Protein 4ZDF (pdb70)

Radius of gyration: 24.79 Å; Cα contacts (8 Å, |Δi|>4): 1017; chains: 2; bounding box: 60×46×78 Å

Sequence (509 aa):
EIRRQNEEKISYRIEGPFFIIHLINPDNNLNALEGEDYIYLGELLELADRNRDVYFTIIQSSGRFFSSGADFKGIAKKYPSETSKWVSNFVARNVYVTDAFIKHSKVLICCLNGPAIGLSAALVALCDIVYSINDKVYLLYPFANLGLITEGGTTVSLPLKFGTTNTTYECLMFNNKPFKYDIMENGFISKNFNMPSSNAEAFNAKVLEELREKVKGLYLPSCLGMKKLLKSNHIDAFNKANSVEVNESLKYWVDGEPLKREIRQNEEKISYRRIEGPFFIIHLINPDNNLNALEGEDYIYLGELLELADRNRDVYFTIIQSSGRFFSSGADFKGKYPSETSKWVSNFVARNVYVTDAFIKHSKVLICCLNGPAIGLSAALVALCDIVYSINDKVYLLYPFANLGLITEGGTTVSLPLKFGTTNTTYECLMFNKPFKYDDIMENGFISKNFNMPSSNAEAFNAKVLEELREKVKGLYLPSCLGMKKLLKSNHIDAFNKKANSVEVNESLKYWVDGEPLKR

Foldseek 3Di:
DDDDDPQKDWDDDFQETEIEGEDVVQLSAAELVRLVVLLVSLVVLQPDPRHAEYEYAYAAQFNYAYHDPVRPPPDAPALLRVLCVRPLVSQLRSLVSLLVRLHQYEYEGLHEDEALRLLSLLSHPAYAYQAQFYWYWYQCCVLQFDDGSLCVPSVCVQQNDVVSCVCHVVRHICGSVSVVRVVHVYHNHHDSNPRVVSVVVVVVVVVVVCPPDDSVVVSVVSVVVSVVCSVVSNVCSNCRSVVRSCSVNVPRSVVD/DDDDDPQWDWDDDFQEIEIEGEDVVQLSAAELVRLVVLLVSLVVLQPDPRHQEYEYAYDAAFSYAYHDPVYPAPALLRVCCVGPLVSQLRSLVSLLVRLHQYEYEGLHEYEALRLLSLLSHPAYAYQAQRYWYWYQCCVLQFDDGSLCVPSCCVQQNDVVVCVCHVVRHICGSVSVVSVVHVYHNHHDSRPSPVSVVVVVVVVVVVCPPPDSVVVSVVSVVVSVVCSVVSNVCSNCRSVVRSCSVNVPRSVVD

CATH classification: 3.90.226.10

Solvent-accessible surface area: 22854 Å² total

GO terms:
  GO:0005777 peroxisome (C, IDA)
  GO:0004165 delta(3)-delta(2)-enoyl-CoA isomerase activity (F, IDA)
  GO:0006635 fatty acid beta-oxidation (P, IDA)
  GO:0004165 delta(3)-delta(2)-enoyl-CoA isomerase activity (F, IMP)

B-factor: mean 36.05, std 16.01, range [18.39, 269.23]

Organism: Saccharomyces cerevisiae (strain ATCC 204508 / S288c) (NCBI:txid559292)

Secondary structure (DSSP, 8-state):
-----TTEEEEEETTEEEEEE--GGGTT-B-HHHHHHHHHHHHHHHH-TT--EEEEE-BTTBSB--B-SGGG----SSHHHHHIIIIIHHHHHHHHHHHH--SEEEEEE-S-EEHHHHHHHHHSSEEEESSTT-EEE--HHHHT----TTHHHHHHHHH-HHHHHHHHHTT--EETTT---S--SEE----TT-HHHHHHHHHHHHHHHTTT--HHHHHHHHHHHHTTTHHHHHHHHHHHHHHHHHHHHH-TTTT-/-----TTEEEEEETTEEEEEE--GGGTT-B-HHHHHHHHHHHHHHHH-TT--EEEEE-BTTBSB--B-S----SSHHHHHIIIIIHHHHHHHHHHHH--SEEEEEE-S-EEHHHHHHHHHSSEEEESSTT-EEE--HHHHT----TTHHHHHHHHH-HHHHHHHHHTT--EETTT---S--SEE----TT-HHHHHHHHHHHHHHHTTT--HHHHHHHHHHHHTTTHHHHHHHHHHHHHHHHHHHHHTTTTT-

InterPro domains:
  IPR001753 Enoyl-CoA hydratase/isomerase-like domain [PF00378] (21-198)
  IPR029045 ClpP/crotonase-like domain superfamily [SSF52096] (9-268)
  IPR051053 Enoyl-CoA hydratase/isomerase and chromodomain-containing protein [PTHR43684] (7-275)

Nearest PDB structures (foldseek):
  1pjh-assembly1_B  TM=9.990E-01  e=7.523E-50  Saccharomyces cerevisiae
  4zdc-assembly1_B  TM=9.991E-01  e=2.775E-49  Saccharomyces cerevisiae
  1pjh-assembly1_C-2  TM=9.961E-01  e=4.203E-49  Saccharomyces cerevisiae
  4zdb-assembly1_C-2  TM=9.990E-01  e=1.152E-48  Saccharomyces cerevisiae S288C
  4zde-assembly1_A  TM=9.990E-01  e=2.213E-48  Saccharomyces cerevisiae

Structure (mmCIF, N/CA/C/O backbone):
data_4ZDF
#
_entry.id   4ZDF
#
_cell.length_a   118.121
_cell.length_b   118.121
_cell.length_c   87.417
_cell.angle_alpha   90.00
_cell.angle_beta   90.00
_cell.angle_gamma   120.00
#
_symmetry.space_group_name_H-M   'P 3 2 1'
#
loop_
_entity.id
_entity.type
_entity.pdbx_description
1 polymer '3,2-trans-enoyl-CoA isomerase'
2 non-polymer GLYCEROL
3 water water
#
loop_
_atom_site.group_PDB
_atom_site.id
_atom_site.type_symbol
_atom_site.label_atom_id
_atom_site.label_alt_id
_atom_site.label_comp_id
_atom_site.label_asym_id
_atom_site.label_entity_id
_atom_site.label_seq_id
_atom_site.pdbx_PDB_ins_code
_atom_site.Cartn_x
_atom_site.Cartn_y
_atom_site.Cartn_z
_atom_site.occupancy
_atom_site.B_iso_or_equiv
_atom_site.auth_seq_id
_atom_site.auth_comp_id
_atom_site.auth_asym_id
_atom_site.auth_atom_id
_atom_site.pdbx_PDB_model_num
ATOM 1 N N . GLU A 1 24 ? -89.100 262.896 283.258 1.00 84.68 4 GLU A N 1
ATOM 2 C CA . GLU A 1 24 ? -88.716 264.219 282.660 1.00 81.29 4 GLU A CA 1
ATOM 3 C C . GLU A 1 24 ? -87.232 264.538 282.930 1.00 75.39 4 GLU A C 1
ATOM 4 O O . GLU A 1 24 ? -86.538 263.936 283.779 1.00 75.02 4 GLU A O 1
ATOM 10 N N . ILE A 1 25 ? -86.764 265.491 282.146 1.00 64.31 5 ILE A N 1
ATOM 11 C CA . ILE A 1 25 ? -85.383 265.920 282.140 1.00 53.99 5 ILE A CA 1
ATOM 12 C C . ILE A 1 25 ? -85.398 267.242 281.380 1.00 48.89 5 ILE A C 1
ATOM 13 O O . ILE A 1 25 ? -86.271 267.472 280.551 1.00 47.40 5 ILE A O 1
ATOM 18 N N A ARG A 1 26 ? -84.433 268.103 281.668 0.50 49.38 6 ARG A N 1
ATOM 19 N N B ARG A 1 26 ? -84.437 268.109 281.657 0.50 47.42 6 ARG A N 1
ATOM 20 C CA A ARG A 1 26 ? -84.257 269.352 280.943 0.50 48.39 6 ARG A CA 1
ATOM 21 C CA B ARG A 1 26 ? -84.304 269.350 280.907 0.50 45.17 6 ARG A CA 1
ATOM 22 C C A ARG A 1 26 ? -84.035 269.077 279.452 0.50 46.28 6 ARG A C 1
ATOM 23 C C B ARG A 1 26 ? -84.066 269.065 279.439 0.50 44.63 6 ARG A C 1
ATOM 24 O O A ARG A 1 26 ? -83.623 267.982 279.073 0.50 41.12 6 ARG A O 1
ATOM 25 O O B ARG A 1 26 ? -83.633 267.978 279.066 0.50 39.77 6 ARG A O 1
ATOM 40 N N . GLN A 1 27 ? -84.337 270.067 278.617 1.00 44.77 7 GLN A N 1
ATOM 41 C CA . GLN A 1 27 ? -84.085 269.999 277.185 1.00 49.16 7 GLN A CA 1
ATOM 42 C C . GLN A 1 27 ? -82.621 270.387 276.961 1.00 43.78 7 GLN A C 1
ATOM 43 O O . GLN A 1 27 ? -82.017 271.100 277.763 1.00 46.29 7 GLN A O 1
ATOM 49 N N . ASN A 1 28 ? -82.034 269.852 275.902 1.00 39.37 8 ASN A N 1
ATOM 50 C CA . ASN A 1 28 ? -80.674 270.182 275.534 1.00 36.01 8 ASN A CA 1
ATOM 51 C C . ASN A 1 28 ? -80.725 270.343 274.063 1.00 33.54 8 ASN A C 1
ATOM 52 O O . ASN A 1 28 ? -81.097 269.411 273.364 1.00 34.71 8 ASN A O 1
ATOM 57 N N A GLU A 1 29 ? -80.338 271.516 273.566 0.50 35.35 9 GLU A N 1
ATOM 58 N N B GLU A 1 29 ? -80.330 271.518 273.570 0.50 35.67 9 GLU A N 1
ATOM 59 C CA A GLU A 1 29 ? -80.436 271.801 272.139 0.50 36.05 9 GLU A CA 1
ATOM 60 C CA B GLU A 1 29 ? -80.418 271.819 272.144 0.50 36.67 9 GLU A CA 1
ATOM 61 C C A GLU A 1 29 ? -79.491 270.956 271.289 0.50 35.48 9 GLU A C 1
ATOM 62 C C B GLU A 1 29 ? -79.485 270.965 271.291 0.50 35.78 9 GLU A C 1
ATOM 63 O O A GLU A 1 29 ? -79.669 270.880 270.082 0.50 33.75 9 GLU A O 1
ATOM 64 O O B GLU A 1 29 ? -79.671 270.882 270.084 0.50 33.97 9 GLU A O 1
ATOM 75 N N . LYS A 1 30 ? -78.465 270.355 271.899 1.00 32.15 10 LYS A N 1
ATOM 76 C CA . LYS A 1 30 ? -77.482 269.565 271.144 1.00 31.26 10 LYS A CA 1
ATOM 77 C C . LYS A 1 30 ? -77.756 268.064 271.131 1.00 27.14 10 LYS A C 1
ATOM 78 O O . LYS A 1 30 ? -77.150 267.336 270.338 1.00 28.87 10 LYS A O 1
ATOM 84 N N . ILE A 1 31 ? -78.624 267.605 272.015 1.00 26.11 11 ILE A N 1
ATOM 85 C CA . ILE A 1 31 ? -78.932 266.175 272.149 1.00 25.60 11 ILE A CA 1
ATOM 86 C C . ILE A 1 31 ? -80.408 265.964 272.416 1.00 25.05 11 ILE A C 1
ATOM 87 O O . ILE A 1 31 ? -80.940 266.460 273.407 1.00 27.46 11 ILE A O 1
ATOM 92 N N . SER A 1 32 ? -81.078 265.207 271.560 1.00 25.63 12 SER A N 1
ATOM 93 C CA . SER A 1 32 ? -82.478 264.893 271.777 1.00 26.59 12 SER A CA 1
ATOM 94 C C . SER A 1 32 ? -82.614 263.415 272.121 1.00 27.56 12 SER A C 1
ATOM 95 O O . SER A 1 32 ? -81.669 262.637 271.944 1.00 27.13 12 SER A O 1
ATOM 98 N N . TYR A 1 33 ? -83.790 263.034 272.588 1.00 24.09 13 TYR A N 1
ATOM 99 C CA . TYR A 1 33 ? -84.127 261.641 272.769 1.00 27.26 13 TYR A CA 1
ATOM 100 C C . TYR A 1 33 ? -85.610 261.394 272.525 1.00 28.26 13 TYR A C 1
ATOM 101 O O . TYR A 1 33 ? -86.430 262.306 272.622 1.00 26.68 13 TYR A O 1
ATOM 110 N N . ARG A 1 34 ? -85.949 260.149 272.298 1.00 26.97 14 ARG A N 1
ATOM 111 C CA . ARG A 1 34 ? -87.334 259.690 272.169 1.00 28.43 14 ARG A CA 1
ATOM 112 C C . ARG A 1 34 ? -87.371 258.198 272.407 1.00 31.60 14 ARG A C 1
ATOM 113 O O . ARG A 1 34 ? -86.336 257.531 272.304 1.00 29.77 14 ARG A O 1
ATOM 121 N N . ILE A 1 35 ? -88.550 257.666 272.661 1.00 27.16 15 ILE A N 1
ATOM 122 C CA . ILE A 1 35 ? -88.766 256.235 272.852 1.00 30.77 15 ILE A CA 1
ATOM 123 C C . ILE A 1 35 ? -89.733 255.713 271.792 1.00 34.37 15 ILE A C 1
ATOM 124 O O . ILE A 1 35 ? -90.774 256.332 271.559 1.00 29.91 15 ILE A O 1
ATOM 129 N N . GLU A 1 36 ? -89.351 254.638 271.114 1.00 32.52 16 GLU A N 1
ATOM 130 C CA . GLU A 1 36 ? -90.191 253.968 270.104 1.00 34.04 16 GLU A CA 1
ATOM 131 C C . GLU A 1 36 ? -90.236 252.507 270.494 1.00 33.13 16 GLU A C 1
ATOM 132 O O . GLU A 1 36 ? -89.283 251.775 270.246 1.00 31.66 16 GLU A O 1
ATOM 138 N N . GLY A 1 37 ? -91.300 252.084 271.153 1.00 31.06 17 GLY A N 1
ATOM 139 C CA . GLY A 1 37 ? -91.456 250.687 271.528 1.00 33.26 17 GLY A CA 1
ATOM 140 C C . GLY A 1 37 ? -90.361 250.305 272.528 1.00 33.48 17 GLY A C 1
ATOM 141 O O . GLY A 1 37 ? -90.190 250.995 273.549 1.00 29.88 17 GLY A O 1
ATOM 142 N N . PRO A 1 38 ? -89.594 249.232 272.231 1.00 30.56 18 PRO A N 1
ATOM 143 C CA . PRO A 1 38 ? -88.487 248.863 273.138 1.00 29.94 18 PRO A CA 1
ATOM 144 C C . PRO A 1 38 ? -87.169 249.639 272.951 1.00 29.02 18 PRO A C 1
ATOM 145 O O . PRO A 1 38 ? -86.160 249.273 273.576 1.00 28.37 18 PRO A O 1
ATOM 149 N N . PHE A 1 39 ? -87.148 250.649 272.098 1.00 25.43 19 PHE A N 1
ATOM 150 C CA . PHE A 1 39 ? -85.952 251.399 271.772 1.00 26.10 19 PHE A CA 1
ATOM 151 C C . PHE A 1 39 ? -85.963 252.785 272.385 1.00 28.74 19 PHE A C 1
ATOM 152 O O . PHE A 1 39 ? -86.894 253.573 272.151 1.00 28.62 19 PHE A O 1
ATOM 160 N N . PHE A 1 40 ? -84.909 253.097 273.150 1.00 23.78 20 PHE A N 1
ATOM 161 C CA . PHE A 1 40 ? -84.664 254.424 273.636 1.00 22.62 20 PHE A CA 1
ATOM 162 C C . PHE A 1 40 ? -83.598 255.012 272.734 1.00 23.64 20 PHE A C 1
ATOM 163 O O . PHE A 1 40 ? -82.430 254.505 272.633 1.00 22.42 20 PHE A O 1
ATOM 171 N N . ILE A 1 41 ? -83.966 256.079 272.024 1.00 21.58 21 ILE A N 1
ATOM 172 C CA . ILE A 1 41 ? -83.108 256.630 270.975 1.00 22.03 21 ILE A CA 1
ATOM 173 C C . ILE A 1 41 ? -82.548 257.985 271.360 1.00 27.00 21 ILE A C 1
ATOM 174 O O . ILE A 1 41 ? -83.305 258.932 271.667 1.00 27.05 21 ILE A O 1
ATOM 179 N N . ILE A 1 42 ? -81.218 258.092 271.369 1.00 24.33 22 ILE A N 1
ATOM 180 C CA . ILE A 1 42 ? -80.503 259.329 271.702 1.00 25.78 22 ILE A CA 1
ATOM 181 C C . ILE A 1 42 ? -79.918 259.854 270.411 1.00 26.78 22 ILE A C 1
ATOM 182 O O . ILE A 1 42 ? -79.322 259.089 269.665 1.00 24.79 22 ILE A O 1
ATOM 187 N N . HIS A 1 43 ? -80.073 261.150 270.151 1.00 23.31 23 HIS A N 1
ATOM 188 C CA . HIS A 1 43 ? -79.645 261.719 268.890 1.00 24.02 23 HIS A CA 1
ATOM 189 C C . HIS A 1 43 ? -78.804 262.976 269.116 1.00 25.43 23 HIS A C 1
ATOM 190 O O . HIS A 1 43 ? -79.281 263.958 269.680 1.00 24.46 23 HIS A O 1
ATOM 197 N N . LEU A 1 44 ? -77.550 262.938 268.654 1.00 24.49 24 LEU A N 1
ATOM 198 C CA . LEU A 1 44 ? -76.652 264.083 268.696 1.00 25.62 24 LEU A CA 1
ATOM 199 C C . LEU A 1 44 ? -77.037 264.935 267.475 1.00 25.74 24 LEU A C 1
ATOM 200 O O . LEU A 1 44 ? -76.940 264.455 266.347 1.00 26.64 24 LEU A O 1
ATOM 205 N N . ILE A 1 45 ? -77.477 266.158 267.730 1.00 26.79 25 ILE A N 1
ATOM 206 C CA . ILE A 1 45 ? -78.131 266.991 266.673 1.00 30.25 25 ILE A CA 1
ATOM 207 C C . ILE A 1 45 ? -77.464 268.363 266.499 1.00 33.50 25 ILE A C 1
ATOM 208 O O . ILE A 1 45 ? -78.152 269.389 266.364 1.00 32.77 25 ILE A O 1
ATOM 213 N N . ASN A 1 46 ? -76.132 268.369 266.427 1.00 29.40 26 ASN A N 1
ATOM 214 C CA . ASN A 1 46 ? -75.349 269.598 266.241 1.00 29.68 26 ASN A CA 1
ATOM 215 C C . ASN A 1 46 ? -74.303 269.397 265.178 1.00 28.69 26 ASN A C 1
ATOM 216 O O . ASN A 1 46 ? -73.096 269.552 265.434 1.00 30.20 26 ASN A O 1
ATOM 221 N N . PRO A 1 47 ? -74.751 269.081 263.953 1.00 30.00 27 PRO A N 1
ATOM 222 C CA . PRO A 1 47 ? -73.801 268.729 262.914 1.00 32.55 27 PRO A CA 1
ATOM 223 C C . PRO A 1 47 ? -72.901 269.865 262.464 1.00 36.19 27 PRO A C 1
ATOM 224 O O . PRO A 1 47 ? -71.829 269.595 261.957 1.00 39.18 27 PRO A O 1
ATOM 228 N N . ASP A 1 48 ? -73.325 271.117 262.652 1.00 36.71 28 ASP A N 1
ATOM 229 C CA . ASP A 1 48 ? -72.525 272.273 262.223 1.00 40.47 28 ASP A CA 1
ATOM 230 C C . ASP A 1 48 ? -71.271 272.415 263.031 1.00 40.03 28 ASP A C 1
ATOM 231 O O . ASP A 1 48 ? -70.294 272.990 262.545 1.00 40.11 28 ASP A O 1
ATOM 236 N N A ASN A 1 49 ? -71.283 271.931 264.285 0.50 36.01 29 ASN A N 1
ATOM 237 N N B ASN A 1 49 ? -71.291 271.903 264.258 0.50 36.27 29 ASN A N 1
ATOM 238 C CA A ASN A 1 49 ? -70.066 271.889 265.105 0.50 33.22 29 ASN A CA 1
ATOM 239 C CA B ASN A 1 49 ? -70.114 271.888 265.077 0.50 33.41 29 ASN A CA 1
ATOM 240 C C A ASN A 1 49 ? -69.509 270.461 265.282 0.50 32.82 29 ASN A C 1
ATOM 241 C C B ASN A 1 49 ? -69.538 270.461 265.295 0.50 32.96 29 ASN A C 1
ATOM 242 O O A ASN A 1 49 ? -68.805 270.191 266.255 0.50 31.84 29 ASN A O 1
ATOM 243 O O B ASN A 1 49 ? -68.820 270.201 266.261 0.50 32.00 29 ASN A O 1
ATOM 252 N N . LEU A 1 50 ? -69.819 269.579 264.333 1.00 32.21 30 LEU A N 1
ATOM 253 C CA . LEU A 1 50 ? -69.334 268.202 264.322 1.00 30.96 30 LEU A CA 1
ATOM 254 C C . LEU A 1 50 ? -69.680 267.464 265.613 1.00 28.88 30 LEU A C 1
ATOM 255 O O . LEU A 1 50 ? -68.989 266.515 265.996 1.00 29.03 30 LEU A O 1
ATOM 260 N N . ASN A 1 51 ? -70.780 267.862 266.235 1.00 26.61 31 ASN A N 1
ATOM 261 C CA . ASN A 1 51 ? -71.264 267.275 267.472 1.00 26.66 31 ASN A CA 1
ATOM 262 C C . ASN A 1 51 ? -70.190 267.202 268.565 1.00 28.20 31 ASN A C 1
ATOM 263 O O . ASN A 1 51 ? -70.148 266.255 269.334 1.00 27.01 31 ASN A O 1
ATOM 268 N N . ALA A 1 52 ? -69.347 268.225 268.627 1.00 28.25 32 ALA A N 1
ATOM 269 C CA . ALA A 1 52 ? -68.435 268.420 269.742 1.00 29.22 32 ALA A CA 1
ATOM 270 C C . ALA A 1 52 ? -69.248 268.644 270.991 1.00 29.62 32 ALA A C 1
ATOM 271 O O . ALA A 1 52 ? -70.271 269.330 270.970 1.00 31.41 32 ALA A O 1
ATOM 273 N N . LEU A 1 53 ? -68.813 268.060 272.095 1.00 26.54 33 LEU A N 1
ATOM 274 C CA . LEU A 1 53 ? -69.608 268.044 273.316 1.00 26.53 33 LEU A CA 1
ATOM 275 C C . LEU A 1 53 ? -68.882 268.736 274.446 1.00 26.81 33 LEU A C 1
ATOM 276 O O . LEU A 1 53 ? -67.692 268.491 274.666 1.00 29.23 33 LEU A O 1
ATOM 281 N N . GLU A 1 54 ? -69.581 269.577 275.183 1.00 28.16 34 GLU A N 1
ATOM 282 C CA . GLU A 1 54 ? -69.002 270.198 276.391 1.00 31.68 34 GLU A CA 1
ATOM 283 C C . GLU A 1 54 ? -69.247 269.293 277.573 1.00 29.61 34 GLU A C 1
ATOM 284 O O . GLU A 1 54 ? -69.995 268.314 277.486 1.00 27.98 34 GLU A O 1
ATOM 290 N N . GLY A 1 55 ? -68.591 269.611 278.682 1.00 29.56 35 GLY A N 1
ATOM 291 C CA . GLY A 1 55 ? -68.696 268.812 279.881 1.00 29.34 35 GLY A CA 1
ATOM 292 C C . GLY A 1 55 ? -70.126 268.548 280.296 1.00 31.60 35 GLY A C 1
ATOM 293 O O . GLY A 1 55 ? -70.502 267.379 280.574 1.00 26.10 35 GLY A O 1
ATOM 294 N N . GLU A 1 56 ? -70.948 269.606 280.335 1.00 28.87 36 GLU A N 1
ATOM 295 C CA . GLU A 1 56 ? -72.362 269.427 280.698 1.00 29.49 36 GLU A CA 1
ATOM 296 C C . GLU A 1 56 ? -73.153 268.555 279.716 1.00 25.30 36 GLU A C 1
ATOM 297 O O . GLU A 1 56 ? -74.138 267.947 280.104 1.00 27.32 36 GLU A O 1
ATOM 303 N N . ASP A 1 57 ? -72.708 268.451 278.482 1.00 25.90 37 ASP A N 1
ATOM 304 C CA . ASP A 1 57 ? -73.358 267.551 277.514 1.00 27.63 37 ASP A CA 1
ATOM 305 C C . ASP A 1 57 ? -73.037 266.073 277.773 1.00 26.46 37 ASP A C 1
ATOM 306 O O . ASP A 1 57 ? -73.900 265.217 277.619 1.00 27.19 37 ASP A O 1
ATOM 311 N N . TYR A 1 58 ? -71.808 265.784 278.177 1.00 24.78 38 TYR A N 1
ATOM 312 C CA . TYR A 1 58 ? -71.462 264.433 278.622 1.00 24.60 38 TYR A CA 1
ATOM 313 C C . TYR A 1 58 ? -72.264 264.029 279.843 1.00 25.51 38 TYR A C 1
ATOM 314 O O . TYR A 1 58 ? -72.769 262.912 279.924 1.00 24.80 38 TYR A O 1
ATOM 323 N N . ILE A 1 59 ? -72.442 264.951 280.787 1.00 25.74 39 ILE A N 1
ATOM 324 C CA . ILE A 1 59 ? -73.281 264.683 281.925 1.00 24.41 39 ILE A CA 1
ATOM 325 C C . ILE A 1 59 ? -74.716 264.413 281.497 1.00 25.01 39 ILE A C 1
ATOM 326 O O . ILE A 1 59 ? -75.383 263.543 282.054 1.00 24.99 39 ILE A O 1
ATOM 331 N N . TYR A 1 60 ? -75.214 265.205 280.557 1.00 24.57 40 TYR A N 1
ATOM 332 C CA . TYR A 1 60 ? -76.568 265.018 280.045 1.00 25.88 40 TYR A CA 1
ATOM 333 C C . TYR A 1 60 ? -76.723 263.642 279.370 1.00 24.84 40 TYR A C 1
ATOM 334 O O . TYR A 1 60 ? -77.727 262.978 279.557 1.00 23.70 40 TYR A O 1
ATOM 343 N N . LEU A 1 61 ? -75.706 263.204 278.635 1.00 23.99 41 LEU A N 1
ATOM 344 C CA . LEU A 1 61 ? -75.733 261.862 278.107 1.00 25.40 41 LEU A CA 1
ATOM 345 C C . LEU A 1 61 ? -75.876 260.799 279.187 1.00 23.43 41 LEU A C 1
ATOM 346 O O . LEU A 1 61 ? -76.628 259.844 279.032 1.00 25.72 41 LEU A O 1
ATOM 351 N N . GLY A 1 62 ? -75.123 260.927 280.269 1.00 23.47 42 GLY A N 1
ATOM 352 C CA . GLY A 1 62 ? -75.274 260.036 281.432 1.00 24.12 42 GLY A CA 1
ATOM 353 C C . GLY A 1 62 ? -76.666 260.051 282.028 1.00 25.26 42 GLY A C 1
ATOM 354 O O . GLY A 1 62 ? -77.202 259.016 282.403 1.00 26.10 42 GLY A O 1
ATOM 355 N N . GLU A 1 63 ? -77.270 261.231 282.084 1.00 23.99 43 GLU A N 1
ATOM 356 C CA . GLU A 1 63 ? -78.620 261.344 282.624 1.00 25.31 43 GLU A CA 1
ATOM 357 C C . GLU A 1 63 ? -79.640 260.671 281.715 1.00 24.14 43 GLU A C 1
ATOM 358 O O . GLU A 1 63 ? -80.602 260.081 282.211 1.00 26.00 43 GLU A O 1
ATOM 364 N N . LEU A 1 64 ? -79.434 260.760 280.397 1.00 25.34 44 LEU A N 1
ATOM 365 C CA . LEU A 1 64 ? -80.324 260.064 279.445 1.00 25.58 44 LEU A CA 1
ATOM 366 C C . LEU A 1 64 ? -80.168 258.552 279.579 1.00 25.93 44 LEU A C 1
ATOM 367 O O . LEU A 1 64 ? -81.163 257.813 279.580 1.00 24.96 44 LEU A O 1
ATOM 372 N N . LEU A 1 65 ? -78.932 258.073 279.710 1.00 24.30 45 LEU A N 1
ATOM 373 C CA . LEU A 1 65 ? -78.734 256.636 279.971 1.00 23.29 45 LEU A CA 1
ATOM 374 C C . LEU A 1 65 ? -79.451 256.200 281.243 1.00 24.93 45 LEU A C 1
ATOM 375 O O . LEU A 1 65 ? -80.002 255.101 281.291 1.00 23.51 45 LEU A O 1
ATOM 380 N N . GLU A 1 66 ? -79.474 257.046 282.269 1.00 26.30 46 GLU A N 1
ATOM 381 C CA . GLU A 1 66 ? -80.162 256.690 283.503 1.00 29.54 46 GLU A CA 1
ATOM 382 C C . GLU A 1 66 ? -81.676 256.540 283.279 1.00 26.59 46 GLU A C 1
ATOM 383 O O . GLU A 1 66 ? -82.298 255.611 283.791 1.00 27.91 46 GLU A O 1
ATOM 389 N N . LEU A 1 67 ? -82.248 257.437 282.488 1.00 28.41 47 LEU A N 1
ATOM 390 C CA . LEU A 1 67 ? -83.677 257.376 282.093 1.00 29.29 47 LEU A CA 1
ATOM 391 C C . LEU A 1 67 ? -83.996 256.068 281.368 1.00 28.01 47 LEU A C 1
ATOM 392 O O . LEU A 1 67 ? -84.933 255.357 281.719 1.00 27.84 47 LEU A O 1
ATOM 397 N N . ALA A 1 68 ? -83.180 255.729 280.389 1.00 24.08 48 ALA A N 1
ATOM 398 C CA . ALA A 1 68 ? -83.348 254.481 279.646 1.00 23.18 48 ALA A CA 1
ATOM 399 C C . ALA A 1 68 ? -83.195 253.274 280.526 1.00 25.13 48 ALA A C 1
ATOM 400 O O . ALA A 1 68 ? -83.926 252.298 280.378 1.00 26.67 48 ALA A O 1
ATOM 402 N N . ASP A 1 69 ? -82.240 253.335 281.458 1.00 23.54 49 ASP A N 1
ATOM 403 C CA . ASP A 1 69 ? -81.925 252.211 282.311 1.00 25.90 49 ASP A CA 1
ATOM 404 C C . ASP A 1 69 ? -83.067 251.892 283.270 1.00 27.15 49 ASP A C 1
ATOM 405 O O . ASP A 1 69 ? -83.300 250.736 283.592 1.00 26.01 49 ASP A O 1
ATOM 410 N N . ARG A 1 70 ? -83.765 252.926 283.730 1.00 26.91 50 ARG A N 1
ATOM 411 C CA . ARG A 1 70 ? -84.888 252.777 284.669 1.00 29.17 50 ARG A CA 1
ATOM 412 C C . ARG A 1 70 ? -86.244 252.497 283.997 1.00 30.16 50 ARG A C 1
ATOM 413 O O . ARG A 1 70 ? -87.212 252.177 284.675 1.00 30.79 50 ARG A O 1
ATOM 421 N N . ASN A 1 71 ? -86.313 252.603 282.684 1.00 27.41 51 ASN A N 1
ATOM 422 C CA . ASN A 1 71 ? -87.569 252.447 281.993 1.00 30.27 51 ASN A CA 1
ATOM 423 C C . ASN A 1 71 ? -87.801 250.990 281.649 1.00 31.47 51 ASN A C 1
ATOM 424 O O . ASN A 1 71 ? -87.119 250.446 280.811 1.00 28.07 51 ASN A O 1
ATOM 429 N N . ARG A 1 72 ? -88.779 250.370 282.307 1.00 31.45 52 ARG A N 1
ATOM 430 C CA . ARG A 1 72 ? -89.033 248.934 282.157 1.00 36.31 52 ARG A CA 1
ATOM 431 C C . ARG A 1 72 ? -89.465 248.488 280.759 1.00 31.96 52 ARG A C 1
ATOM 432 O O . ARG A 1 72 ? -89.308 247.324 280.423 1.00 31.12 52 ARG A O 1
ATOM 440 N N . ASP A 1 73 ? -89.959 249.399 279.938 1.00 30.59 53 ASP A N 1
ATOM 441 C CA . ASP A 1 73 ? -90.329 249.075 278.560 1.00 31.18 53 ASP A CA 1
ATOM 442 C C . ASP A 1 73 ? -89.154 249.147 277.598 1.00 28.82 53 ASP A C 1
ATOM 443 O O . ASP A 1 73 ? -89.270 248.706 276.457 1.00 28.38 53 ASP A O 1
ATOM 448 N N . VAL A 1 74 ? -88.009 249.670 278.046 1.00 26.19 54 VAL A N 1
ATOM 449 C CA . VAL A 1 74 ? -86.829 249.835 277.160 1.00 25.84 54 VAL A CA 1
ATOM 450 C C . VAL A 1 74 ? -85.892 248.644 277.262 1.00 25.50 54 VAL A C 1
ATOM 451 O O . VAL A 1 74 ? -85.519 248.231 278.374 1.00 25.20 54 VAL A O 1
ATOM 455 N N . TYR A 1 75 ? -85.517 248.091 276.113 1.00 24.21 55 TYR A N 1
ATOM 456 C CA . TYR A 1 75 ? -84.572 246.980 276.038 1.00 24.51 55 TYR A CA 1
ATOM 457 C C . TYR A 1 75 ? -83.280 247.358 275.321 1.00 24.28 55 TYR A C 1
ATOM 458 O O . TYR A 1 75 ? -82.233 246.723 275.568 1.00 23.34 55 TYR A O 1
ATOM 467 N N . PHE A 1 76 ? -83.327 248.369 274.459 1.00 22.43 56 PHE A N 1
ATOM 468 C CA . PHE A 1 76 ? -82.172 248.802 273.661 1.00 23.78 56 PHE A CA 1
ATOM 469 C C . PHE A 1 76 ? -82.047 250.295 273.751 1.00 24.72 56 PHE A C 1
ATOM 470 O O . PHE A 1 76 ? -83.060 251.016 273.627 1.00 25.86 56 PHE A O 1
ATOM 478 N N . THR A 1 77 ? -80.828 250.770 273.962 1.00 21.14 57 THR A N 1
ATOM 479 C CA . THR A 1 77 ? -80.503 252.186 273.936 1.00 23.20 57 THR A CA 1
ATOM 480 C C . THR A 1 77 ? -79.639 252.442 272.698 1.00 24.97 57 THR A C 1
ATOM 481 O O . THR A 1 77 ? -78.552 251.866 272.553 1.00 23.76 57 THR A O 1
ATOM 485 N N . ILE A 1 78 ? -80.147 253.269 271.776 1.00 22.59 58 ILE A N 1
ATOM 486 C CA . ILE A 1 78 ? -79.501 253.484 270.480 1.00 23.90 58 ILE A CA 1
ATOM 487 C C . ILE A 1 78 ? -78.965 254.904 270.411 1.00 25.78 58 ILE A C 1
ATOM 488 O O . ILE A 1 78 ? -79.723 255.862 270.635 1.00 27.18 58 ILE A O 1
ATOM 493 N N . ILE A 1 79 ? -77.674 255.051 270.153 1.00 21.32 59 ILE A N 1
ATOM 494 C CA . ILE A 1 79 ? -77.072 256.322 270.063 1.00 23.93 59 ILE A CA 1
ATOM 495 C C . ILE A 1 79 ? -76.799 256.611 268.588 1.00 24.55 59 ILE A C 1
ATOM 496 O O . ILE A 1 79 ? -76.026 255.898 267.939 1.00 24.21 59 ILE A O 1
ATOM 501 N N . GLN A 1 80 ? -77.392 257.710 268.111 1.00 23.55 60 GLN A N 1
ATOM 502 C CA . GLN A 1 80 ? -77.293 258.172 266.722 1.00 23.57 60 GLN A CA 1
ATOM 503 C C . GLN A 1 80 ? -76.783 259.601 266.654 1.00 22.25 60 GLN A C 1
ATOM 504 O O . GLN A 1 80 ? -76.884 260.334 267.621 1.00 24.81 60 GLN A O 1
ATOM 510 N N . SER A 1 81 ? -76.178 259.996 265.548 1.00 21.88 61 SER A N 1
ATOM 511 C CA . SER A 1 81 ? -75.668 261.326 265.446 1.00 24.46 61 SER A CA 1
ATOM 512 C C . SER A 1 81 ? -76.109 261.921 264.075 1.00 25.71 61 SER A C 1
ATOM 513 O O . SER A 1 81 ? -77.100 261.476 263.499 1.00 27.90 61 SER A O 1
ATOM 516 N N . SER A 1 82 ? -75.396 262.919 263.600 1.00 25.56 62 SER A N 1
ATOM 517 C CA . SER A 1 82 ? -75.896 263.761 262.487 1.00 28.66 62 SER A CA 1
ATOM 518 C C . SER A 1 82 ? -74.720 264.328 261.743 1.00 28.01 62 SER A C 1
ATOM 519 O O . SER A 1 82 ? -73.637 264.533 262.315 1.00 27.87 62 SER A O 1
ATOM 522 N N . GLY A 1 83 ? -74.910 264.567 260.444 1.00 29.94 63 GLY A N 1
ATOM 523 C CA . GLY A 1 83 ? -73.875 265.171 259.628 1.00 27.69 63 GLY A CA 1
ATOM 524 C C . GLY A 1 83 ? -72.696 264.223 259.358 1.00 30.39 63 GLY A C 1
ATOM 525 O O . GLY A 1 83 ? -72.870 263.017 259.266 1.00 29.45 63 GLY A O 1
ATOM 526 N N . ARG A 1 84 ? -71.515 264.796 259.190 1.00 30.01 64 ARG A N 1
ATOM 527 C CA . ARG A 1 84 ? -70.343 264.073 258.695 1.00 35.40 64 ARG A CA 1
ATOM 528 C C . ARG A 1 84 ? -69.512 263.386 259.797 1.00 30.45 64 ARG A C 1
ATOM 529 O O . ARG A 1 84 ? -68.765 262.487 259.485 1.00 29.81 64 ARG A O 1
ATOM 537 N N . PHE A 1 85 ? -69.623 263.870 261.031 1.00 27.80 65 PHE A N 1
ATOM 538 C CA . PHE A 1 85 ? -68.944 263.284 262.173 1.00 29.24 65 PHE A CA 1
ATOM 539 C C . PHE A 1 85 ? -69.974 262.666 263.118 1.00 26.86 65 PHE A C 1
ATOM 540 O O . PHE A 1 85 ? -71.066 263.237 263.344 1.00 26.59 65 PHE A O 1
ATOM 548 N N . PHE A 1 86 ? -69.615 261.534 263.731 1.00 22.55 66 PHE A N 1
ATOM 549 C CA . PHE A 1 86 ? -70.338 261.112 264.897 1.00 22.43 66 PHE A CA 1
ATOM 550 C C . PHE A 1 86 ? -70.128 262.125 266.004 1.00 23.64 66 PHE A C 1
ATOM 551 O O . PHE A 1 86 ? -71.084 262.614 266.596 1.00 23.51 66 PHE A O 1
ATOM 559 N N . SER A 1 87 ? -68.875 262.455 266.303 1.00 24.94 67 SER A N 1
ATOM 560 C CA . SER A 1 87 ? -68.565 263.490 267.278 1.00 26.10 67 SER A CA 1
ATOM 561 C C . SER A 1 87 ? -67.080 263.781 267.241 1.00 30.10 67 SER A C 1
ATOM 562 O O . SER A 1 87 ? -66.265 262.854 267.320 1.00 25.88 67 SER A O 1
ATOM 565 N N . SER A 1 88 ? -66.715 265.064 267.157 1.00 27.62 68 SER A N 1
ATOM 566 C CA . SER A 1 88 ? -65.308 265.417 267.147 1.00 28.99 68 SER A CA 1
ATOM 567 C C . SER A 1 88 ? -64.722 265.437 268.567 1.00 30.35 68 SER A C 1
ATOM 568 O O . SER A 1 88 ? -63.591 265.871 268.750 1.00 31.74 68 SER A O 1
ATOM 571 N N . GLY A 1 89 ? -65.472 265.023 269.572 1.00 30.63 69 GLY A N 1
ATOM 572 C CA . GLY A 1 89 ? -64.917 264.870 270.918 1.00 31.80 69 GLY A CA 1
ATOM 573 C C . GLY A 1 89 ? -65.239 266.061 271.798 1.00 33.42 69 GLY A C 1
ATOM 574 O O . GLY A 1 89 ? -66.226 266.753 271.573 1.00 31.92 69 GLY A O 1
ATOM 575 N N . ALA A 1 90 ? -64.443 266.269 272.837 1.00 31.55 70 ALA A N 1
ATOM 576 C CA . ALA A 1 90 ? -64.718 267.312 273.822 1.00 34.95 70 ALA A CA 1
ATOM 577 C C . ALA A 1 90 ? -64.550 268.678 273.171 1.00 38.68 70 ALA A C 1
ATOM 578 O O . ALA A 1 90 ? -63.642 268.883 272.380 1.00 38.70 70 ALA A O 1
ATOM 580 N N . ASP A 1 91 ? -65.454 269.596 273.497 1.00 42.64 71 ASP A N 1
ATOM 581 C CA . ASP A 1 91 ? -65.460 270.930 272.897 1.00 50.29 71 ASP A CA 1
ATOM 582 C C . ASP A 1 91 ? -64.482 271.790 273.691 1.00 55.57 71 ASP A C 1
ATOM 583 O O . ASP A 1 91 ? -64.694 272.036 274.887 1.00 53.90 71 ASP A O 1
ATOM 588 N N . PHE A 1 92 ? -63.422 272.227 273.012 1.00 73.97 72 PHE A N 1
ATOM 589 C CA . PHE A 1 92 ? -62.325 272.969 273.631 1.00 88.35 72 PHE A CA 1
ATOM 590 C C . PHE A 1 92 ? -62.812 274.329 274.131 1.00 91.66 72 PHE A C 1
ATOM 591 O O . PHE A 1 92 ? -62.545 274.711 275.273 1.00 88.85 72 PHE A O 1
ATOM 599 N N . LYS A 1 93 ? -63.557 275.024 273.264 1.00 98.44 73 LYS A N 1
ATOM 600 C CA . LYS A 1 93 ? -64.032 276.404 273.495 1.00 98.37 73 LYS A CA 1
ATOM 601 C C . LYS A 1 93 ? -64.496 276.580 274.941 1.00 99.43 73 LYS A C 1
ATOM 602 O O . LYS A 1 93 ? -64.215 277.608 275.559 1.00 97.15 73 LYS A O 1
ATOM 608 N N . GLY A 1 94 ? -65.196 275.567 275.462 1.00 101.72 74 GLY A N 1
ATOM 609 C CA . GLY A 1 94 ? -65.564 275.482 276.879 1.00 106.14 74 GLY A CA 1
ATOM 610 C C . GLY A 1 94 ? -64.842 276.472 277.803 1.00 113.68 74 GLY A C 1
ATOM 611 O O . GLY A 1 94 ? -65.440 277.451 278.272 1.00 117.76 74 GLY A O 1
ATOM 612 N N . ILE A 1 95 ? -63.553 276.218 278.042 1.00 115.06 75 ILE A N 1
ATOM 613 C CA . ILE A 1 95 ? -62.683 277.004 278.973 1.00 116.92 75 ILE A CA 1
ATOM 614 C C . ILE A 1 95 ? -63.351 278.082 279.874 1.00 120.43 75 ILE A C 1
ATOM 615 O O . ILE A 1 95 ? -63.281 277.962 281.098 1.00 119.79 75 ILE A O 1
ATOM 620 N N . ALA A 1 96 ? -63.973 279.112 279.286 1.00 121.12 76 ALA A N 1
ATOM 621 C CA . ALA A 1 96 ? -64.793 280.124 280.009 1.00 124.58 76 ALA A CA 1
ATOM 622 C C . ALA A 1 96 ? -64.056 281.393 280.505 1.00 127.21 76 ALA A C 1
ATOM 623 O O . ALA A 1 96 ? -64.282 282.474 279.951 1.00 128.40 76 ALA A O 1
ATOM 625 N N . LYS A 1 97 ? -63.209 281.284 281.535 1.00 124.78 77 LYS A N 1
ATOM 626 C CA . LYS A 1 97 ? -62.427 282.450 282.022 1.00 119.70 77 LYS A CA 1
ATOM 627 C C . LYS A 1 97 ? -61.188 282.069 282.836 1.00 113.05 77 LYS A C 1
ATOM 628 O O . LYS A 1 97 ? -61.298 281.643 283.993 1.00 111.21 77 LYS A O 1
ATOM 634 N N . LYS A 1 105 ? -62.753 281.634 291.133 1.00 73.72 85 LYS A N 1
ATOM 635 C CA . LYS A 1 105 ? -63.895 280.719 291.248 1.00 74.88 85 LYS A CA 1
ATOM 636 C C . LYS A 1 105 ? -63.530 279.339 291.838 1.00 71.48 85 LYS A C 1
ATOM 637 O O . LYS A 1 105 ? -64.390 278.638 292.395 1.00 67.08 85 LYS A O 1
ATOM 643 N N . TYR A 1 106 ? -62.272 278.940 291.668 1.00 61.89 86 TYR A N 1
ATOM 644 C CA . TYR A 1 106 ? -61.760 277.705 292.264 1.00 55.77 86 TYR A CA 1
ATOM 645 C C . TYR A 1 106 ? -60.500 278.047 293.032 1.00 51.88 86 TYR A C 1
ATOM 646 O O . TYR A 1 106 ? -59.650 278.772 292.528 1.00 49.99 86 TYR A O 1
ATOM 655 N N . PRO A 1 107 ? -60.358 277.493 294.242 1.00 49.28 87 PRO A N 1
ATOM 656 C CA . PRO A 1 107 ? -59.205 277.862 295.054 1.00 48.14 87 PRO A CA 1
ATOM 657 C C . PRO A 1 107 ? -57.870 277.342 294.545 1.00 47.10 87 PRO A C 1
ATOM 658 O O . PRO A 1 107 ? -56.830 277.827 295.000 1.00 42.56 87 PRO A O 1
ATOM 662 N N . SER A 1 108 ? -57.877 276.366 293.629 1.00 40.82 88 SER A N 1
ATOM 663 C CA . SER A 1 108 ? -56.639 275.889 293.000 1.00 39.72 88 SER A CA 1
ATOM 664 C C . SER A 1 108 ? -56.903 275.279 291.630 1.00 39.37 88 SER A C 1
ATOM 665 O O . SER A 1 108 ? -58.041 274.981 291.295 1.00 38.27 88 SER A O 1
ATOM 668 N N . GLU A 1 109 ? -55.836 275.075 290.862 1.00 39.82 89 GLU A N 1
ATOM 669 C CA . GLU A 1 109 ? -55.926 274.383 289.600 1.00 43.42 89 GLU A CA 1
ATOM 670 C C . GLU A 1 109 ? -56.468 272.951 289.822 1.00 42.00 89 GLU A C 1
ATOM 671 O O . GLU A 1 109 ? -57.250 272.446 289.015 1.00 38.78 89 GLU A O 1
ATOM 677 N N . THR A 1 110 ? -56.047 272.301 290.901 1.00 38.65 90 THR A N 1
ATOM 678 C CA . THR A 1 110 ? -56.536 270.962 291.192 1.00 36.30 90 THR A CA 1
ATOM 679 C C . THR A 1 110 ? -58.042 270.974 291.407 1.00 36.28 90 THR A C 1
ATOM 680 O O . THR A 1 110 ? -58.748 270.161 290.836 1.00 30.50 90 THR A O 1
ATOM 684 N N . SER A 1 111 ? -58.535 271.901 292.215 1.00 32.08 91 SER A N 1
ATOM 685 C CA . SER A 1 111 ? -59.942 271.945 292.498 1.00 34.82 91 SER A CA 1
ATOM 686 C C . SER A 1 111 ? -60.755 272.143 291.222 1.00 35.60 91 SER A C 1
ATOM 687 O O . SER A 1 111 ? -61.803 271.509 291.032 1.00 33.80 91 SER A O 1
ATOM 690 N N . LYS A 1 112 ? -60.241 272.999 290.345 1.00 36.03 92 LYS A N 1
ATOM 691 C CA . LYS A 1 112 ? -60.866 273.290 289.072 1.00 36.14 92 LYS A CA 1
ATOM 692 C C . LYS A 1 112 ? -60.966 272.046 288.189 1.00 31.95 92 LYS A C 1
ATOM 693 O O . LYS A 1 112 ? -62.021 271.773 287.638 1.00 30.60 92 LYS A O 1
ATOM 699 N N . TRP A 1 113 ? -59.861 271.321 288.053 1.00 29.67 93 TRP A N 1
ATOM 700 C CA . TRP A 1 113 ? -59.869 270.132 287.183 1.00 32.66 93 TRP A CA 1
ATOM 701 C C . TRP A 1 113 ? -60.629 268.949 287.793 1.00 29.55 93 TRP A C 1
ATOM 702 O O . TRP A 1 113 ? -61.199 268.129 287.057 1.00 29.34 93 TRP A O 1
ATOM 713 N N . VAL A 1 114 ? -60.661 268.849 289.108 1.00 28.62 94 VAL A N 1
ATOM 714 C CA . VAL A 1 114 ? -61.487 267.823 289.763 1.00 30.70 94 VAL A CA 1
ATOM 715 C C . VAL A 1 114 ? -62.953 268.057 289.403 1.00 35.32 94 VAL A C 1
ATOM 716 O O . VAL A 1 114 ? -63.681 267.124 289.053 1.00 32.70 94 VAL A O 1
ATOM 720 N N . SER A 1 115 ? -63.378 269.310 289.482 1.00 34.88 95 SER A N 1
ATOM 721 C CA . SER A 1 115 ? -64.752 269.654 289.178 1.00 39.71 95 SER A CA 1
ATOM 722 C C . SER A 1 115 ? -65.089 269.606 287.707 1.00 37.01 95 SER A C 1
ATOM 723 O O . SER A 1 115 ? -66.175 269.222 287.367 1.00 43.83 95 SER A O 1
ATOM 726 N N . ASN A 1 116 ? -64.187 270.016 286.840 1.00 35.39 96 ASN A N 1
ATOM 727 C CA . ASN A 1 116 ? -64.523 270.101 285.439 1.00 38.08 96 ASN A CA 1
ATOM 728 C C . ASN A 1 116 ? -64.203 268.847 284.636 1.00 39.12 96 ASN A C 1
ATOM 729 O O . ASN A 1 116 ? -64.896 268.559 283.668 1.00 44.76 96 ASN A O 1
ATOM 734 N N . PHE A 1 117 ? -63.166 268.115 285.011 1.00 29.91 97 PHE A N 1
ATOM 735 C CA . PHE A 1 117 ? -62.731 267.011 284.186 1.00 31.62 97 PHE A CA 1
ATOM 736 C C . PHE A 1 117 ? -62.974 265.703 284.906 1.00 31.22 97 PHE A C 1
ATOM 737 O O . PHE A 1 117 ? -63.576 264.790 284.347 1.00 30.13 97 PHE A O 1
ATOM 745 N N . VAL A 1 118 ? -62.462 265.591 286.118 1.00 27.18 98 VAL A N 1
ATOM 746 C CA . VAL A 1 118 ? -62.512 264.304 286.810 1.00 30.72 98 VAL A CA 1
ATOM 747 C C . VAL A 1 118 ? -63.987 263.890 287.004 1.00 39.23 98 VAL A C 1
ATOM 748 O O . VAL A 1 118 ? -64.403 262.781 286.648 1.00 37.76 98 VAL A O 1
ATOM 752 N N . ALA A 1 119 ? -64.788 264.816 287.512 1.00 40.88 99 ALA A N 1
ATOM 753 C CA . ALA A 1 119 ? -66.166 264.541 287.913 1.00 48.26 99 ALA A CA 1
ATOM 754 C C . ALA A 1 119 ? -66.994 264.054 286.741 1.00 42.54 99 ALA A C 1
ATOM 755 O O . ALA A 1 119 ? -67.685 263.035 286.806 1.00 39.06 99 ALA A O 1
ATOM 757 N N . ARG A 1 120 ? -66.930 264.827 285.674 1.00 35.07 100 ARG A N 1
ATOM 758 C CA . ARG A 1 120 ? -67.663 264.541 284.519 1.00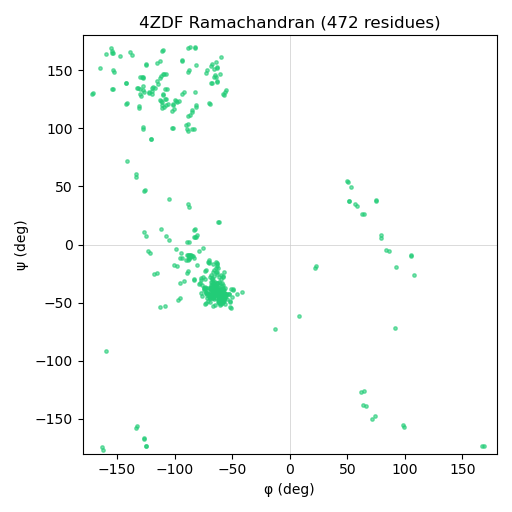 34.24 100 ARG A CA 1
ATOM 759 C C . ARG A 1 120 ? -67.233 263.207 283.846 1.00 31.78 100 ARG A C 1
ATOM 760 O O . ARG A 1 120 ? -68.077 262.442 283.398 1.00 28.75 100 ARG A O 1
ATOM 768 N N . ASN A 1 121 ? -65.937 262.991 283.708 1.00 28.41 101 ASN A N 1
ATOM 769 C CA . ASN A 1 121 ? -65.463 261.765 283.057 1.00 26.97 101 ASN A CA 1
ATOM 770 C C . ASN A 1 121 ? -65.852 260.542 283.866 1.00 25.71 101 ASN A C 1
ATOM 771 O O . ASN A 1 121 ? -66.282 259.532 283.278 1.00 24.56 101 ASN A O 1
ATOM 776 N N . VAL A 1 122 ? -65.709 260.604 285.184 1.00 22.75 102 VAL A N 1
ATOM 777 C CA . VAL A 1 122 ? -65.956 259.415 285.993 1.00 25.67 102 VAL A CA 1
ATOM 778 C C . VAL A 1 122 ? -67.445 259.027 285.949 1.00 24.60 102 VAL A C 1
ATOM 779 O O . VAL A 1 122 ? -67.780 257.850 285.949 1.00 24.07 102 VAL A O 1
ATOM 783 N N . TYR A 1 123 ? -68.298 260.040 285.855 1.00 24.80 103 TYR A N 1
ATOM 784 C CA . TYR A 1 123 ? -69.750 259.865 285.821 1.00 23.74 103 TYR A CA 1
ATOM 785 C C . TYR A 1 123 ? -70.236 259.312 284.493 1.00 24.28 103 TYR A C 1
ATOM 786 O O . TYR A 1 123 ? -70.977 258.328 284.484 1.00 22.80 103 TYR A O 1
ATOM 795 N N . VAL A 1 124 ? -69.852 259.916 283.383 1.00 23.02 104 VAL A N 1
ATOM 796 C CA . VAL A 1 124 ? -70.384 259.481 282.083 1.00 25.33 104 VAL A CA 1
ATOM 797 C C . VAL A 1 124 ? -69.794 258.117 281.730 1.00 22.15 104 VAL A C 1
ATOM 798 O O . VAL A 1 124 ? -70.498 257.260 281.193 1.00 20.72 104 VAL A O 1
ATOM 802 N N . THR A 1 125 ? -68.525 257.898 282.061 1.00 21.82 105 THR A N 1
ATOM 803 C CA . THR A 1 125 ? -67.910 256.580 281.817 1.00 20.96 105 THR A CA 1
ATOM 804 C C . THR A 1 125 ? -68.627 255.502 282.616 1.00 20.24 105 THR A C 1
ATOM 805 O O . THR A 1 125 ? -68.985 254.443 282.073 1.00 20.35 105 THR A O 1
ATOM 809 N N . ASP A 1 126 ? -68.936 255.776 283.877 1.00 20.73 106 ASP A N 1
ATOM 810 C CA . ASP A 1 126 ? -69.666 254.810 284.701 1.00 21.64 106 ASP A CA 1
ATOM 811 C C . ASP A 1 126 ? -71.078 254.539 284.136 1.00 21.33 106 ASP A C 1
ATOM 812 O O . ASP A 1 126 ? -71.554 253.407 284.190 1.00 18.95 106 ASP A O 1
ATOM 817 N N . ALA A 1 127 ? -71.746 255.589 283.636 1.00 20.53 107 ALA A N 1
ATOM 818 C CA . ALA A 1 127 ? -73.095 255.449 283.054 1.00 20.18 107 ALA A CA 1
ATOM 819 C C . ALA A 1 127 ? -73.094 254.450 281.892 1.00 20.21 107 ALA A C 1
ATOM 820 O O . ALA A 1 127 ? -73.979 253.584 281.823 1.00 22.13 107 ALA A O 1
ATOM 822 N N . PHE A 1 128 ? -72.077 254.507 281.054 1.00 19.81 108 PHE A N 1
ATOM 823 C CA . PHE A 1 128 ? -71.890 253.501 279.991 1.00 21.28 108 PHE A CA 1
ATOM 824 C C . PHE A 1 128 ? -71.515 252.125 280.486 1.00 22.42 108 PHE A C 1
ATOM 825 O O . PHE A 1 128 ? -72.133 251.107 280.086 1.00 23.90 108 PHE A O 1
ATOM 833 N N . ILE A 1 129 ? -70.559 252.063 281.403 1.00 20.69 109 ILE A N 1
ATOM 834 C CA . ILE A 1 129 ? -70.118 250.771 281.927 1.00 21.50 109 ILE A CA 1
ATOM 835 C C . ILE A 1 129 ? -71.259 249.994 282.570 1.00 22.40 109 ILE A C 1
ATOM 836 O O . ILE A 1 129 ? -71.357 248.780 282.357 1.00 23.65 109 ILE A O 1
ATOM 841 N N . LYS A 1 130 ? -72.092 250.646 283.388 1.00 19.94 110 LYS A N 1
ATOM 842 C CA . LYS A 1 130 ? -73.103 249.932 284.156 1.00 22.34 110 LYS A CA 1
ATOM 843 C C . LYS A 1 130 ? -74.447 249.711 283.425 1.00 21.22 110 LYS A C 1
ATOM 844 O O . LYS A 1 130 ? -75.298 249.012 283.945 1.00 22.34 110 LYS A O 1
ATOM 850 N N . HIS A 1 131 ? -74.621 250.335 282.264 1.00 20.40 111 HIS A N 1
ATOM 851 C CA . HIS A 1 131 ? -75.937 250.378 281.593 1.00 20.46 111 HIS A CA 1
ATOM 852 C C . HIS A 1 131 ? -76.452 248.979 281.386 1.00 21.22 111 HIS A C 1
ATOM 853 O O . HIS A 1 131 ? -75.737 248.138 280.841 1.00 22.66 111 HIS A O 1
ATOM 860 N N . SER A 1 132 ? -77.714 248.730 281.719 1.00 20.84 112 SER A N 1
ATOM 861 C CA . SER A 1 132 ? -78.238 247.356 281.676 1.00 21.73 112 SER A CA 1
ATOM 862 C C . SER A 1 132 ? -78.962 247.037 280.361 1.00 21.70 112 SER A C 1
ATOM 863 O O . SER A 1 132 ? -79.265 245.860 280.109 1.00 23.84 112 SER A O 1
ATOM 866 N N . LYS A 1 133 ? -79.239 248.055 279.538 1.00 21.17 113 LYS A N 1
ATOM 867 C CA . LYS A 1 133 ? -79.938 247.814 278.294 1.00 22.65 113 LYS A CA 1
ATOM 868 C C . LYS A 1 133 ? -78.888 247.620 277.183 1.00 22.93 113 LYS A C 1
ATOM 869 O O . LYS A 1 133 ? -77.745 248.057 277.320 1.00 21.45 113 LYS A O 1
ATOM 875 N N . VAL A 1 134 ? -79.278 246.983 276.088 1.00 21.92 114 VAL A N 1
ATOM 876 C CA . VAL A 1 134 ? -78.347 246.727 274.996 1.00 22.13 114 VAL A CA 1
ATOM 877 C C . VAL A 1 134 ? -78.000 248.049 274.310 1.00 24.19 114 VAL A C 1
ATOM 878 O O . VAL A 1 134 ? -78.886 248.733 273.844 1.00 23.77 114 VAL A O 1
ATOM 882 N N . LEU A 1 135 ? -76.734 248.414 274.278 1.00 21.66 115 LEU A N 1
ATOM 883 C CA . LEU A 1 135 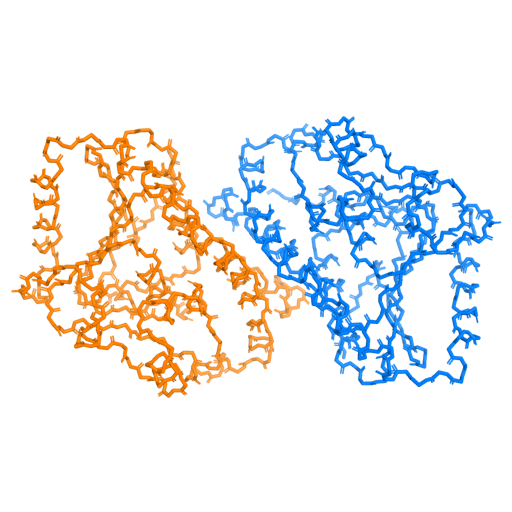? -76.299 249.728 273.810 1.00 23.94 115 LEU A CA 1
ATOM 884 C C . LEU A 1 135 ? -75.781 249.602 272.412 1.00 23.85 115 LEU A C 1
ATOM 885 O O . LEU A 1 135 ? -74.781 248.867 272.176 1.00 22.35 115 LEU A O 1
ATOM 890 N N . ILE A 1 136 ? -76.401 250.331 271.483 1.00 22.16 116 ILE A N 1
ATOM 891 C CA . ILE A 1 136 ? -76.072 250.226 270.080 1.00 22.29 116 ILE A CA 1
ATOM 892 C C . ILE A 1 136 ? -75.652 251.578 269.568 1.00 24.06 116 ILE A C 1
ATOM 893 O O . ILE A 1 136 ? -76.355 252.561 269.783 1.00 24.81 116 ILE A O 1
ATOM 898 N N . CYS A 1 137 ? -74.521 251.641 268.882 1.00 22.82 117 CYS A N 1
ATOM 899 C CA . CYS A 1 137 ? -74.025 252.873 268.319 1.00 24.26 117 CYS A CA 1
ATOM 900 C C . CYS A 1 137 ? -74.133 252.845 266.813 1.00 26.03 117 CYS A C 1
ATOM 901 O O . CYS A 1 137 ? -73.677 251.903 266.137 1.00 24.08 117 CYS A O 1
ATOM 904 N N . CYS A 1 138 ? -74.720 253.917 266.275 1.00 24.28 118 CYS A N 1
ATOM 905 C CA . CYS A 1 138 ? -74.828 254.133 264.838 1.00 25.50 118 CYS A CA 1
ATOM 906 C C . CYS A 1 138 ? -73.785 255.142 264.413 1.00 24.72 118 CYS A C 1
ATOM 907 O O . CYS A 1 138 ? -73.931 256.337 264.631 1.00 24.30 118 CYS A O 1
ATOM 910 N N . LEU A 1 139 ? -72.691 254.618 263.854 1.00 23.52 119 LEU A N 1
ATOM 911 C CA . LEU A 1 139 ? -71.516 255.392 263.572 1.00 25.22 119 LEU A CA 1
ATOM 912 C C . LEU A 1 139 ? -71.640 255.987 262.157 1.00 23.93 119 LEU A C 1
ATOM 913 O O . LEU A 1 139 ? -71.411 255.309 261.132 1.00 23.92 119 LEU A O 1
ATOM 918 N N . ASN A 1 140 ? -72.042 257.246 262.125 1.00 24.39 120 ASN A N 1
ATOM 919 C CA . ASN A 1 140 ? -72.307 257.991 260.869 1.00 26.11 120 ASN A CA 1
ATOM 920 C C . ASN A 1 140 ? -71.107 258.705 260.295 1.00 27.25 120 ASN A C 1
ATOM 921 O O . ASN A 1 140 ? -71.217 259.414 259.303 1.00 26.35 120 ASN A O 1
ATOM 926 N N . GLY A 1 141 ? -69.956 258.556 260.932 1.00 24.96 121 GLY A N 1
ATOM 927 C CA . GLY A 1 141 ? -68.754 259.282 260.582 1.00 26.24 121 GLY A CA 1
ATOM 928 C C . GLY A 1 141 ? -67.739 259.067 261.701 1.00 26.04 121 GLY A C 1
ATOM 929 O O . GLY A 1 141 ? -68.015 258.309 262.638 1.00 25.46 121 GLY A O 1
ATOM 930 N N . PRO A 1 142 ? -66.618 259.765 261.639 1.00 26.12 122 PRO A N 1
ATOM 931 C CA . PRO A 1 142 ? -65.592 259.616 262.650 1.00 26.76 122 PRO A CA 1
ATOM 932 C C . PRO A 1 142 ? -65.997 260.017 264.061 1.00 26.58 122 PRO A C 1
ATOM 933 O O . PRO A 1 142 ? -66.870 260.865 264.263 1.00 26.04 122 PRO A O 1
ATOM 937 N N . ALA A 1 143 ? -65.350 259.388 265.039 1.00 23.30 123 ALA A N 1
ATOM 938 C CA . ALA A 1 143 ? -65.471 259.802 266.423 1.00 23.25 123 ALA A CA 1
ATOM 939 C C . ALA A 1 143 ? -64.081 259.998 266.979 1.00 22.73 123 ALA A C 1
ATOM 940 O O . ALA A 1 143 ? -63.169 259.255 266.651 1.00 24.48 123 ALA A O 1
ATOM 942 N N . ILE A 1 144 ? -63.932 260.991 267.832 1.00 24.20 124 ILE A N 1
ATOM 943 C CA . ILE A 1 144 ? -62.656 261.395 268.380 1.00 25.38 124 ILE A CA 1
ATOM 944 C C . ILE A 1 144 ? -62.716 261.458 269.882 1.00 24.61 124 ILE A C 1
ATOM 945 O O . ILE A 1 144 ? -63.724 261.877 270.468 1.00 26.19 124 ILE A O 1
ATOM 950 N N . GLY A 1 145 ? -61.622 261.080 270.538 1.00 23.33 125 GLY A N 1
ATOM 951 C CA . GLY A 1 145 ? -61.462 261.419 271.967 1.00 23.77 125 GLY A CA 1
ATOM 952 C C . GLY A 1 145 ? -62.446 260.732 272.897 1.00 23.56 125 GLY A C 1
ATOM 953 O O . GLY A 1 145 ? -62.775 259.593 272.690 1.00 23.07 125 GLY A O 1
ATOM 954 N N . LEU A 1 146 ? -62.971 261.445 273.891 1.00 24.35 126 LEU A N 1
ATOM 955 C CA . LEU A 1 146 ? -63.951 260.876 274.831 1.00 24.12 126 LEU A CA 1
ATOM 956 C C . LEU A 1 146 ? -65.171 260.300 274.092 1.00 24.99 126 LEU A C 1
ATOM 957 O O . LEU A 1 146 ? -65.705 259.283 274.513 1.00 21.96 126 LEU A O 1
ATOM 962 N N . SER A 1 147 ? -65.608 260.956 273.014 1.00 22.41 127 SER A N 1
ATOM 963 C CA . SER A 1 147 ? -66.737 260.429 272.237 1.00 23.34 127 SER A CA 1
ATOM 964 C C . SER A 1 147 ? -66.424 259.076 271.627 1.00 21.28 127 SER A C 1
ATOM 965 O O . SER A 1 147 ? -67.280 258.205 271.622 1.00 22.34 127 SER A O 1
ATOM 968 N N . ALA A 1 148 ? -65.207 258.922 271.087 1.00 20.74 128 ALA A N 1
ATOM 969 C CA . ALA A 1 148 ? -64.774 257.667 270.547 1.00 22.20 128 ALA A CA 1
ATOM 970 C C . ALA A 1 148 ? -64.614 256.617 271.662 1.00 20.80 128 ALA A C 1
ATOM 971 O O . ALA A 1 148 ? -64.783 255.449 271.402 1.00 20.30 128 ALA A O 1
ATOM 973 N N . ALA A 1 149 ? -64.284 257.039 272.873 1.00 20.20 129 ALA A N 1
ATOM 974 C CA . ALA A 1 149 ? -64.251 256.080 274.001 1.00 21.08 129 ALA A CA 1
ATOM 975 C C . ALA A 1 149 ? -65.635 255.508 274.245 1.00 21.75 129 ALA A C 1
ATOM 976 O O . ALA A 1 149 ? -65.802 254.299 274.482 1.00 20.66 129 ALA A O 1
ATOM 978 N N . LEU A 1 150 ? -66.655 256.373 274.200 1.00 22.22 130 LEU A N 1
ATOM 979 C CA . LEU A 1 150 ? -67.998 255.938 274.449 1.00 21.85 130 LEU A CA 1
ATOM 980 C C . LEU A 1 150 ? -68.457 254.977 273.378 1.00 21.38 130 LEU A C 1
ATOM 981 O O . LEU A 1 150 ? -69.171 254.022 273.680 1.00 20.65 130 LEU A O 1
ATOM 986 N N . VAL A 1 151 ? -68.066 255.214 272.141 1.00 20.85 131 VAL A N 1
ATOM 987 C CA . VAL A 1 151 ? -68.367 254.272 271.065 1.00 20.43 131 VAL A CA 1
ATOM 988 C C . VAL A 1 151 ? -67.798 252.860 271.397 1.00 20.07 131 VAL A C 1
ATOM 989 O O . VAL A 1 151 ? -68.446 251.829 271.157 1.00 20.40 131 VAL A O 1
ATOM 993 N N . ALA A 1 152 ? -66.579 252.825 271.914 1.00 19.72 132 ALA A N 1
ATOM 994 C CA . ALA A 1 152 ? -65.923 251.548 272.256 1.00 20.12 132 ALA A CA 1
ATOM 995 C C . ALA A 1 152 ? -66.558 250.855 273.462 1.00 19.80 132 ALA A C 1
ATOM 996 O O . ALA A 1 152 ? -66.292 249.668 273.686 1.00 20.69 132 ALA A O 1
ATOM 998 N N . LEU A 1 153 ? -67.377 251.565 274.235 1.00 19.57 133 LEU A N 1
ATOM 999 C CA . LEU A 1 153 ? -68.121 250.986 275.348 1.00 20.62 133 LEU A CA 1
ATOM 1000 C C . LEU A 1 153 ? -69.487 250.425 274.926 1.00 22.29 133 LEU A C 1
ATOM 1001 O O . LEU A 1 153 ? -70.111 249.689 275.696 1.00 21.76 133 LEU A O 1
ATOM 1006 N N . CYS A 1 154 ? -69.943 250.748 273.724 1.00 20.89 134 CYS A N 1
ATOM 1007 C CA . CYS A 1 154 ? -71.201 250.193 273.241 1.00 21.77 134 CYS A CA 1
ATOM 1008 C C . CYS A 1 154 ? -71.109 248.660 272.990 1.00 22.84 134 CYS A C 1
ATOM 1009 O O . CYS A 1 154 ? -70.021 248.097 272.781 1.00 22.10 134 CYS A O 1
ATOM 1012 N N . ASP A 1 155 ? -72.252 247.994 273.042 1.00 21.06 135 ASP A N 1
ATOM 1013 C CA . ASP A 1 155 ? -72.293 246.540 272.828 1.00 21.70 135 ASP A CA 1
ATOM 1014 C C . ASP A 1 155 ? -72.215 246.156 271.354 1.00 23.24 135 ASP A C 1
ATOM 1015 O O . ASP A 1 155 ? -71.648 245.099 270.993 1.00 21.95 135 ASP A O 1
ATOM 1020 N N . ILE A 1 156 ? -72.811 247.000 270.494 1.00 20.05 136 ILE A N 1
ATOM 1021 C CA . ILE A 1 156 ? -72.905 246.730 269.061 1.00 21.50 136 ILE A CA 1
ATOM 1022 C C . ILE A 1 156 ? -72.725 248.038 268.331 1.00 21.25 136 ILE A C 1
ATOM 1023 O O . ILE A 1 156 ? -73.221 249.077 268.809 1.00 20.97 136 ILE A O 1
ATOM 1028 N N . VAL A 1 157 ? -71.990 247.998 267.235 1.00 20.54 137 VAL A N 1
ATOM 1029 C CA . VAL A 1 157 ? -71.700 249.183 266.427 1.00 21.77 137 VAL A CA 1
ATOM 1030 C C . VAL A 1 157 ? -72.015 248.890 264.971 1.00 22.87 137 VAL A C 1
ATOM 1031 O O . VAL A 1 157 ? -71.555 247.877 264.408 1.00 23.10 137 VAL A O 1
ATOM 1035 N N . TYR A 1 158 ? -72.785 249.794 264.360 1.00 22.13 138 TYR A N 1
ATOM 1036 C CA . TYR A 1 158 ? -73.085 249.742 262.911 1.00 23.80 138 TYR A CA 1
ATOM 1037 C C . TYR A 1 158 ? -72.473 250.953 262.232 1.00 23.42 138 TYR A C 1
ATOM 1038 O O . TYR A 1 158 ? -72.467 252.050 262.818 1.00 24.88 138 TYR A O 1
ATOM 1047 N N . SER A 1 159 ? -71.913 250.775 261.032 1.00 23.26 139 SER A N 1
ATOM 1048 C CA . SER A 1 159 ? -71.289 251.869 260.314 1.00 23.72 139 SER A CA 1
ATOM 1049 C C . SER A 1 159 ? -72.055 252.310 259.066 1.00 24.13 139 SER A C 1
ATOM 1050 O O . SER A 1 159 ? -72.641 251.497 258.382 1.00 25.16 139 SER A O 1
ATOM 1053 N N . ILE A 1 160 ? -71.989 253.600 258.777 1.00 25.22 140 ILE A N 1
ATOM 1054 C CA . ILE A 1 160 ? -72.644 254.156 257.577 1.00 25.81 140 ILE A CA 1
ATOM 1055 C C . ILE A 1 160 ? -71.928 253.679 256.306 1.00 28.61 140 ILE A C 1
ATOM 1056 O O . ILE A 1 160 ? -72.566 253.220 255.354 1.00 27.94 140 ILE A O 1
ATOM 1061 N N . ASN A 1 161 ? -70.606 253.709 256.344 1.00 27.97 141 ASN A N 1
ATOM 1062 C CA . ASN A 1 161 ? -69.788 253.251 255.218 1.00 30.43 141 ASN A CA 1
ATOM 1063 C C . ASN A 1 161 ? -68.374 253.005 255.702 1.00 33.76 141 ASN A C 1
ATOM 1064 O O . ASN A 1 161 ? -68.083 253.150 256.929 1.00 31.23 141 ASN A O 1
ATOM 1069 N N . ASP A 1 162 ? -67.476 252.702 254.761 1.00 29.46 142 ASP A N 1
ATOM 1070 C CA . ASP A 1 162 ? -66.104 252.347 255.119 1.00 31.83 142 ASP A CA 1
ATOM 1071 C C . ASP A 1 162 ? -65.156 253.490 255.358 1.00 31.75 142 ASP A C 1
ATOM 1072 O O . ASP A 1 162 ? -63.975 253.264 255.464 1.00 34.14 142 ASP A O 1
ATOM 1077 N N . LYS A 1 163 ? -65.644 254.714 255.486 1.00 30.87 143 LYS A N 1
ATOM 1078 C CA . LYS A 1 163 ? -64.792 255.855 255.750 1.00 32.89 143 LYS A CA 1
ATOM 1079 C C . LYS A 1 163 ? -64.760 256.256 257.200 1.00 31.15 143 LYS A C 1
ATOM 1080 O O . LYS A 1 163 ? -64.030 257.155 257.578 1.00 32.93 143 LYS A O 1
ATOM 1086 N N . VAL A 1 164 ? -65.553 255.592 258.025 1.00 29.47 144 VAL A N 1
ATOM 1087 C CA . VAL A 1 164 ? -65.503 255.847 259.453 1.00 26.78 144 VAL A CA 1
ATOM 1088 C C . VAL A 1 164 ? -64.145 255.491 260.063 1.00 24.93 144 VAL A C 1
ATOM 1089 O O . VAL A 1 164 ? -63.432 254.624 259.565 1.00 26.95 144 VAL A O 1
ATOM 1093 N N . TYR A 1 165 ? -63.804 256.175 261.147 1.00 26.09 145 TYR A N 1
ATOM 1094 C CA . TYR A 1 165 ? -62.659 255.820 261.964 1.00 25.73 145 TYR A CA 1
ATOM 1095 C C . TYR A 1 165 ? -62.846 256.306 263.386 1.00 25.58 145 TYR A C 1
ATOM 1096 O O . TYR A 1 165 ? -63.701 257.128 263.660 1.00 25.10 145 TYR A O 1
ATOM 1105 N N . LEU A 1 166 ? -62.020 255.783 264.299 1.00 23.11 146 LEU A N 1
ATOM 1106 C CA . LEU A 1 166 ? -61.960 256.275 265.660 1.00 23.44 146 LEU A CA 1
ATOM 1107 C C . LEU A 1 166 ? -60.562 256.832 265.911 1.00 23.57 146 LEU A C 1
ATOM 1108 O O . LEU A 1 166 ? -59.574 256.186 265.576 1.00 26.36 146 LEU A O 1
ATOM 1113 N N . LEU A 1 167 ? -60.453 258.000 266.517 1.00 22.11 147 LEU A N 1
ATOM 1114 C CA . LEU A 1 167 ? -59.151 258.550 266.834 1.00 24.00 147 LEU A CA 1
ATOM 1115 C C . LEU A 1 167 ? -59.101 258.926 268.305 1.00 23.37 147 LEU A C 1
ATOM 1116 O O . LEU A 1 167 ? -59.992 259.572 268.829 1.00 23.74 147 LEU A O 1
ATOM 1121 N N . TYR A 1 168 ? -58.016 258.523 268.943 1.00 23.06 148 TYR A N 1
ATOM 1122 C CA . TYR A 1 168 ? -57.760 258.798 270.324 1.00 22.93 148 TYR A CA 1
ATOM 1123 C C . TYR A 1 168 ? -56.456 259.568 270.369 1.00 24.71 148 TYR A C 1
ATOM 1124 O O . TYR A 1 168 ? -55.393 258.965 270.479 1.00 26.77 148 TYR A O 1
ATOM 1133 N N . PRO A 1 169 ? -56.535 260.920 270.303 1.00 26.24 149 PRO A N 1
ATOM 1134 C CA . PRO A 1 169 ? -55.356 261.759 270.102 1.00 26.36 149 PRO A CA 1
ATOM 1135 C C . PRO A 1 169 ? -54.626 262.149 271.413 1.00 26.95 149 PRO A C 1
ATOM 1136 O O . PRO A 1 169 ? -54.039 263.218 271.504 1.00 26.94 149 PRO A O 1
ATOM 1140 N N . PHE A 1 170 ? -54.655 261.267 272.416 1.00 24.44 150 PHE A N 1
ATOM 1141 C CA . PHE A 1 170 ? -54.107 261.576 273.728 1.00 22.96 150 PHE A CA 1
ATOM 1142 C C . PHE A 1 170 ? -52.626 261.971 273.696 1.00 23.65 150 PHE A C 1
ATOM 1143 O O . PHE A 1 170 ? -52.222 262.903 274.394 1.00 25.82 150 PHE A O 1
ATOM 1151 N N . ALA A 1 171 ? -51.812 261.281 272.911 1.00 23.42 151 ALA A N 1
ATOM 1152 C CA . ALA A 1 171 ? -50.385 261.566 272.907 1.00 24.33 151 ALA A CA 1
ATOM 1153 C C . ALA A 1 171 ? -50.077 262.954 272.291 1.00 27.35 151 ALA A C 1
ATOM 1154 O O . ALA A 1 171 ? -49.122 263.580 272.667 1.00 30.06 151 ALA A O 1
ATOM 1156 N N . ASN A 1 172 ? -50.884 263.373 271.335 1.00 26.22 152 ASN A N 1
ATOM 1157 C CA . ASN A 1 172 ? -50.738 264.713 270.716 1.00 30.23 152 ASN A CA 1
ATOM 1158 C C . ASN A 1 172 ? -51.275 265.821 271.615 1.00 31.25 152 ASN A C 1
ATOM 1159 O O . ASN A 1 172 ? -50.777 266.954 271.582 1.00 32.16 152 ASN A O 1
ATOM 1164 N N . LEU A 1 173 ? -52.263 265.497 272.440 1.00 28.36 153 LEU A N 1
ATOM 1165 C CA . LEU A 1 173 ? -52.851 266.462 273.382 1.00 29.26 153 LEU A CA 1
ATOM 1166 C C . LEU A 1 173 ? -52.182 266.525 274.726 1.00 27.74 153 LEU A C 1
ATOM 1167 O O . LEU A 1 173 ? -52.495 267.391 275.527 1.00 30.63 153 LEU A O 1
ATOM 1172 N N . GLY A 1 174 ? -51.274 265.608 275.013 1.00 26.18 154 GLY A N 1
ATOM 1173 C CA . GLY A 1 174 ? -50.592 265.596 276.310 1.00 26.80 154 GLY A CA 1
ATOM 1174 C C . GLY A 1 174 ? -51.485 265.077 277.421 1.00 28.23 154 GLY A C 1
ATOM 1175 O O . GLY A 1 174 ? -51.452 265.558 278.569 1.00 26.73 154 GLY A O 1
ATOM 1176 N N . LEU A 1 175 ? -52.295 264.079 277.077 1.00 26.26 155 LEU A N 1
ATOM 1177 C CA . LEU A 1 175 ? -53.209 263.448 278.023 1.00 26.77 155 LEU A CA 1
ATOM 1178 C C . LEU A 1 175 ? -52.951 261.931 278.041 1.00 25.56 155 LEU A C 1
ATOM 1179 O O . LEU A 1 175 ? -52.031 261.443 277.401 1.00 26.96 155 LEU A O 1
ATOM 1184 N N . ILE A 1 176 ? -53.794 261.194 278.750 1.00 24.43 156 ILE A N 1
ATOM 1185 C CA . ILE A 1 176 ? -53.706 259.741 278.747 1.00 23.28 156 ILE A CA 1
ATOM 1186 C C . ILE A 1 176 ? -55.067 259.104 278.383 1.00 23.38 156 ILE A C 1
ATOM 1187 O O . ILE A 1 176 ? -55.972 259.768 277.929 1.00 25.24 156 ILE A O 1
ATOM 1192 N N . THR A 1 177 ? -55.218 257.806 278.588 1.00 24.05 157 THR A N 1
ATOM 1193 C CA . THR A 1 177 ? -56.440 257.120 278.211 1.00 23.82 157 THR A CA 1
ATOM 1194 C C . THR A 1 177 ? -57.626 257.649 279.035 1.00 23.84 157 THR A C 1
ATOM 1195 O O . THR A 1 177 ? -57.463 258.012 280.203 1.00 26.07 157 THR A O 1
ATOM 1199 N N . GLU A 1 178 ? -58.789 257.725 278.397 1.00 23.01 158 GLU A N 1
ATOM 1200 C CA . GLU A 1 178 ? -60.021 258.186 279.024 1.00 24.62 158 GLU A CA 1
ATOM 1201 C C . GLU A 1 178 ? -61.175 257.305 278.629 1.00 22.40 158 GLU A C 1
ATOM 1202 O O . GLU A 1 178 ? -61.125 256.568 277.651 1.00 23.17 158 GLU A O 1
ATOM 1208 N N . GLY A 1 179 ? -62.238 257.413 279.403 1.00 22.25 159 GLY A N 1
ATOM 1209 C CA . GLY A 1 179 ? -63.476 256.701 279.119 1.00 21.47 159 GLY A CA 1
ATOM 1210 C C . GLY A 1 179 ? -63.385 255.205 278.999 1.00 20.98 159 GLY A C 1
ATOM 1211 O O . GLY A 1 179 ? -64.138 254.582 278.235 1.00 20.88 159 GLY A O 1
ATOM 1212 N N . GLY A 1 180 ? -62.499 254.598 279.794 1.00 19.72 160 GLY A N 1
ATOM 1213 C CA . GLY A 1 180 ? -62.363 253.169 279.829 1.00 19.64 160 GLY A CA 1
ATOM 1214 C C . GLY A 1 180 ? -61.560 252.546 278.703 1.00 20.34 160 GLY A C 1
ATOM 1215 O O . GLY A 1 180 ? -61.525 251.323 278.581 1.00 19.49 160 GLY A O 1
ATOM 1216 N N . THR A 1 181 ? -60.961 253.390 277.863 1.00 19.24 161 THR A N 1
ATOM 1217 C CA . THR A 1 181 ? -60.142 252.933 276.748 1.00 19.85 161 THR A CA 1
ATOM 1218 C C . THR A 1 181 ? -58.957 252.086 277.150 1.00 19.85 161 THR A C 1
ATOM 1219 O O . THR A 1 181 ? -58.496 251.242 276.366 1.00 20.88 161 THR A O 1
ATOM 1223 N N . THR A 1 182 ? -58.478 252.283 278.372 1.00 19.40 162 THR A N 1
ATOM 1224 C CA . THR A 1 182 ? -57.436 251.422 278.901 1.00 21.51 162 THR A CA 1
ATOM 1225 C C . THR A 1 182 ? -57.791 249.943 278.766 1.00 21.86 162 THR A C 1
ATOM 1226 O O . THR A 1 182 ? -56.937 249.117 278.483 1.00 21.51 162 THR A O 1
ATOM 1230 N N . VAL A 1 183 ? -59.070 249.619 278.983 1.00 19.58 163 VAL A N 1
ATOM 1231 C CA . VAL A 1 183 ? -59.585 248.255 278.894 1.00 19.32 163 VAL A CA 1
ATOM 1232 C C . VAL A 1 183 ? -60.199 247.958 277.528 1.00 18.75 163 VAL A C 1
ATOM 1233 O O . VAL A 1 183 ? -59.931 246.909 276.943 1.00 18.39 163 VAL A O 1
ATOM 1237 N N . SER A 1 184 ? -61.027 248.879 277.009 1.00 19.59 164 SER A N 1
ATOM 1238 C CA . SER A 1 184 ? -61.842 248.585 275.831 1.00 19.13 164 SER A CA 1
ATOM 1239 C C . SER A 1 184 ? -60.993 248.425 274.579 1.00 19.90 164 SER A C 1
ATOM 1240 O O . SER A 1 184 ? -61.312 247.597 273.729 1.00 20.10 164 SER A O 1
ATOM 1243 N N . LEU A 1 185 ? -59.936 249.216 274.427 1.00 18.53 165 LEU A N 1
ATOM 1244 C CA . LEU A 1 185 ? -59.186 249.168 273.187 1.00 18.67 165 LEU A CA 1
ATOM 1245 C C . LEU A 1 185 ? -58.381 247.844 273.046 1.00 19.09 165 LEU A C 1
ATOM 1246 O O . LEU A 1 185 ? -58.494 247.152 272.035 1.00 20.06 165 LEU A O 1
ATOM 1251 N N . PRO A 1 186 ? -57.648 247.450 274.078 1.00 20.90 166 PRO A N 1
ATOM 1252 C CA . PRO A 1 186 ? -57.021 246.138 273.942 1.00 21.73 166 PRO A CA 1
ATOM 1253 C C . PRO A 1 186 ? -58.023 245.003 273.817 1.00 22.23 166 PRO A C 1
ATOM 1254 O O . PRO A 1 186 ? -57.779 244.048 273.068 1.00 22.48 166 PRO A O 1
ATOM 1258 N N . LEU A 1 187 ? -59.145 245.115 274.518 1.00 19.86 167 LEU A N 1
ATOM 1259 C CA . LEU A 1 187 ? -60.193 244.071 274.469 1.00 20.63 167 LEU A CA 1
ATOM 1260 C C . LEU A 1 187 ? -60.761 243.931 273.062 1.00 21.23 167 LEU A C 1
ATOM 1261 O O . LEU A 1 187 ? -60.965 242.828 272.581 1.00 22.61 167 LEU A O 1
ATOM 1266 N N . LYS A 1 188 ? -61.044 245.055 272.401 1.00 19.55 168 LYS A N 1
ATOM 1267 C CA . LYS A 1 188 ? -61.760 245.012 271.130 1.00 21.36 168 LYS A CA 1
ATOM 1268 C C . LYS A 1 188 ? -60.865 245.097 269.885 1.00 23.07 168 LYS A C 1
ATOM 1269 O O . LYS A 1 188 ? -61.299 244.710 268.819 1.00 22.02 168 LYS A O 1
ATOM 1275 N N . PHE A 1 189 ? -59.631 245.571 270.036 1.00 20.94 169 PHE A N 1
ATOM 1276 C CA . PHE A 1 189 ? -58.717 245.708 268.895 1.00 22.90 169 PHE A CA 1
ATOM 1277 C C . PHE A 1 189 ? -57.416 244.923 269.021 1.00 23.18 169 PHE A C 1
ATOM 1278 O O . PHE A 1 189 ? -56.635 244.877 268.074 1.00 26.53 169 PHE A O 1
ATOM 1286 N N . GLY A 1 190 ? -57.166 244.333 270.181 1.00 22.63 170 GLY A N 1
ATOM 1287 C CA . GLY A 1 190 ? -55.910 243.675 270.437 1.00 24.85 170 GLY A CA 1
ATOM 1288 C C . GLY A 1 190 ? -54.860 244.617 271.046 1.00 22.59 170 GLY A C 1
ATOM 1289 O O . GLY A 1 190 ? -54.860 245.850 270.799 1.00 20.26 170 GLY A O 1
ATOM 1290 N N A THR A 1 191 ? -53.958 244.047 271.830 0.50 21.79 171 THR A N 1
ATOM 1291 N N B THR A 1 191 ? -53.958 244.045 271.824 0.50 21.15 171 THR A N 1
ATOM 1292 C CA A THR A 1 191 ? -52.968 244.852 272.546 0.50 23.20 171 THR A CA 1
ATOM 1293 C CA B THR A 1 191 ? -52.967 244.846 272.527 0.50 22.36 171 THR A CA 1
ATOM 1294 C C A THR A 1 191 ? -51.945 245.536 271.621 0.50 20.33 171 THR A C 1
ATOM 1295 C C B THR A 1 191 ? -51.956 245.541 271.607 0.50 19.87 171 THR A C 1
ATOM 1296 O O A THR A 1 191 ? -51.690 246.732 271.764 0.50 20.71 171 THR A O 1
ATOM 1297 O O B THR A 1 191 ? -51.694 246.734 271.760 0.50 20.40 171 THR A O 1
ATOM 1304 N N . ASN A 1 192 ? -51.366 244.788 270.690 1.00 18.93 172 ASN A N 1
ATOM 1305 C CA . ASN A 1 192 ? -50.321 245.342 269.826 1.00 20.33 172 ASN A CA 1
ATOM 1306 C C . ASN A 1 192 ? -50.855 246.465 268.933 1.00 20.02 172 ASN A C 1
ATOM 1307 O O . ASN A 1 192 ? -50.257 247.561 268.870 1.00 21.83 172 ASN A O 1
ATOM 1312 N N . THR A 1 193 ? -52.025 246.256 268.340 1.00 19.74 173 THR A N 1
ATOM 1313 C CA . THR A 1 193 ? -52.678 247.309 267.577 1.00 21.54 173 THR A CA 1
ATOM 1314 C C . THR A 1 193 ? -52.952 248.564 268.399 1.00 20.87 173 THR A C 1
ATOM 1315 O O . THR A 1 193 ? -52.734 249.708 267.932 1.00 21.46 173 THR A O 1
ATOM 1319 N N . THR A 1 194 ? -53.437 248.364 269.629 1.00 20.58 174 THR A N 1
ATOM 1320 C CA . THR A 1 194 ? -53.720 249.466 270.531 1.00 20.57 174 THR A CA 1
ATOM 1321 C C . THR A 1 194 ? -52.470 250.314 270.812 1.00 21.23 174 THR A C 1
ATOM 1322 O O . THR A 1 194 ? -52.540 251.547 270.810 1.00 20.54 174 THR A O 1
ATOM 1326 N N . TYR A 1 195 ? -51.337 249.667 271.071 1.00 20.72 175 TYR A N 1
ATOM 1327 C CA . TYR A 1 195 ? -50.121 250.396 271.284 1.00 20.94 175 TYR A CA 1
ATOM 1328 C C . TYR A 1 195 ? -49.714 251.220 270.050 1.00 21.78 175 TYR A C 1
ATOM 1329 O O . TYR A 1 195 ? -49.333 252.386 270.184 1.00 22.23 175 TYR A O 1
ATOM 1338 N N . GLU A 1 196 ? -49.761 250.631 268.872 1.00 22.94 176 GLU A N 1
ATOM 1339 C CA . GLU A 1 196 ? -49.351 251.362 267.673 1.00 25.25 176 GLU A CA 1
ATOM 1340 C C . GLU A 1 196 ? -50.236 252.590 267.514 1.00 26.40 176 GLU A C 1
ATOM 1341 O O . GLU A 1 196 ? -49.724 253.709 267.277 1.00 25.93 176 GLU A O 1
ATOM 1347 N N . CYS A 1 197 ? -51.549 252.425 267.679 1.00 23.52 177 CYS A N 1
ATOM 1348 C CA . CYS A 1 197 ? -52.480 253.561 267.524 1.00 23.94 177 CYS A CA 1
ATOM 1349 C C . CYS A 1 197 ? -52.341 254.621 268.596 1.00 25.08 177 CYS A C 1
ATOM 1350 O O . CYS A 1 197 ? -52.332 255.823 268.290 1.00 24.52 177 CYS A O 1
ATOM 1353 N N . LEU A 1 198 ? -52.261 254.215 269.865 1.00 24.26 178 LEU A N 1
ATOM 1354 C CA . LEU A 1 198 ? -52.246 255.176 270.932 1.00 23.54 178 LEU A CA 1
ATOM 1355 C C . LEU A 1 198 ? -50.907 255.845 271.056 1.00 24.06 178 LEU A C 1
ATOM 1356 O O . LEU A 1 198 ? -50.843 257.052 271.311 1.00 24.58 178 LEU A O 1
ATOM 1361 N N . MET A 1 199 ? -49.831 255.067 270.981 1.00 23.69 179 MET A N 1
ATOM 1362 C CA . MET A 1 199 ? -48.503 255.656 271.240 1.00 24.07 179 MET A CA 1
ATOM 1363 C C . MET A 1 199 ? -48.192 256.708 270.172 1.00 25.86 179 MET A C 1
ATOM 1364 O O . MET A 1 199 ? -47.502 257.690 270.461 1.00 27.55 179 MET A O 1
ATOM 1369 N N . PHE A 1 200 ? -48.650 256.471 268.946 1.00 24.43 180 PHE A N 1
ATOM 1370 C CA . PHE A 1 200 ? -48.292 257.339 267.794 1.00 26.66 180 PHE A CA 1
ATOM 1371 C C . PHE A 1 200 ? -49.424 258.205 267.249 1.00 27.61 180 PHE A C 1
ATOM 1372 O O . PHE A 1 200 ? -49.288 258.781 266.165 1.00 26.83 180 PHE A O 1
ATOM 1380 N N A ASN A 1 201 ? -50.534 258.293 267.987 0.50 25.72 181 ASN A N 1
ATOM 1381 N N B ASN A 1 201 ? -50.536 258.290 267.986 0.50 25.11 181 ASN A N 1
ATOM 1382 C CA A ASN A 1 201 ? -51.683 259.099 267.561 0.50 26.89 181 ASN A CA 1
ATOM 1383 C CA B ASN A 1 201 ? -51.669 259.118 267.571 0.50 25.79 181 ASN A CA 1
ATOM 1384 C C A ASN A 1 201 ? -52.174 258.756 266.167 0.50 27.77 181 ASN A C 1
ATOM 1385 C C B ASN A 1 201 ? -52.171 258.762 266.172 0.50 27.16 181 ASN A C 1
ATOM 1386 O O A ASN A 1 201 ? -52.353 259.638 265.333 0.50 26.63 181 ASN A O 1
ATOM 1387 O O B ASN A 1 201 ? -52.352 259.640 265.335 0.50 26.19 181 ASN A O 1
ATOM 1396 N N . LYS A 1 202 ? -52.394 257.472 265.922 1.00 25.76 182 LYS A N 1
ATOM 1397 C CA . LYS A 1 202 ? -52.929 256.997 264.669 1.00 25.81 182 LYS A CA 1
ATOM 1398 C C . LYS A 1 202 ? -54.378 256.487 264.838 1.00 26.30 182 LYS A C 1
ATOM 1399 O O . LYS A 1 202 ? -54.738 255.942 265.911 1.00 24.20 182 LYS A O 1
ATOM 1405 N N . PRO A 1 203 ? -55.189 256.657 263.793 1.00 26.49 183 PRO A N 1
ATOM 1406 C CA . PRO A 1 203 ? -56.580 256.226 263.862 1.00 28.26 183 PRO A CA 1
ATOM 1407 C C . PRO A 1 203 ? -56.772 254.719 263.831 1.00 25.42 183 PRO A C 1
ATOM 1408 O O . PRO A 1 203 ? -56.041 254.014 263.156 1.00 27.39 183 PRO A O 1
ATOM 1412 N N . PHE A 1 204 ? -57.836 254.260 264.484 1.00 24.97 184 PHE A N 1
ATOM 1413 C CA . PHE A 1 204 ? -58.369 252.943 264.254 1.00 25.34 184 PHE A CA 1
ATOM 1414 C C . PHE A 1 204 ? -59.304 253.075 263.070 1.00 26.50 184 PHE A C 1
ATOM 1415 O O . PHE A 1 204 ? -60.461 253.503 263.214 1.00 26.13 184 PHE A O 1
ATOM 1423 N N . LYS A 1 205 ? -58.800 252.701 261.910 1.00 27.85 185 LYS A N 1
ATOM 1424 C CA . LYS A 1 205 ? -59.536 252.848 260.670 1.00 31.86 185 LYS A CA 1
ATOM 1425 C C . LYS A 1 205 ? -60.503 251.716 260.456 1.00 31.03 185 LYS A C 1
ATOM 1426 O O . LYS A 1 205 ? -60.475 250.682 261.141 1.00 27.57 185 LYS A O 1
ATOM 1432 N N . TYR A 1 206 ? -61.348 251.906 259.455 1.00 28.38 186 TYR A N 1
ATOM 1433 C CA . TYR A 1 206 ? -62.347 250.899 259.108 1.00 28.10 186 TYR A CA 1
ATOM 1434 C C . TYR A 1 206 ? -61.802 249.486 258.950 1.00 27.18 186 TYR A C 1
ATOM 1435 O O . TYR A 1 206 ? -62.401 248.539 259.458 1.00 26.53 186 TYR A O 1
ATOM 1444 N N . ASP A 1 207 ? -60.685 249.318 258.251 1.00 28.71 187 ASP A N 1
ATOM 1445 C CA . ASP A 1 207 ? -60.148 247.967 258.033 1.00 33.41 187 ASP A CA 1
ATOM 1446 C C . ASP A 1 207 ? -59.776 247.253 259.362 1.00 30.40 187 ASP A C 1
ATOM 1447 O O . ASP A 1 207 ? -60.049 246.065 259.526 1.00 31.33 187 ASP A O 1
ATOM 1452 N N . ILE A 1 208 ? -59.183 247.998 260.285 1.00 27.81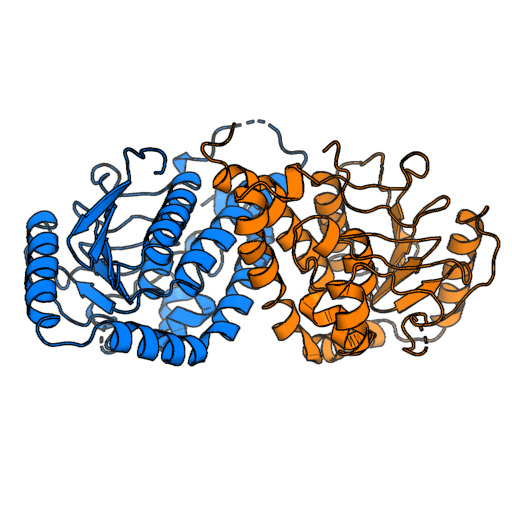 188 ILE A N 1
ATOM 1453 C CA . ILE A 1 208 ? -58.881 247.497 261.647 1.00 32.96 188 ILE A CA 1
ATOM 1454 C C . ILE A 1 208 ? -60.172 247.151 262.411 1.00 29.42 188 ILE A C 1
ATOM 1455 O O . ILE A 1 208 ? -60.247 246.125 263.095 1.00 27.98 188 ILE A O 1
ATOM 1460 N N . MET A 1 209 ? -61.185 247.998 262.290 1.00 25.26 189 MET A N 1
ATOM 1461 C CA . MET A 1 209 ? -62.479 247.720 262.917 1.00 27.83 189 MET A CA 1
ATOM 1462 C C . MET A 1 209 ? -63.079 246.454 262.362 1.00 30.60 189 MET A C 1
ATOM 1463 O O . MET A 1 209 ? -63.513 245.573 263.118 1.00 32.30 189 MET A O 1
ATOM 1478 N N . GLU A 1 211 ? -61.533 243.885 260.679 1.00 34.37 191 GLU A N 1
ATOM 1479 C CA . GLU A 1 211 ? -60.695 242.728 261.019 1.00 37.94 191 GLU A CA 1
ATOM 1480 C C . GLU A 1 211 ? -60.839 242.249 262.478 1.00 37.46 191 GLU A C 1
ATOM 1481 O O . GLU A 1 211 ? -60.470 241.149 262.797 1.00 37.20 191 GLU A O 1
ATOM 1487 N N . ASN A 1 212 ? -61.359 243.088 263.362 1.00 27.92 192 ASN A N 1
ATOM 1488 C CA . ASN A 1 212 ? -61.558 242.707 264.744 1.00 26.75 192 ASN A CA 1
ATOM 1489 C C . ASN A 1 212 ? -63.012 242.498 265.096 1.00 27.40 192 ASN A C 1
ATOM 1490 O O . ASN A 1 212 ? -63.360 242.334 266.274 1.00 25.63 192 ASN A O 1
ATOM 1495 N N . GLY A 1 213 ? -63.879 242.542 264.085 1.00 25.99 193 GLY A N 1
ATOM 1496 C CA . GLY A 1 213 ? -65.311 242.399 264.293 1.00 27.00 193 GLY A CA 1
ATOM 1497 C C . GLY A 1 213 ? -65.940 243.492 265.146 1.00 23.92 193 GLY A C 1
ATOM 1498 O O . GLY A 1 213 ? -66.965 243.265 265.796 1.00 27.13 193 GLY A O 1
ATOM 1499 N N . PHE A 1 214 ? -65.338 244.674 265.160 1.00 21.85 194 PHE A N 1
ATOM 1500 C CA . PHE A 1 214 ? -65.856 245.798 265.945 1.00 21.36 194 PHE A CA 1
ATOM 1501 C C . PHE A 1 214 ? -67.201 246.310 265.388 1.00 24.82 194 PHE A C 1
ATOM 1502 O O . PHE A 1 214 ? -68.100 246.668 266.152 1.00 22.37 194 PHE A O 1
ATOM 1510 N N . ILE A 1 215 ? -67.303 246.322 264.055 1.00 25.87 195 ILE A N 1
ATOM 1511 C CA . ILE A 1 215 ? -68.513 246.730 263.318 1.00 25.72 195 ILE A CA 1
ATOM 1512 C C . ILE A 1 215 ? -69.293 245.495 262.933 1.00 26.28 195 ILE A C 1
ATOM 1513 O O . ILE A 1 215 ? -68.766 244.607 262.285 1.00 26.92 195 ILE A O 1
ATOM 1518 N N . SER A 1 216 ? -70.544 245.431 263.351 1.00 24.29 196 SER A N 1
ATOM 1519 C CA . SER A 1 216 ? -71.412 244.297 263.076 1.00 27.67 196 SER A CA 1
ATOM 1520 C C . SER A 1 216 ? -72.074 244.384 261.698 1.00 28.77 196 SER A C 1
ATOM 1521 O O . SER A 1 216 ? -72.284 243.364 261.047 1.00 31.49 196 SER A O 1
ATOM 1524 N N . LYS A 1 217 ? -72.310 245.573 261.216 1.00 26.31 197 LYS A N 1
ATOM 1525 C CA . LYS A 1 217 ? -72.779 245.741 259.832 1.00 27.25 197 LYS A CA 1
ATOM 1526 C C . LYS A 1 217 ? -72.398 247.088 259.292 1.00 26.38 197 LYS A C 1
ATOM 1527 O O . LYS A 1 217 ? -72.540 248.093 259.968 1.00 26.67 197 LYS A O 1
ATOM 1533 N N . ASN A 1 218 ? -71.880 247.083 258.071 1.00 26.28 198 ASN A N 1
ATOM 1534 C CA . ASN A 1 218 ? -71.612 248.284 257.298 1.00 27.43 198 ASN A CA 1
ATOM 1535 C C . ASN A 1 218 ? -72.748 248.495 256.301 1.00 29.91 198 ASN A C 1
ATOM 1536 O O . ASN A 1 218 ? -73.045 247.606 255.515 1.00 27.37 198 ASN A O 1
ATOM 1541 N N . PHE A 1 219 ? -73.380 249.656 256.344 1.00 30.52 199 PHE A N 1
ATOM 1542 C CA . PHE A 1 219 ? -74.590 249.891 255.556 1.00 31.51 199 PHE A CA 1
ATOM 1543 C C . PHE A 1 219 ? -74.292 250.383 254.155 1.00 32.41 199 PHE A C 1
ATOM 1544 O O . PHE A 1 219 ? -75.183 250.403 253.307 1.00 34.76 199 PHE A O 1
ATOM 1552 N N . ASN A 1 220 ? -73.047 250.776 253.919 1.00 32.63 200 ASN A N 1
ATOM 1553 C CA . ASN A 1 220 ? -72.535 251.235 252.630 1.00 34.66 200 ASN A CA 1
ATOM 1554 C C . ASN A 1 220 ? -73.391 252.321 251.963 1.00 37.33 200 ASN A C 1
ATOM 1555 O O . ASN A 1 220 ? -73.805 252.186 250.805 1.00 35.71 200 ASN A O 1
ATOM 1560 N N . MET A 1 221 ? -73.636 253.389 252.708 1.00 33.98 201 MET A N 1
ATOM 1561 C CA . MET A 1 221 ? -74.448 254.502 252.252 1.00 34.39 201 MET A CA 1
ATOM 1562 C C . MET A 1 221 ? -73.569 255.727 252.093 1.00 35.16 201 MET A C 1
ATOM 1563 O O . MET A 1 221 ? -72.536 255.837 252.728 1.00 35.50 201 MET A O 1
ATOM 1568 N N . PRO A 1 222 ? -73.989 256.706 251.270 1.00 35.21 202 PRO A N 1
ATOM 1569 C CA . PRO A 1 222 ? -73.173 257.905 251.114 1.00 37.47 202 PRO A CA 1
ATOM 1570 C C . PRO A 1 222 ? -72.977 258.674 252.424 1.00 34.54 202 PRO A C 1
ATOM 1571 O O . PRO A 1 222 ? -73.887 258.716 253.247 1.00 34.53 202 PRO A O 1
ATOM 1575 N N . SER A 1 223 ? -71.812 259.297 252.581 1.00 38.06 203 SER A N 1
ATOM 1576 C CA . SER A 1 223 ? -71.461 259.982 253.816 1.00 39.17 203 SER A CA 1
ATOM 1577 C C . SER A 1 223 ? -72.365 261.153 254.177 1.00 43.18 203 SER A C 1
ATOM 1578 O O . SER A 1 223 ? -72.376 261.550 255.345 1.00 43.22 203 SER A O 1
ATOM 1581 N N . SER A 1 224 ? -73.103 261.714 253.200 1.00 39.35 204 SER A N 1
ATOM 1582 C CA . SER A 1 224 ? -74.052 262.796 253.468 1.00 43.14 204 SER A CA 1
ATOM 1583 C C . SER A 1 224 ? -75.385 262.314 254.060 1.00 41.87 204 SER A C 1
ATOM 1584 O O . SER A 1 224 ? -76.214 263.128 254.459 1.00 43.57 204 SER A O 1
ATOM 1587 N N . ASN A 1 225 ? -75.572 260.997 254.152 1.00 41.63 205 ASN A N 1
ATOM 1588 C CA . ASN A 1 225 ? -76.868 260.422 254.353 1.00 39.20 205 ASN A CA 1
ATOM 1589 C C . ASN A 1 225 ? -77.095 259.904 255.792 1.00 35.00 205 ASN A C 1
ATOM 1590 O O . ASN A 1 225 ? -77.735 258.873 255.972 1.00 34.94 205 ASN A O 1
ATOM 1595 N N . ALA A 1 226 ? -76.616 260.629 256.807 1.00 33.09 206 ALA A N 1
ATOM 1596 C CA . ALA A 1 226 ? -76.766 260.130 258.185 1.00 31.88 206 ALA A CA 1
ATOM 1597 C C . ALA A 1 226 ? -78.206 259.884 258.554 1.00 29.37 206 ALA A C 1
ATOM 1598 O O . ALA A 1 226 ? -78.544 258.921 259.212 1.00 28.57 206 ALA A O 1
ATOM 1600 N N . GLU A 1 227 ? -79.102 260.772 258.117 1.00 31.60 207 GLU A N 1
ATOM 1601 C CA . GLU A 1 227 ? -80.498 260.625 258.428 1.00 30.00 207 GLU A CA 1
ATOM 1602 C C . GLU A 1 227 ? -81.128 259.339 257.897 1.00 28.56 207 GLU A C 1
ATOM 1603 O O . GLU A 1 227 ? -81.857 258.613 258.620 1.00 28.69 207 GLU A O 1
ATOM 1609 N N . ALA A 1 228 ? -80.841 259.034 256.645 1.00 28.79 208 ALA A N 1
ATOM 1610 C CA . ALA A 1 228 ? -81.331 257.788 256.049 1.00 29.52 208 ALA A CA 1
ATOM 1611 C C . ALA A 1 228 ? -80.694 256.547 256.682 1.00 26.72 208 ALA A C 1
ATOM 1612 O O . ALA A 1 228 ? -81.363 255.536 256.891 1.00 27.16 208 ALA A O 1
ATOM 1614 N N . PHE A 1 229 ? -79.396 256.639 256.918 1.00 26.69 209 PHE A N 1
ATOM 1615 C CA . PHE A 1 229 ? -78.659 255.603 257.681 1.00 24.58 209 PHE A CA 1
ATOM 1616 C C . PHE A 1 229 ? -79.334 255.286 259.016 1.00 22.82 209 PHE A C 1
ATOM 1617 O O . PHE A 1 229 ? -79.670 254.132 259.296 1.00 23.48 209 PHE A O 1
ATOM 1625 N N . ASN A 1 230 ? -79.570 256.319 259.826 1.00 26.51 210 ASN A N 1
ATOM 1626 C CA . ASN A 1 230 ? -80.224 256.170 261.119 1.00 25.91 210 ASN A CA 1
ATOM 1627 C C . ASN A 1 230 ? -81.583 255.513 261.056 1.00 27.60 210 ASN A C 1
ATOM 1628 O O . ASN A 1 230 ? -81.942 254.665 261.899 1.00 25.51 210 ASN A O 1
ATOM 1633 N N . ALA A 1 231 ? -82.386 255.906 260.061 1.00 28.61 211 ALA A N 1
ATOM 1634 C CA . ALA A 1 231 ? -83.692 255.299 259.878 1.00 26.13 211 ALA A CA 1
ATOM 1635 C C . ALA A 1 231 ? -83.572 253.851 259.462 1.00 23.80 211 ALA A C 1
ATOM 1636 O O . ALA A 1 231 ? -84.376 253.023 259.870 1.00 25.11 211 ALA A O 1
ATOM 1638 N N . LYS A 1 232 ? -82.597 253.542 258.621 1.00 25.56 212 LYS A N 1
ATOM 1639 C CA . LYS A 1 232 ? -82.441 252.182 258.115 1.00 25.88 212 LYS A CA 1
ATOM 1640 C C . LYS A 1 232 ? -82.017 251.234 259.242 1.00 25.75 212 LYS A C 1
ATOM 1641 O O . LYS A 1 232 ? -82.512 250.113 259.352 1.00 24.78 212 LYS A O 1
ATOM 1647 N N . VAL A 1 233 ? -81.137 251.708 260.121 1.00 24.92 213 VAL A N 1
ATOM 1648 C CA . VAL A 1 233 ? -80.757 250.889 261.261 1.00 23.65 213 VAL A CA 1
ATOM 1649 C C . VAL A 1 233 ? -81.958 250.570 262.107 1.00 23.14 213 VAL A C 1
ATOM 1650 O O . VAL A 1 233 ? -82.170 249.431 262.480 1.00 23.39 213 VAL A O 1
ATOM 1654 N N . LEU A 1 234 ? -82.780 251.563 262.426 1.00 23.49 214 LEU A N 1
ATOM 1655 C CA . LEU A 1 234 ? -83.965 251.321 263.249 1.00 25.68 214 LEU A CA 1
ATOM 1656 C C . LEU A 1 234 ? -84.987 250.391 262.568 1.00 27.53 214 LEU A C 1
ATOM 1657 O O . LEU A 1 234 ? -85.607 249.559 263.226 1.00 27.17 214 LEU A O 1
ATOM 1662 N N . GLU A 1 235 ? -85.152 250.536 261.253 1.00 29.70 215 GLU A N 1
ATOM 1663 C CA . GLU A 1 235 ? -85.997 249.606 260.475 1.00 31.41 215 GLU A CA 1
ATOM 1664 C C . GLU A 1 235 ? -85.529 248.155 260.592 1.00 29.75 215 GLU A C 1
ATOM 1665 O O . GLU A 1 235 ? -86.336 247.258 260.874 1.00 30.41 215 GLU A O 1
ATOM 1671 N N . GLU A 1 236 ? -84.237 247.915 260.388 1.00 27.94 216 GLU A N 1
ATOM 1672 C CA . GLU A 1 236 ? -83.689 246.575 260.543 1.00 30.81 216 GLU A CA 1
ATOM 1673 C C . GLU A 1 236 ? -83.786 246.054 261.956 1.00 27.38 216 GLU A C 1
ATOM 1674 O O . GLU A 1 236 ? -84.051 244.880 262.144 1.00 29.94 216 GLU A O 1
ATOM 1680 N N . LEU A 1 237 ? -83.600 246.918 262.954 1.00 28.02 217 LEU A N 1
ATOM 1681 C CA . LEU A 1 237 ? -83.743 246.505 264.343 1.00 27.34 217 LEU A CA 1
ATOM 1682 C C . LEU A 1 237 ? -85.187 246.059 264.652 1.00 27.42 217 LEU A C 1
ATOM 1683 O O . LEU A 1 237 ? -85.407 245.091 265.364 1.00 26.77 217 LEU A O 1
ATOM 1688 N N . ARG A 1 238 ? -86.164 246.771 264.116 1.00 28.70 218 ARG A N 1
ATOM 1689 C CA . ARG A 1 238 ? -87.568 246.395 264.303 1.00 30.45 218 ARG A CA 1
ATOM 1690 C C . ARG A 1 238 ? -87.852 245.004 263.783 1.00 29.83 218 ARG A C 1
ATOM 1691 O O . ARG A 1 238 ? -88.552 244.224 264.422 1.00 32.80 218 ARG A O 1
ATOM 1699 N N . GLU A 1 239 ? -87.237 244.670 262.666 1.00 29.27 219 GLU A N 1
ATOM 1700 C CA . GLU A 1 239 ? -87.365 243.345 262.083 1.00 33.47 219 GLU A CA 1
ATOM 1701 C C . GLU A 1 239 ? -86.646 242.295 262.924 1.00 31.96 219 GLU A C 1
ATOM 1702 O O . GLU A 1 239 ? -87.180 241.213 263.172 1.00 30.77 219 GLU A O 1
ATOM 1708 N N . LYS A 1 240 ? -85.442 242.627 263.392 1.00 31.38 220 LYS A N 1
ATOM 1709 C CA . LYS A 1 240 ? -84.597 241.645 264.072 1.00 29.75 220 LYS A CA 1
ATOM 1710 C C . LYS A 1 240 ? -85.133 241.236 265.423 1.00 28.58 220 LYS A C 1
ATOM 1711 O O . LYS A 1 240 ? -84.918 240.105 265.847 1.00 31.72 220 LYS A O 1
ATOM 1717 N N . VAL A 1 241 ? -85.875 242.102 266.085 1.00 27.58 221 VAL A N 1
ATOM 1718 C CA . VAL A 1 241 ? -86.398 241.749 267.388 1.00 27.74 221 VAL A CA 1
ATOM 1719 C C . VAL A 1 241 ? -87.691 240.955 267.353 1.00 30.71 221 VAL A C 1
ATOM 1720 O O . VAL A 1 241 ? -88.119 240.451 268.386 1.00 27.91 221 VAL A O 1
ATOM 1724 N N . LYS A 1 242 ? -88.317 240.828 266.183 1.00 31.32 222 LYS A N 1
ATOM 1725 C CA . LYS A 1 242 ? -89.543 240.030 266.100 1.00 33.64 222 LYS A CA 1
ATOM 1726 C C . LYS A 1 242 ? -89.359 238.605 266.551 1.00 31.26 222 LYS A C 1
ATOM 1727 O O . LYS A 1 242 ? -88.448 237.895 266.107 1.00 34.03 222 LYS A O 1
ATOM 1733 N N . GLY A 1 243 ? -90.231 238.171 267.437 1.00 33.75 223 GLY A N 1
ATOM 1734 C CA . GLY A 1 243 ? -90.211 236.788 267.892 1.00 34.60 223 GLY A CA 1
ATOM 1735 C C . GLY A 1 243 ? -89.215 236.511 269.032 1.00 36.78 223 GLY A C 1
ATOM 1736 O O . GLY A 1 243 ? -89.178 235.398 269.526 1.00 39.29 223 GLY A O 1
ATOM 1737 N N . LEU A 1 244 ? -88.401 237.495 269.442 1.00 33.55 224 LEU A N 1
ATOM 1738 C CA . LEU A 1 244 ? -87.433 237.273 270.527 1.00 31.19 224 LEU A CA 1
ATOM 1739 C C . LEU A 1 244 ? -88.086 237.539 271.843 1.00 28.87 224 LEU A C 1
ATOM 1740 O O . LEU A 1 244 ? -88.974 238.368 271.933 1.00 30.85 224 LEU A O 1
ATOM 1745 N N . TYR A 1 245 ? -87.634 236.854 272.885 1.00 25.50 225 TYR A N 1
ATOM 1746 C CA . TYR A 1 245 ? -88.039 237.163 274.234 1.00 25.86 225 TYR A CA 1
ATOM 1747 C C . TYR A 1 245 ? -87.064 238.187 274.788 1.00 27.57 225 TYR A C 1
ATOM 1748 O O . TYR A 1 245 ? -85.924 237.850 275.163 1.00 26.33 225 TYR A O 1
ATOM 1757 N N . LEU A 1 246 ? -87.484 239.429 274.828 1.00 26.26 226 LEU A N 1
ATOM 1758 C CA . LEU A 1 246 ? -86.539 240.523 275.117 1.00 26.51 226 LEU A CA 1
ATOM 1759 C C . LEU A 1 246 ? -85.920 240.487 276.515 1.00 25.50 226 LEU A C 1
ATOM 1760 O O . LEU A 1 246 ? -84.773 240.897 276.661 1.00 26.51 226 LEU A O 1
ATOM 1765 N N . PRO A 1 247 ? -86.633 239.994 277.536 1.00 24.40 227 PRO A N 1
ATOM 1766 C CA . PRO A 1 247 ? -85.945 239.797 278.797 1.00 27.23 227 PRO A CA 1
ATOM 1767 C C . PRO A 1 247 ? -84.712 238.863 278.751 1.00 26.15 227 PRO A C 1
ATOM 1768 O O . PRO A 1 247 ? -83.794 239.064 279.540 1.00 26.09 227 PRO A O 1
ATOM 1772 N N . SER A 1 248 ? -84.680 237.915 277.824 1.00 24.62 228 SER A N 1
ATOM 1773 C CA . SER A 1 248 ? -83.480 237.085 277.586 1.00 25.75 228 SER A CA 1
ATOM 1774 C C . SER A 1 248 ? -82.294 237.927 277.164 1.00 25.64 228 SER A C 1
ATOM 1775 O O . SER A 1 248 ? -81.149 237.666 277.593 1.00 24.43 228 SER A O 1
ATOM 1778 N N . CYS A 1 249 ? -82.535 238.915 276.308 1.00 21.86 229 CYS A N 1
ATOM 1779 C CA . CYS A 1 249 ? -81.473 239.826 275.873 1.00 23.83 229 CYS A CA 1
ATOM 1780 C C . CYS A 1 249 ? -80.837 240.498 277.079 1.00 24.90 229 CYS A C 1
ATOM 1781 O O . CYS A 1 249 ? -79.600 240.547 277.198 1.00 23.16 229 CYS A O 1
ATOM 1784 N N . LEU A 1 250 ? -81.676 241.003 277.985 1.00 24.59 230 LEU A N 1
ATOM 1785 C CA . LEU A 1 250 ? -81.155 241.660 279.174 1.00 24.57 230 LEU A CA 1
ATOM 1786 C C . LEU A 1 250 ? -80.478 240.702 280.157 1.00 24.88 230 LEU A C 1
ATOM 1787 O O . LEU A 1 250 ? -79.449 241.078 280.781 1.00 22.86 230 LEU A O 1
ATOM 1792 N N . GLY A 1 251 ? -81.028 239.496 280.307 1.00 22.90 231 GLY A N 1
ATOM 1793 C CA . GLY A 1 251 ? -80.453 238.500 281.199 1.00 22.95 231 GLY A CA 1
ATOM 1794 C C . GLY A 1 251 ? -79.091 238.081 280.676 1.00 22.90 231 GLY A C 1
ATOM 1795 O O . GLY A 1 251 ? -78.145 237.951 281.458 1.00 23.13 231 GLY A O 1
ATOM 1796 N N . MET A 1 252 ? -78.971 237.896 279.361 1.00 21.63 232 MET A N 1
ATOM 1797 C CA . MET A 1 252 ? -77.656 237.540 278.780 1.00 22.40 232 MET A CA 1
ATOM 1798 C C . MET A 1 252 ? -76.654 238.700 278.933 1.00 22.50 232 MET A C 1
ATOM 1799 O O . MET A 1 252 ? -75.483 238.472 279.294 1.00 21.75 232 MET A O 1
ATOM 1804 N N . LYS A 1 253 ? -77.094 239.942 278.708 1.00 21.16 233 LYS A N 1
ATOM 1805 C CA . LYS A 1 253 ? -76.191 241.073 278.878 1.00 22.30 233 LYS A CA 1
ATOM 1806 C C . LYS A 1 253 ? -75.676 241.149 280.314 1.00 22.42 233 LYS A C 1
ATOM 1807 O O . LYS A 1 253 ? -74.494 241.399 280.546 1.00 22.42 233 LYS A O 1
ATOM 1813 N N . LYS A 1 254 ? -76.562 240.941 281.276 1.00 21.83 234 LYS A N 1
ATOM 1814 C CA . LYS A 1 254 ? -76.179 240.972 282.675 1.00 24.39 234 LYS A CA 1
ATOM 1815 C C . LYS A 1 254 ? -75.023 239.992 282.976 1.00 23.91 234 LYS A C 1
ATOM 1816 O O . LYS A 1 254 ? -74.031 240.347 283.641 1.00 22.58 234 LYS A O 1
ATOM 1822 N N . LEU A 1 255 ? -75.097 238.801 282.407 1.00 22.96 235 LEU A N 1
ATOM 1823 C CA . LEU A 1 255 ? -73.995 237.829 282.554 1.00 22.78 235 LEU A CA 1
ATOM 1824 C C . LEU A 1 255 ? -72.755 238.211 281.768 1.00 21.37 235 LEU A C 1
ATOM 1825 O O . LEU A 1 255 ? -71.652 238.161 282.292 1.00 21.30 235 LEU A O 1
ATOM 1830 N N . LEU A 1 256 ? -72.920 238.598 280.516 1.00 19.94 236 LEU A N 1
ATOM 1831 C CA . LEU A 1 256 ? -71.764 238.987 279.699 1.00 21.32 236 LEU A CA 1
ATOM 1832 C C . LEU A 1 256 ? -70.983 240.160 280.304 1.00 22.60 236 LEU A C 1
ATOM 1833 O O . LEU A 1 256 ? -69.756 240.190 280.223 1.00 23.22 236 LEU A O 1
ATOM 1838 N N . LYS A 1 257 ? -71.699 241.128 280.868 1.00 22.86 237 LYS A N 1
ATOM 1839 C CA . LYS A 1 257 ? -71.079 242.335 281.457 1.00 22.87 237 LYS A CA 1
ATOM 1840 C C . LYS A 1 257 ? -70.166 241.914 282.608 1.00 22.64 237 LYS A C 1
ATOM 1841 O O . LYS A 1 257 ? -69.148 242.565 282.858 1.00 21.83 237 LYS A O 1
ATOM 1847 N N . SER A 1 258 ? -70.513 240.842 283.305 1.00 22.79 238 SER A N 1
ATOM 1848 C CA . SER A 1 258 ? -69.689 240.402 284.437 1.00 25.66 238 SER A CA 1
ATOM 1849 C C . SER A 1 258 ? -68.277 239.953 284.051 1.00 26.78 238 SER A C 1
ATOM 1850 O O . SER A 1 258 ? -67.425 239.894 284.912 1.00 29.10 238 SER A O 1
ATOM 1853 N N . ASN A 1 259 ? -67.983 239.693 282.774 1.00 24.12 239 ASN A N 1
ATOM 1854 C CA . ASN A 1 259 ? -66.651 239.312 282.378 1.00 26.01 239 ASN A CA 1
ATOM 1855 C C . ASN A 1 259 ? -65.614 240.430 282.667 1.00 25.82 239 ASN A C 1
ATOM 1856 O O . ASN A 1 259 ? -64.530 240.132 283.081 1.00 26.30 239 ASN A O 1
ATOM 1861 N N . HIS A 1 260 ? -65.949 241.684 282.382 1.00 21.98 240 HIS A N 1
ATOM 1862 C CA . HIS A 1 260 ? -64.989 242.757 282.469 1.00 24.63 240 HIS A CA 1
ATOM 1863 C C . HIS A 1 260 ? -65.406 243.927 283.362 1.00 23.98 240 HIS A C 1
ATOM 1864 O O . HIS A 1 260 ? -64.718 244.941 283.384 1.00 22.18 240 HIS A O 1
ATOM 1871 N N . ILE A 1 261 ? -66.513 243.791 284.085 1.00 22.70 241 ILE A N 1
ATOM 1872 C CA . ILE A 1 261 ? -67.047 244.922 284.813 1.00 23.71 241 ILE A CA 1
ATOM 1873 C C . ILE A 1 261 ? -66.028 245.416 285.863 1.00 23.69 241 ILE A C 1
ATOM 1874 O O . ILE A 1 261 ? -65.862 246.633 286.030 1.00 23.44 241 ILE A O 1
ATOM 1879 N N . ASP A 1 262 ? -65.367 244.490 286.570 1.00 22.46 242 ASP A N 1
ATOM 1880 C CA . ASP A 1 262 ? -64.398 244.896 287.578 1.00 24.52 242 ASP A CA 1
ATOM 1881 C C . ASP A 1 262 ? -63.233 245.700 286.944 1.00 22.93 242 ASP A C 1
ATOM 1882 O O . ASP A 1 262 ? -62.788 246.727 287.496 1.00 24.15 242 ASP A O 1
ATOM 1887 N N . ALA A 1 263 ? -62.731 245.214 285.816 1.00 21.12 243 ALA A N 1
ATOM 1888 C CA . ALA A 1 263 ? -61.629 245.852 285.116 1.00 21.03 243 ALA A CA 1
ATOM 1889 C C . ALA A 1 263 ? -62.025 247.264 284.666 1.00 20.38 243 ALA A C 1
ATOM 1890 O O . ALA A 1 263 ? -61.258 248.216 284.803 1.00 19.94 243 ALA A O 1
ATOM 1892 N N . PHE A 1 264 ? -63.253 247.417 284.181 1.00 19.69 244 PHE A N 1
ATOM 1893 C CA . PHE A 1 264 ? -63.726 248.732 283.736 1.00 20.03 244 PHE A CA 1
ATOM 1894 C C . PHE A 1 264 ? -63.878 249.678 284.926 1.00 20.12 244 PHE A C 1
ATOM 1895 O O . PHE A 1 264 ? -63.467 250.846 284.832 1.00 19.26 244 PHE A O 1
ATOM 1903 N N . ASN A 1 265 ? -64.446 249.203 286.037 1.00 19.90 245 ASN A N 1
ATOM 1904 C CA . ASN A 1 265 ? -64.641 250.088 287.170 1.00 21.56 245 ASN A CA 1
ATOM 1905 C C . ASN A 1 265 ? -63.267 250.555 287.773 1.00 21.00 245 ASN A C 1
ATOM 1906 O O . ASN A 1 265 ? -63.080 251.746 288.079 1.00 21.68 245 ASN A O 1
ATOM 1911 N N . LYS A 1 266 ? -62.318 249.637 287.863 1.00 21.13 246 LYS A N 1
ATOM 1912 C CA . LYS A 1 266 ? -60.947 249.972 288.313 1.00 25.44 246 LYS A CA 1
ATOM 1913 C C . LYS A 1 266 ? -60.292 250.979 287.375 1.00 25.06 246 LYS A C 1
ATOM 1914 O O . LYS A 1 266 ? -59.760 252.015 287.806 1.00 26.10 246 LYS A O 1
ATOM 1920 N N . ALA A 1 267 ? -60.370 250.726 286.078 1.00 22.61 247 ALA A N 1
ATOM 1921 C CA . ALA A 1 267 ? -59.766 251.637 285.087 1.00 22.85 247 ALA A CA 1
ATOM 1922 C C . ALA A 1 267 ? -60.354 253.049 285.138 1.00 24.86 247 ALA A C 1
ATOM 1923 O O . ALA A 1 267 ? -59.624 254.013 284.964 1.00 24.66 247 ALA A O 1
ATOM 1925 N N . ASN A 1 268 ? -61.668 253.146 285.353 1.00 23.45 248 ASN A N 1
ATOM 1926 C CA . ASN A 1 268 ? -62.344 254.435 285.342 1.00 23.49 248 ASN A CA 1
ATOM 1927 C C . ASN A 1 268 ? -61.763 255.342 286.437 1.00 22.77 248 ASN A C 1
ATOM 1928 O O . ASN A 1 268 ? -61.321 256.441 286.178 1.00 23.09 248 ASN A O 1
ATOM 1933 N N . SER A 1 269 ? -61.686 254.829 287.635 1.00 22.60 249 SER A N 1
ATOM 1934 C CA . SER A 1 269 ? -61.148 255.567 288.784 1.00 26.31 249 SER A CA 1
ATOM 1935 C C . SER A 1 269 ? -59.709 255.977 288.563 1.00 24.41 249 SER A C 1
ATOM 1936 O O . SER A 1 269 ? -59.289 257.115 288.878 1.00 25.65 249 SER A O 1
ATOM 1939 N N . VAL A 1 270 ? -58.924 255.052 288.075 1.00 22.54 250 VAL A N 1
ATOM 1940 C CA . VAL A 1 270 ? -57.493 255.323 287.885 1.00 24.75 250 VAL A CA 1
ATOM 1941 C C . VAL A 1 270 ? -57.263 256.322 286.748 1.00 24.69 250 VAL A C 1
ATOM 1942 O O . VAL A 1 270 ? -56.452 257.256 286.867 1.00 25.44 250 VAL A O 1
ATOM 1946 N N . GLU A 1 271 ? -57.979 256.148 285.653 1.00 21.69 251 GLU A N 1
ATOM 1947 C CA . GLU A 1 271 ? -57.844 257.036 284.490 1.00 22.43 251 GLU A CA 1
ATOM 1948 C C . GLU A 1 271 ? -58.126 258.515 284.867 1.00 22.86 251 GLU A C 1
ATOM 1949 O O . GLU A 1 271 ? -57.357 259.422 284.503 1.00 22.57 251 GLU A O 1
ATOM 1955 N N . VAL A 1 272 ? -59.226 258.756 285.555 1.00 22.12 252 VAL A N 1
ATOM 1956 C CA . VAL A 1 272 ? -59.624 260.123 285.828 1.00 23.27 252 VAL A CA 1
ATOM 1957 C C . VAL A 1 272 ? -58.638 260.773 286.800 1.00 23.26 252 VAL A C 1
ATOM 1958 O O . VAL A 1 272 ? -58.251 261.905 286.566 1.00 25.49 252 VAL A O 1
ATOM 1962 N N . ASN A 1 273 ? -58.162 260.015 287.792 1.00 21.70 253 ASN A N 1
ATOM 1963 C CA . ASN A 1 273 ? -57.241 260.552 288.792 1.00 23.29 253 ASN A CA 1
ATOM 1964 C C . ASN A 1 273 ? -55.834 260.716 288.262 1.00 24.87 253 ASN A C 1
ATOM 1965 O O . ASN A 1 273 ? -55.172 261.714 288.569 1.00 26.01 253 ASN A O 1
ATOM 1970 N N . GLU A 1 274 ? -55.392 259.817 287.391 1.00 24.84 254 GLU A N 1
ATOM 1971 C CA . GLU A 1 274 ? -54.066 259.966 286.784 1.00 27.06 254 GLU A CA 1
ATOM 1972 C C . GLU A 1 274 ? -53.996 261.078 285.709 1.00 28.25 254 GLU A C 1
ATOM 1973 O O . GLU A 1 274 ? -52.932 261.595 285.465 1.00 29.37 254 GLU A O 1
ATOM 1979 N N . SER A 1 275 ? -55.109 261.467 285.105 1.00 27.55 255 SER A N 1
ATOM 1980 C CA . SER A 1 275 ? -55.118 262.557 284.132 1.00 31.40 255 SER A CA 1
ATOM 1981 C C . SER A 1 275 ? -54.838 263.924 284.776 1.00 32.19 255 SER A C 1
ATOM 1982 O O . SER A 1 275 ? -54.304 264.824 284.148 1.00 28.87 255 SER A O 1
ATOM 1985 N N . LEU A 1 276 ? -55.154 264.053 286.051 1.00 34.69 256 LEU A N 1
ATOM 1986 C CA . LEU A 1 276 ? -55.067 265.342 286.741 1.00 36.63 256 LEU A CA 1
ATOM 1987 C C . LEU A 1 276 ? -53.685 265.936 286.637 1.00 38.60 256 LEU A C 1
ATOM 1988 O O . LEU A 1 276 ? -53.549 267.103 286.307 1.00 44.85 256 LEU A O 1
ATOM 1993 N N . LYS A 1 277 ? -52.637 265.154 286.844 1.00 37.26 257 LYS A N 1
ATOM 1994 C CA . LYS A 1 277 ? -51.286 265.719 286.710 1.00 40.06 257 LYS A CA 1
ATOM 1995 C C . LYS A 1 277 ? -51.004 266.288 285.320 1.00 41.36 257 LYS A C 1
ATOM 1996 O O . LYS A 1 277 ? -50.194 267.206 285.190 1.00 40.97 257 LYS A O 1
ATOM 2002 N N . TYR A 1 278 ? -51.636 265.737 284.277 1.00 32.84 258 TYR A N 1
ATOM 2003 C CA . TYR A 1 278 ? -51.442 266.227 282.925 1.00 35.63 258 TYR A CA 1
ATOM 2004 C C . TYR A 1 278 ? -52.154 267.579 282.781 1.00 38.91 258 TYR A C 1
ATOM 2005 O O . TYR A 1 278 ? -51.596 268.497 282.193 1.00 44.40 258 TYR A O 1
ATOM 2014 N N . TRP A 1 279 ? -53.359 267.716 283.336 1.00 34.76 259 TRP A N 1
ATOM 2015 C CA . TRP A 1 279 ? -54.073 269.015 283.299 1.00 39.83 259 TRP A CA 1
ATOM 2016 C C . TRP A 1 279 ? -53.425 270.089 284.173 1.00 43.87 259 TRP A C 1
ATOM 2017 O O . TRP A 1 279 ? -53.341 271.241 283.784 1.00 44.93 259 TRP A O 1
ATOM 2028 N N . VAL A 1 280 ? -53.000 269.696 285.359 1.00 43.41 260 VAL A N 1
ATOM 2029 C CA . VAL A 1 280 ? -52.454 270.627 286.340 1.00 48.22 260 VAL A CA 1
ATOM 2030 C C . VAL A 1 280 ? -51.058 271.087 285.916 1.00 54.59 260 VAL A C 1
ATOM 2031 O O . VAL A 1 280 ? -50.733 272.262 286.053 1.00 50.60 260 VAL A O 1
ATOM 2035 N N . ASP A 1 281 ? -50.240 270.166 285.406 1.00 55.62 261 ASP A N 1
ATOM 2036 C CA . ASP A 1 281 ? -48.998 270.534 284.707 1.00 61.94 261 ASP A CA 1
ATOM 2037 C C . ASP A 1 281 ? -49.212 271.621 283.638 1.00 64.30 261 ASP A C 1
ATOM 2038 O O . ASP A 1 281 ? -48.366 272.505 283.497 1.00 72.42 261 ASP A O 1
ATOM 2043 N N . GLY A 1 282 ? -50.328 271.562 282.907 1.00 61.13 262 GLY A N 1
ATOM 2044 C CA . GLY A 1 282 ? -50.719 272.607 281.937 1.00 60.94 262 GLY A CA 1
ATOM 2045 C C . GLY A 1 282 ? -50.516 272.223 280.479 1.00 55.52 262 GLY A C 1
ATOM 2046 O O . GLY A 1 282 ? -51.004 272.900 279.561 1.00 46.82 262 GLY A O 1
ATOM 2047 N N . GLU A 1 283 ? -49.837 271.101 280.256 1.00 54.66 263 GLU A N 1
ATOM 2048 C CA . GLU A 1 283 ? -49.471 270.696 278.887 1.00 57.00 263 GLU A CA 1
ATOM 2049 C C . GLU A 1 283 ? -50.650 270.639 277.854 1.00 54.35 263 GLU A C 1
ATOM 2050 O O . GLU A 1 283 ? -50.480 271.078 276.715 1.00 57.12 263 GLU A O 1
ATOM 2056 N N . PRO A 1 284 ? -51.833 270.091 278.240 1.00 54.54 264 PRO A N 1
ATOM 2057 C CA . PRO A 1 284 ? -53.010 270.021 277.332 1.00 48.74 264 PRO A CA 1
ATOM 2058 C C . PRO A 1 284 ? -53.557 271.382 276.906 1.00 51.86 264 PRO A C 1
ATOM 2059 O O . PRO A 1 284 ? -54.066 271.530 275.785 1.00 45.42 264 PRO A O 1
ATOM 2063 N N . LEU A 1 285 ? -53.463 272.361 277.810 1.00 65.38 265 LEU A N 1
ATOM 2064 C CA . LEU A 1 285 ? -53.901 273.742 277.531 1.00 69.72 265 LEU A CA 1
ATOM 2065 C C . LEU A 1 285 ? -53.062 274.326 276.379 1.00 67.97 265 LEU A C 1
ATOM 2066 O O . LEU A 1 285 ? -53.598 274.946 275.462 1.00 67.14 265 LEU A O 1
ATOM 2071 N N . LYS A 1 286 ? -51.751 274.077 276.424 1.00 71.83 266 LYS A N 1
ATOM 2072 C CA . LYS A 1 286 ? -50.833 274.381 275.296 1.00 71.42 266 LYS A CA 1
ATOM 2073 C C . LYS A 1 286 ? -51.174 273.718 273.941 1.00 67.86 266 LYS A C 1
ATOM 2074 O O . LYS A 1 286 ? -50.712 274.174 272.900 1.00 65.04 266 LYS A O 1
ATOM 2080 N N . ARG A 1 287 ? -51.908 272.609 273.950 1.00 63.40 267 ARG A N 1
ATOM 2081 C CA . ARG A 1 287 ? -52.082 271.806 272.741 1.00 61.91 267 ARG A CA 1
ATOM 2082 C C . ARG A 1 287 ? -53.561 271.866 272.343 1.00 61.58 267 ARG A C 1
ATOM 2083 O O . ARG A 1 287 ? -53.993 271.177 271.426 1.00 60.03 267 ARG A O 1
ATOM 2091 N N . GLU B 1 24 ? -45.741 276.655 297.023 1.00 86.11 4 GLU B N 1
ATOM 2092 C CA . GLU B 1 24 ? -46.027 275.196 296.897 1.00 86.96 4 GLU B CA 1
ATOM 2093 C C . GLU B 1 24 ? -47.516 274.886 296.850 1.00 79.93 4 GLU B C 1
ATOM 2094 O O . GLU B 1 24 ? -47.923 274.035 296.073 1.00 76.79 4 GLU B O 1
ATOM 2100 N N . ILE B 1 25 ? -48.304 275.549 297.700 1.00 66.49 5 ILE B N 1
ATOM 2101 C CA . ILE B 1 25 ? -49.737 275.303 297.809 1.00 59.59 5 ILE B CA 1
ATOM 2102 C C . ILE B 1 25 ? -50.369 276.476 298.572 1.00 57.84 5 ILE B C 1
ATOM 2103 O O . ILE B 1 25 ? -49.705 277.116 299.387 1.00 53.05 5 ILE B O 1
ATOM 2108 N N . ARG B 1 26 ? -51.636 276.769 298.315 1.00 53.37 6 ARG B N 1
ATOM 2109 C CA . ARG B 1 26 ? -52.337 277.788 299.094 1.00 52.63 6 ARG B CA 1
ATOM 2110 C C . ARG B 1 26 ? -52.386 277.442 300.585 1.00 52.25 6 ARG B C 1
ATOM 2111 O O . ARG B 1 26 ? -52.222 276.284 300.974 1.00 46.53 6 ARG B O 1
ATOM 2119 N N . GLN B 1 27 ? -52.648 278.454 301.408 1.00 50.73 7 GLN B N 1
ATOM 2120 C CA . GLN B 1 27 ? -52.898 278.271 302.831 1.00 52.39 7 GLN B CA 1
ATOM 2121 C C . GLN B 1 27 ? -54.328 277.856 303.036 1.00 49.06 7 GLN B C 1
ATOM 2122 O O . GLN B 1 27 ? -55.194 278.198 302.242 1.00 48.89 7 GLN B O 1
ATOM 2128 N N . ASN B 1 28 ? -54.563 277.161 304.141 1.00 44.32 8 ASN B N 1
ATOM 2129 C CA . ASN B 1 28 ? -55.898 276.771 304.556 1.00 43.02 8 ASN B CA 1
ATOM 2130 C C . ASN B 1 28 ? -55.923 276.943 306.045 1.00 42.71 8 ASN B C 1
ATOM 2131 O O . ASN B 1 28 ? -55.127 276.320 306.743 1.00 40.78 8 ASN B O 1
ATOM 2136 N N A GLU B 1 29 ? -56.850 277.764 306.538 0.50 40.81 9 GLU B N 1
ATOM 2137 N N B GLU B 1 29 ? -56.838 277.762 306.547 0.50 40.80 9 GLU B N 1
ATOM 2138 C CA A GLU B 1 29 ? -56.929 278.080 307.971 0.50 42.94 9 GLU B CA 1
ATOM 2139 C CA B GLU B 1 29 ? -56.867 278.070 307.972 0.50 42.74 9 GLU B CA 1
ATOM 2140 C C A GLU B 1 29 ? -57.287 276.877 308.828 0.50 40.38 9 GLU B C 1
ATOM 2141 C C B GLU B 1 29 ? -57.290 276.882 308.833 0.50 40.30 9 GLU B C 1
ATOM 2142 O O A GLU B 1 29 ? -57.053 276.889 310.034 0.50 38.68 9 GLU B O 1
ATOM 2143 O O B GLU B 1 29 ? -57.074 276.899 310.045 0.50 38.58 9 GLU B O 1
ATOM 2154 N N . LYS B 1 30 ? -57.878 275.846 308.224 1.00 37.78 10 LYS B N 1
ATOM 2155 C CA . LYS B 1 30 ? -58.328 274.656 308.981 1.00 36.60 10 LYS B CA 1
ATOM 2156 C C . LYS B 1 30 ? -57.322 273.479 308.986 1.00 32.33 10 LYS B C 1
ATOM 2157 O O . LYS B 1 30 ? -57.465 272.566 309.779 1.00 32.05 10 LYS B O 1
ATOM 2163 N N . ILE B 1 31 ? -56.345 273.525 308.092 1.00 30.55 11 ILE B N 1
ATOM 2164 C CA . ILE B 1 31 ? -55.380 272.450 307.918 1.00 30.09 11 ILE B CA 1
ATOM 2165 C C . ILE B 1 31 ? -54.018 273.001 307.639 1.00 28.85 11 ILE B C 1
ATOM 2166 O O . ILE B 1 31 ? -53.811 273.690 306.637 1.00 33.48 11 ILE B O 1
ATOM 2171 N N . SER B 1 32 ? -53.056 272.665 308.493 1.00 30.62 12 SER B N 1
ATOM 2172 C CA . SER B 1 32 ? -51.665 273.096 308.258 1.00 32.85 12 SER B CA 1
ATOM 2173 C C . SER B 1 32 ? -50.826 271.882 307.912 1.00 31.36 12 SER B C 1
ATOM 2174 O O . SER B 1 32 ? -51.262 270.742 308.089 1.00 30.15 12 SER B O 1
ATOM 2177 N N . TYR B 1 33 ? -49.633 272.135 307.414 1.00 29.05 13 TYR B N 1
ATOM 2178 C CA . TYR B 1 33 ? -48.673 271.062 307.218 1.00 30.21 13 TYR B CA 1
ATOM 2179 C C . TYR B 1 33 ? -47.263 271.552 307.452 1.00 31.81 13 TYR B C 1
ATOM 2180 O O . TYR B 1 33 ? -46.982 272.746 307.333 1.00 31.16 13 TYR B O 1
ATOM 2189 N N A ARG B 1 34 ? -46.365 270.619 307.741 0.50 30.61 14 ARG B N 1
ATOM 2190 N N B ARG B 1 34 ? -46.375 270.616 307.776 0.50 31.57 14 ARG B N 1
ATOM 2191 C CA A ARG B 1 34 ? -44.943 270.918 307.858 0.50 31.14 14 ARG B CA 1
ATOM 2192 C CA B ARG B 1 34 ? -44.948 270.908 307.840 0.50 32.84 14 ARG B CA 1
ATOM 2193 C C A ARG B 1 34 ? -44.178 269.641 307.633 0.50 30.86 14 ARG B C 1
ATOM 2194 C C B ARG B 1 34 ? -44.155 269.633 307.713 0.50 31.70 14 ARG B C 1
ATOM 2195 O O A ARG B 1 34 ? -44.741 268.569 307.727 0.50 30.57 14 ARG B O 1
ATOM 2196 O O B ARG B 1 34 ? -44.657 268.559 307.999 0.50 30.96 14 ARG B O 1
ATOM 2211 N N . ILE B 1 35 ? -42.900 269.772 307.322 1.00 30.11 15 ILE B N 1
ATOM 2212 C CA . ILE B 1 35 ? -42.008 268.645 307.140 1.00 30.08 15 ILE B CA 1
ATOM 2213 C C . ILE B 1 35 ? -40.951 268.693 308.224 1.00 34.04 15 ILE B C 1
ATOM 2214 O O . ILE B 1 35 ? -40.345 269.749 308.422 1.00 32.62 15 ILE B O 1
ATOM 2219 N N . GLU B 1 36 ? -40.748 267.576 308.920 1.00 31.11 16 GLU B N 1
ATOM 2220 C CA . GLU B 1 36 ? -39.637 267.408 309.889 1.00 35.53 16 GLU B CA 1
ATOM 2221 C C . GLU B 1 36 ? -38.898 266.151 309.523 1.00 31.89 16 GLU B C 1
ATOM 2222 O O . GLU B 1 36 ? -39.366 265.039 309.803 1.00 31.16 16 GLU B O 1
ATOM 2228 N N . GLY B 1 37 ? -37.772 266.308 308.862 1.00 29.68 17 GLY B N 1
ATOM 2229 C CA . GLY B 1 37 ? -36.977 265.183 308.481 1.00 31.94 17 GLY B CA 1
ATOM 2230 C C . GLY B 1 37 ? -37.803 264.300 307.545 1.00 31.59 17 GLY B C 1
ATOM 2231 O O . GLY B 1 37 ? -38.251 264.775 306.497 1.00 31.08 17 GLY B O 1
ATOM 2232 N N . PRO B 1 38 ? -37.920 262.999 307.871 1.00 30.44 18 PRO B N 1
ATOM 2233 C CA . PRO B 1 38 ? -38.662 262.092 306.954 1.00 28.75 18 PRO B CA 1
ATOM 2234 C C . PRO B 1 38 ? -40.168 262.121 307.145 1.00 28.84 18 PRO B C 1
ATOM 2235 O O . PRO B 1 38 ? -40.868 261.306 306.513 1.00 28.11 18 PRO B O 1
ATOM 2239 N N . PHE B 1 39 ? -40.677 263.016 307.986 1.00 24.82 19 PHE B N 1
ATOM 2240 C CA . PHE B 1 39 ? -42.083 263.078 308.323 1.00 27.72 19 PHE B CA 1
ATOM 2241 C C . PHE B 1 39 ? -42.759 264.284 307.696 1.00 29.18 19 PHE B C 1
ATOM 2242 O O . PHE B 1 39 ? -42.311 265.422 307.879 1.00 28.64 19 PHE B O 1
ATOM 2250 N N . PHE B 1 40 ? -43.833 264.037 306.948 1.00 25.44 20 PHE B N 1
ATOM 2251 C CA . PHE B 1 40 ? -44.707 265.072 306.421 1.00 24.95 20 PHE B CA 1
ATOM 2252 C C . PHE B 1 40 ? -45.929 265.062 307.325 1.00 27.19 20 PHE B C 1
ATOM 2253 O O . PHE B 1 40 ? -46.682 264.062 307.411 1.00 25.79 20 PHE B O 1
ATOM 2261 N N . ILE B 1 41 ? -46.123 266.160 308.046 1.00 24.63 21 ILE B N 1
ATOM 2262 C CA . ILE B 1 41 ? -47.103 266.201 309.112 1.00 28.65 21 ILE B CA 1
ATOM 2263 C C . ILE B 1 41 ? -48.257 267.117 308.730 1.00 28.68 21 ILE B C 1
ATOM 2264 O O . ILE B 1 41 ? -48.072 268.323 308.462 1.00 31.87 21 ILE B O 1
ATOM 2269 N N . ILE B 1 42 ? -49.457 266.545 308.683 1.00 26.06 22 ILE B N 1
ATOM 2270 C CA . ILE B 1 42 ? -50.656 267.269 308.328 1.00 25.45 22 ILE B CA 1
ATOM 2271 C C . ILE B 1 42 ? -51.406 267.444 309.634 1.00 27.06 22 ILE B C 1
ATOM 2272 O O . ILE B 1 42 ? -51.533 266.486 310.382 1.00 29.17 22 ILE B O 1
ATOM 2277 N N . HIS B 1 43 ? -51.898 268.658 309.903 1.00 28.91 23 HIS B N 1
ATOM 2278 C CA . HIS B 1 43 ? -52.530 268.946 311.202 1.00 31.37 23 HIS B CA 1
ATOM 2279 C C . HIS B 1 43 ? -53.872 269.640 310.998 1.00 29.10 23 HIS B C 1
ATOM 2280 O O . HIS B 1 43 ? -53.951 270.713 310.406 1.00 30.65 23 HIS B O 1
ATOM 2287 N N . LEU B 1 44 ? -54.929 268.974 311.443 1.00 29.50 24 LEU B N 1
ATOM 2288 C CA . LEU B 1 44 ? -56.269 269.531 311.414 1.00 30.22 24 LEU B CA 1
ATOM 2289 C C . LEU B 1 44 ? -56.364 270.450 312.653 1.00 28.71 24 LEU B C 1
ATOM 2290 O O . LEU B 1 44 ? -56.193 269.985 313.774 1.00 29.56 24 LEU B O 1
ATOM 2295 N N . ILE B 1 45 ? -56.617 271.723 312.404 1.00 32.62 25 ILE B N 1
ATOM 2296 C CA . ILE B 1 45 ? -56.453 272.772 313.456 1.00 36.48 25 ILE B CA 1
ATOM 2297 C C . ILE B 1 45 ? -57.708 273.628 313.645 1.00 38.07 25 ILE B C 1
ATOM 2298 O O . ILE B 1 45 ? -57.613 274.851 313.738 1.00 41.16 25 ILE B O 1
ATOM 2303 N N . ASN B 1 46 ? -58.873 272.981 313.717 1.00 36.40 26 ASN B N 1
ATOM 2304 C CA . ASN B 1 46 ? -60.153 273.669 313.890 1.00 36.74 26 ASN B CA 1
ATOM 2305 C C . ASN B 1 46 ? -60.972 272.982 314.972 1.00 33.83 26 ASN B C 1
ATOM 2306 O O . ASN B 1 46 ? -62.084 272.496 314.722 1.00 36.53 26 ASN B O 1
ATOM 2311 N N . PRO B 1 47 ? -60.412 272.894 316.182 1.00 34.84 27 PRO B N 1
ATOM 2312 C CA . PRO B 1 47 ? -61.050 272.118 317.241 1.00 37.43 27 PRO B CA 1
ATOM 2313 C C . PRO B 1 47 ? -62.383 272.673 317.723 1.00 42.88 27 PRO B C 1
ATOM 2314 O O . PRO B 1 47 ? -63.194 271.908 318.214 1.00 42.47 27 PRO B O 1
ATOM 2318 N N . ASP B 1 48 ? -62.627 273.972 317.512 1.00 47.66 28 ASP B N 1
ATOM 2319 C CA . ASP B 1 48 ? -63.901 274.607 317.915 1.00 49.10 28 ASP B CA 1
ATOM 2320 C C . ASP B 1 48 ? -65.082 274.085 317.112 1.00 48.78 28 ASP B C 1
ATOM 2321 O O . ASP B 1 48 ? -66.205 274.106 317.603 1.00 46.48 28 ASP B O 1
ATOM 2326 N N A ASN B 1 49 ? -64.842 273.654 315.864 0.50 46.62 29 ASN B N 1
ATOM 2327 N N B ASN B 1 49 ? -64.816 273.624 315.891 0.50 46.39 29 ASN B N 1
ATOM 2328 C CA A ASN B 1 49 ? -65.890 273.022 315.041 0.50 42.70 29 ASN B CA 1
ATOM 2329 C CA B ASN B 1 49 ? -65.843 273.055 315.048 0.50 42.38 29 ASN B CA 1
ATOM 2330 C C A ASN B 1 49 ? -65.669 271.512 314.869 0.50 42.79 29 ASN B C 1
ATOM 2331 C C B ASN B 1 49 ? -65.655 271.541 314.859 0.50 42.50 29 ASN B C 1
ATOM 2332 O O A ASN B 1 49 ? -66.122 270.921 313.887 0.50 40.62 29 ASN B O 1
ATOM 2333 O O B ASN B 1 49 ? -66.137 270.983 313.867 0.50 39.80 29 ASN B O 1
ATOM 2342 N N . LEU B 1 50 ? -64.970 270.905 315.825 1.00 40.07 30 LEU B N 1
ATOM 2343 C CA . LEU B 1 50 ? -64.677 269.453 315.843 1.00 39.37 30 LEU B CA 1
ATOM 2344 C C . LEU B 1 50 ? -63.960 268.972 314.579 1.00 38.98 30 LEU B C 1
ATOM 2345 O O . LEU B 1 50 ? -64.113 267.812 314.174 1.00 36.05 30 LEU B O 1
ATOM 2350 N N . ASN B 1 51 ? -63.219 269.886 313.945 1.00 34.23 31 ASN B N 1
ATOM 2351 C CA . ASN B 1 51 ? -62.538 269.616 312.699 1.00 35.08 31 ASN B CA 1
ATOM 2352 C C . ASN B 1 51 ? -63.426 269.012 311.587 1.00 36.72 31 ASN B C 1
ATOM 2353 O O . ASN B 1 51 ? -62.983 268.170 310.803 1.00 33.52 31 ASN B O 1
ATOM 2358 N N . ALA B 1 52 ? -64.673 269.477 311.515 1.00 37.21 32 ALA B N 1
ATOM 2359 C CA . ALA B 1 52 ? -65.564 269.189 310.404 1.00 37.02 32 ALA B CA 1
ATOM 2360 C C . ALA B 1 52 ? -64.966 269.781 309.162 1.00 35.98 32 ALA B C 1
ATOM 2361 O O . ALA B 1 52 ? -64.405 270.875 309.196 1.00 32.47 32 ALA B O 1
ATOM 2363 N N . LEU B 1 53 ? -65.065 269.058 308.048 1.00 32.25 33 LEU B N 1
ATOM 2364 C CA . LEU B 1 53 ? -64.395 269.448 306.829 1.00 30.45 33 LEU B CA 1
ATOM 2365 C C . LEU B 1 53 ? -65.397 269.695 305.721 1.00 33.53 33 LEU B C 1
ATOM 2366 O O . LEU B 1 53 ? -66.299 268.897 305.506 1.00 34.25 33 LEU B O 1
ATOM 2371 N N . GLU B 1 54 ? -65.225 270.771 304.975 1.00 33.41 34 GLU B N 1
ATOM 2372 C CA . GLU B 1 54 ? -66.028 270.998 303.775 1.00 36.87 34 GLU B CA 1
ATOM 2373 C C . GLU B 1 54 ? -65.389 270.310 302.579 1.00 36.59 34 GLU B C 1
ATOM 2374 O O . GLU B 1 54 ? -64.239 269.873 302.638 1.00 33.49 34 GLU B O 1
ATOM 2380 N N . GLY B 1 55 ? -66.128 270.268 301.485 1.00 33.23 35 GLY B N 1
ATOM 2381 C CA . GLY B 1 55 ? -65.664 269.639 300.266 1.00 34.86 35 GLY B CA 1
ATOM 2382 C C . GLY B 1 55 ? -64.304 270.127 299.821 1.00 35.74 35 GLY B C 1
ATOM 2383 O O . GLY B 1 55 ? -63.403 269.312 299.536 1.00 33.22 35 GLY B O 1
ATOM 2384 N N . GLU B 1 56 ? -64.117 271.449 299.770 1.00 32.20 36 GLU B N 1
ATOM 2385 C CA . GLU B 1 56 ? -62.801 272.001 299.396 1.00 33.79 36 GLU B CA 1
ATOM 2386 C C . GLU B 1 56 ? -61.662 271.659 300.382 1.00 29.50 36 GLU B C 1
ATOM 2387 O O . GLU B 1 56 ? -60.503 271.621 299.976 1.00 30.77 36 GLU B O 1
ATOM 2393 N N . ASP B 1 57 ? -61.978 271.354 301.630 1.00 27.67 37 ASP B N 1
ATOM 2394 C CA . ASP B 1 57 ? -60.962 270.895 302.578 1.00 30.14 37 ASP B CA 1
ATOM 2395 C C . ASP B 1 57 ? -60.500 269.442 302.299 1.00 30.38 37 ASP B C 1
ATOM 2396 O O . ASP B 1 57 ? -59.338 269.113 302.465 1.00 29.49 37 ASP B O 1
ATOM 2401 N N . TYR B 1 58 ? -61.436 268.574 301.910 1.00 30.95 38 TYR B N 1
ATOM 2402 C CA . TYR B 1 58 ? -61.064 267.202 301.496 1.00 29.88 38 TYR B CA 1
ATOM 2403 C C . TYR B 1 58 ? -60.194 267.259 300.253 1.00 28.02 38 TYR B C 1
ATOM 2404 O O . TYR B 1 58 ? -59.192 266.526 300.157 1.00 28.12 38 TYR B O 1
ATOM 2413 N N . ILE B 1 59 ? -60.513 268.156 299.324 1.00 26.24 39 ILE B N 1
ATOM 2414 C CA . ILE B 1 59 ? -59.659 268.365 298.156 1.00 25.29 39 ILE B CA 1
ATOM 2415 C C . ILE B 1 59 ? -58.264 268.848 298.522 1.00 28.22 39 ILE B C 1
ATOM 2416 O O . ILE B 1 59 ? -57.247 268.370 297.982 1.00 26.76 39 ILE B O 1
ATOM 2421 N N . TYR B 1 60 ? -58.220 269.771 299.477 1.00 27.00 40 TYR B N 1
ATOM 2422 C CA . TYR B 1 60 ? -56.956 270.251 300.020 1.00 29.16 40 TYR B CA 1
ATOM 2423 C C . TYR B 1 60 ? -56.153 269.126 300.673 1.00 27.69 40 TYR B C 1
ATOM 2424 O O . TYR B 1 60 ? -54.940 269.030 300.482 1.00 28.14 40 TYR B O 1
ATOM 2433 N N . LEU B 1 61 ? -56.808 268.259 301.422 1.00 28.99 41 LEU B N 1
ATOM 2434 C CA . LEU B 1 61 ? -56.110 267.084 301.951 1.00 30.20 41 LEU B CA 1
ATOM 2435 C C . LEU B 1 61 ? -55.470 266.205 300.849 1.00 28.52 41 LEU B C 1
ATOM 2436 O O . LEU B 1 61 ? -54.349 265.765 300.983 1.00 26.44 41 LEU B O 1
ATOM 2441 N N . GLY B 1 62 ? -56.202 265.937 299.776 1.00 26.99 42 GLY B N 1
ATOM 2442 C CA . GLY B 1 62 ? -55.633 265.249 298.625 1.00 27.42 42 GLY B CA 1
ATOM 2443 C C . GLY B 1 62 ? -54.438 265.955 298.022 1.00 27.81 42 GLY B C 1
ATOM 2444 O O . GLY B 1 62 ? -53.461 265.303 297.609 1.00 26.57 42 GLY B O 1
ATOM 2445 N N . GLU B 1 63 ? -54.487 267.278 297.958 1.00 25.13 43 GLU B N 1
ATOM 2446 C CA . GLU B 1 63 ? -53.379 268.039 297.416 1.00 26.36 43 GLU B CA 1
ATOM 2447 C C . GLU B 1 63 ? -52.156 267.936 298.306 1.00 27.39 43 GLU B C 1
ATOM 2448 O O . GLU B 1 63 ? -51.029 267.893 297.782 1.00 26.14 43 GLU B O 1
ATOM 2454 N N . LEU B 1 64 ? -52.370 267.925 299.62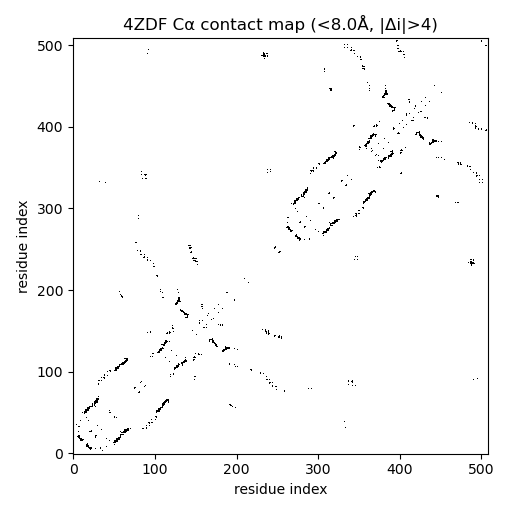6 1.00 26.10 44 LEU B N 1
ATOM 2455 C CA . LEU B 1 64 ? -51.256 267.752 300.560 1.00 27.66 44 LEU B CA 1
ATOM 2456 C C . LEU B 1 64 ? -50.652 266.357 300.431 1.00 27.61 44 LEU B C 1
ATOM 2457 O O . LEU B 1 64 ? -49.443 266.204 300.430 1.00 27.26 44 LEU B O 1
ATOM 2462 N N . LEU B 1 65 ? -51.494 265.333 300.313 1.00 26.37 45 LEU B N 1
ATOM 2463 C CA . LEU B 1 65 ? -50.957 263.991 300.078 1.00 26.79 45 LEU B CA 1
ATOM 2464 C C . LEU B 1 65 ? -50.137 263.942 298.796 1.00 26.50 45 LEU B C 1
ATOM 2465 O O . LEU B 1 65 ? -49.110 263.266 298.747 1.00 26.84 45 LEU B O 1
ATOM 2470 N N . GLU B 1 66 ? -50.536 264.682 297.766 1.00 26.80 46 GLU B N 1
ATOM 2471 C CA . GLU B 1 66 ? -49.758 264.687 296.528 1.00 30.52 46 GLU B CA 1
ATOM 2472 C C . GLU B 1 66 ? -48.376 265.311 296.731 1.00 28.92 46 GLU B C 1
ATOM 2473 O O . GLU B 1 66 ? -47.377 264.808 296.227 1.00 28.30 46 GLU B O 1
ATOM 2479 N N . LEU B 1 67 ? -48.328 266.379 297.514 1.00 30.41 47 LEU B N 1
ATOM 2480 C CA . LEU B 1 67 ? -47.065 267.031 297.904 1.00 32.10 47 LEU B CA 1
ATOM 2481 C C . LEU B 1 67 ? -46.136 266.065 298.630 1.00 27.45 47 LEU B C 1
ATOM 2482 O O . LEU B 1 67 ? -44.974 265.926 298.277 1.00 25.36 47 LEU B O 1
ATOM 2487 N N . ALA B 1 68 ? -46.674 265.385 299.627 1.00 25.29 48 ALA B N 1
ATOM 2488 C CA . ALA B 1 68 ? -45.903 264.403 300.393 1.00 25.55 48 ALA B CA 1
ATOM 2489 C C . ALA B 1 68 ? -45.425 263.267 299.509 1.00 27.04 48 ALA B C 1
ATOM 2490 O O . ALA B 1 68 ? -44.303 262.794 299.645 1.00 25.60 48 ALA B O 1
ATOM 2492 N N . ASP B 1 69 ? -46.300 262.831 298.584 1.00 26.50 49 ASP B N 1
ATOM 2493 C CA . ASP B 1 69 ? -46.016 261.688 297.740 1.00 25.62 49 ASP B CA 1
ATOM 2494 C C . ASP B 1 69 ? -44.864 261.969 296.788 1.00 25.09 49 ASP B C 1
ATOM 2495 O O . ASP B 1 69 ? -44.076 261.069 296.475 1.00 27.10 49 ASP B O 1
ATOM 2500 N N . ARG B 1 70 ? -44.779 263.194 296.316 1.00 24.13 50 ARG B N 1
ATOM 2501 C CA . ARG B 1 70 ? -43.757 263.600 295.365 1.00 27.97 50 ARG B CA 1
ATOM 2502 C C . ARG B 1 70 ? -42.453 264.052 296.046 1.00 27.48 50 ARG B C 1
ATOM 2503 O O . ARG B 1 70 ? -41.467 264.290 295.381 1.00 25.92 50 ARG B O 1
ATOM 2511 N N . ASN B 1 71 ? -42.465 264.203 297.347 1.00 26.34 51 ASN B N 1
ATOM 2512 C CA . ASN B 1 71 ? -41.271 264.758 298.041 1.00 28.48 51 ASN B CA 1
ATOM 2513 C C . ASN B 1 71 ? -40.321 263.649 298.364 1.00 26.93 51 ASN B C 1
ATOM 2514 O O . ASN B 1 71 ? -40.617 262.792 299.200 1.00 26.78 51 ASN B O 1
ATOM 2519 N N . ARG B 1 72 ? -39.171 263.647 297.702 1.00 27.00 52 ARG B N 1
ATOM 2520 C CA . ARG B 1 72 ? -38.209 262.537 297.849 1.00 32.59 52 ARG B CA 1
ATOM 2521 C C . ARG B 1 72 ? -37.607 262.354 299.273 1.00 28.28 52 ARG B C 1
ATOM 2522 O O . ARG B 1 72 ? -37.104 261.297 299.620 1.00 27.90 52 ARG B O 1
ATOM 2530 N N . ASP B 1 73 ? -37.690 263.375 300.101 1.00 28.94 53 ASP B N 1
ATOM 2531 C CA . ASP B 1 73 ? -37.202 263.278 301.501 1.00 27.84 53 ASP B CA 1
ATOM 2532 C C . ASP B 1 73 ? -38.222 262.736 302.472 1.00 28.65 53 ASP B C 1
ATOM 2533 O O . ASP B 1 73 ? -37.886 262.411 303.617 1.00 27.92 53 ASP B O 1
ATOM 2538 N N . VAL B 1 74 ? -39.477 262.624 302.035 1.00 26.23 54 VAL B N 1
ATOM 2539 C CA . VAL B 1 74 ? -40.554 262.163 302.900 1.00 26.09 54 VAL B CA 1
ATOM 2540 C C . VAL B 1 74 ? -40.751 260.644 302.799 1.00 25.75 54 VAL B C 1
ATOM 2541 O O . VAL B 1 74 ? -40.889 260.092 301.700 1.00 27.05 54 VAL B O 1
ATOM 2545 N N . TYR B 1 75 ? -40.823 259.982 303.944 1.00 24.77 55 TYR B N 1
ATOM 2546 C CA . TYR B 1 75 ? -41.086 258.554 304.018 1.00 25.62 55 TYR B CA 1
ATOM 2547 C C . TYR B 1 75 ? -42.377 258.225 304.748 1.00 26.74 55 TYR B C 1
ATOM 2548 O O . TYR B 1 75 ? -42.959 257.161 304.521 1.00 27.13 55 TYR B O 1
ATOM 2557 N N . PHE B 1 76 ? -42.817 259.117 305.630 1.00 24.60 56 PHE B N 1
ATOM 2558 C CA . PHE B 1 76 ? -44.025 258.948 306.423 1.00 25.50 56 PHE B CA 1
ATOM 2559 C C . PHE B 1 76 ? -44.884 260.197 306.312 1.00 26.60 56 PHE B C 1
ATOM 2560 O O . PHE B 1 76 ? -44.396 261.332 306.460 1.00 26.24 56 PHE B O 1
ATOM 2568 N N . THR B 1 77 ? -46.180 259.991 306.092 1.00 23.19 57 THR B N 1
ATOM 2569 C CA . THR B 1 77 ? -47.171 261.047 306.132 1.00 24.08 57 THR B CA 1
ATOM 2570 C C . THR B 1 77 ? -48.010 260.823 307.387 1.00 27.20 57 THR B C 1
ATOM 2571 O O . THR B 1 77 ? -48.695 259.797 307.527 1.00 26.24 57 THR B O 1
ATOM 2575 N N . ILE B 1 78 ? -47.986 261.805 308.302 1.00 25.75 58 ILE B N 1
ATOM 2576 C CA . ILE B 1 78 ? -48.633 261.681 309.577 1.00 27.27 58 ILE B CA 1
ATOM 2577 C C . ILE B 1 78 ? -49.791 262.652 309.640 1.00 28.60 58 ILE B C 1
ATOM 2578 O O . ILE B 1 78 ? -49.619 263.871 309.435 1.00 30.63 58 ILE B O 1
ATOM 2583 N N . ILE B 1 79 ? -50.970 262.137 309.920 1.00 26.62 59 ILE B N 1
ATOM 2584 C CA . ILE B 1 79 ? -52.141 262.961 310.026 1.00 26.37 59 ILE B CA 1
ATOM 2585 C C . ILE B 1 79 ? -52.547 263.076 311.499 1.00 27.91 59 ILE B C 1
ATOM 2586 O O . ILE B 1 79 ? -52.878 262.085 312.149 1.00 28.54 59 ILE B O 1
ATOM 2591 N N . GLN B 1 80 ? -52.560 264.321 311.972 1.00 27.13 60 GLN B N 1
ATOM 2592 C CA . GLN B 1 80 ? -52.814 264.667 313.377 1.00 30.28 60 GLN B CA 1
ATOM 2593 C C . GLN B 1 80 ? -53.979 265.668 313.441 1.00 30.27 60 GLN B C 1
ATOM 2594 O O . GLN B 1 80 ? -54.234 266.373 312.476 1.00 31.35 60 GLN B O 1
ATOM 2600 N N . SER B 1 81 ? -54.684 265.710 314.569 1.00 28.66 61 SER B N 1
ATOM 2601 C CA . SER B 1 81 ? -55.769 266.645 314.699 1.00 29.83 61 SER B CA 1
ATOM 2602 C C . SER B 1 81 ? -55.649 267.391 316.075 1.00 32.63 61 SER B C 1
ATOM 2603 O O . SER B 1 81 ? -54.570 267.485 316.646 1.00 31.21 61 SER B O 1
ATOM 2606 N N . SER B 1 82 ? -56.761 267.900 316.567 1.00 32.04 62 SER B N 1
ATOM 2607 C CA . SER B 1 82 ? -56.760 268.866 317.667 1.00 35.00 62 SER B CA 1
ATOM 2608 C C . SER B 1 82 ? -58.070 268.746 318.428 1.00 35.94 62 SER B C 1
ATOM 2609 O O . SER B 1 82 ? -59.115 268.411 317.847 1.00 37.64 62 SER B O 1
ATOM 2612 N N . GLY B 1 83 ? -58.011 269.017 319.732 1.00 36.85 63 GLY B N 1
ATOM 2613 C CA . GLY B 1 83 ? -59.201 269.039 320.560 1.00 36.32 63 GLY B CA 1
ATOM 2614 C C . GLY B 1 83 ? -59.739 267.652 320.847 1.00 36.75 63 GLY B C 1
ATOM 2615 O O . GLY B 1 83 ? -58.977 266.689 320.912 1.00 37.12 63 GLY B O 1
ATOM 2616 N N . ARG B 1 84 ? -61.056 267.554 320.980 1.00 37.23 64 ARG B N 1
ATOM 2617 C CA . ARG B 1 84 ? -61.721 266.354 321.458 1.00 41.30 64 ARG B CA 1
ATOM 2618 C C . ARG B 1 84 ? -62.098 265.352 320.347 1.00 34.77 64 ARG B C 1
ATOM 2619 O O . ARG B 1 84 ? -62.324 264.203 320.648 1.00 35.09 64 ARG B O 1
ATOM 2627 N N . PHE B 1 85 ? -62.263 265.831 319.130 1.00 37.07 65 PHE B N 1
ATOM 2628 C CA . PHE B 1 85 ? -62.561 264.980 317.971 1.00 35.88 65 PHE B CA 1
ATOM 2629 C C . PHE B 1 85 ? -61.371 264.967 317.021 1.00 32.99 65 PHE B C 1
ATOM 2630 O O . PHE B 1 85 ? -60.709 265.985 316.799 1.00 30.36 65 PHE B O 1
ATOM 2638 N N . PHE B 1 86 ? -61.147 263.809 316.379 1.00 30.48 66 PHE B N 1
ATOM 2639 C CA . PHE B 1 86 ? -60.297 263.800 315.215 1.00 28.85 66 PHE B CA 1
ATOM 2640 C C . PHE B 1 86 ? -60.978 264.581 314.113 1.00 26.88 66 PHE B C 1
ATOM 2641 O O . PHE B 1 86 ? -60.393 265.485 313.529 1.00 29.31 66 PHE B O 1
ATOM 2649 N N . SER B 1 87 ? -62.225 264.234 313.808 1.00 28.30 67 SER B N 1
ATOM 2650 C CA . SER B 1 87 ? -63.004 264.977 312.836 1.00 29.91 67 SER B CA 1
ATOM 2651 C C . SER B 1 87 ? -64.437 264.487 312.852 1.00 33.63 67 SER B C 1
ATOM 2652 O O . SER B 1 87 ? -64.683 263.287 312.762 1.00 29.89 67 SER B O 1
ATOM 2655 N N . SER B 1 88 ? -65.392 265.415 312.965 1.00 34.22 68 SER B N 1
ATOM 2656 C CA . SER B 1 88 ? -66.810 265.044 312.959 1.00 39.09 68 SER B CA 1
ATOM 2657 C C . SER B 1 88 ? -67.335 264.808 311.531 1.00 40.38 68 SER B C 1
ATOM 2658 O O . SER B 1 88 ? -68.524 264.615 311.353 1.00 43.98 68 SER B O 1
ATOM 2661 N N . GLY B 1 89 ? -66.460 264.796 310.517 1.00 41.74 69 GLY B N 1
ATOM 2662 C CA . GLY B 1 89 ? -66.857 264.371 309.164 1.00 40.54 69 GLY B CA 1
ATOM 2663 C C . GLY B 1 89 ? -67.159 265.559 308.272 1.00 42.10 69 GLY B C 1
ATOM 2664 O O . GLY B 1 89 ? -66.667 266.653 308.517 1.00 42.93 69 GLY B O 1
ATOM 2665 N N . ALA B 1 90 ? -67.975 265.352 307.248 1.00 41.56 70 ALA B N 1
ATOM 2666 C CA . ALA B 1 90 ? -68.269 266.405 306.287 1.00 45.19 70 ALA B CA 1
ATOM 2667 C C . ALA B 1 90 ? -69.093 267.500 306.965 1.00 51.99 70 ALA B C 1
ATOM 2668 O O . ALA B 1 90 ? -69.992 267.208 307.757 1.00 47.83 70 ALA B O 1
ATOM 2670 N N . ASP B 1 91 ? -68.772 268.750 306.657 1.00 53.83 71 ASP B N 1
ATOM 2671 C CA . ASP B 1 91 ? -69.426 269.905 307.269 1.00 62.83 71 ASP B CA 1
ATOM 2672 C C . ASP B 1 91 ? -70.704 270.180 306.473 1.00 68.55 71 ASP B C 1
ATOM 2673 O O . ASP B 1 91 ? -70.646 270.527 305.293 1.00 60.13 71 ASP B O 1
ATOM 2678 N N . PHE B 1 92 ? -71.849 270.002 307.131 1.00 83.13 72 PHE B N 1
ATOM 2679 C CA . PHE B 1 92 ? -73.145 270.035 306.455 1.00 93.19 72 PHE B CA 1
ATOM 2680 C C . PHE B 1 92 ? -73.665 271.438 306.186 1.00 98.51 72 PHE B C 1
ATOM 2681 O O . PHE B 1 92 ? -74.542 271.612 305.340 1.00 104.00 72 PHE B O 1
ATOM 2689 N N . LYS B 1 93 ? -73.119 272.438 306.876 1.00 103.37 73 LYS B N 1
ATOM 2690 C CA . LYS B 1 93 ? -73.257 273.820 306.403 1.00 105.35 73 LYS B CA 1
ATOM 2691 C C . LYS B 1 93 ? -72.762 273.964 304.952 1.00 98.53 73 LYS B C 1
ATOM 2692 O O . LYS B 1 93 ? -73.446 274.548 304.120 1.00 96.03 73 LYS B O 1
ATOM 2698 N N . GLY B 1 94 ? -71.589 273.415 304.650 1.00 94.23 74 GLY B N 1
ATOM 2699 C CA . GLY B 1 94 ? -71.039 273.474 303.298 1.00 93.24 74 GLY B CA 1
ATOM 2700 C C . GLY B 1 94 ? -71.639 272.394 302.434 1.00 93.49 74 GLY B C 1
ATOM 2701 O O . GLY B 1 94 ? -72.775 272.524 302.005 1.00 94.26 74 GLY B O 1
ATOM 2702 N N . LYS B 1 105 ? -76.557 277.939 288.949 1.00 64.85 85 LYS B N 1
ATOM 2703 C CA . LYS B 1 105 ? -75.170 277.539 288.718 1.00 67.31 85 LYS B CA 1
ATOM 2704 C C . LYS B 1 105 ? -74.990 276.086 288.180 1.00 62.14 85 LYS B C 1
ATOM 2705 O O . LYS B 1 105 ? -73.936 275.766 287.634 1.00 64.47 85 LYS B O 1
ATOM 2711 N N . TYR B 1 106 ? -75.996 275.216 288.333 1.00 60.32 86 TYR B N 1
ATOM 2712 C CA . TYR B 1 106 ? -75.954 273.855 287.762 1.00 52.51 86 TYR B CA 1
ATOM 2713 C C . TYR B 1 106 ? -77.236 273.553 287.031 1.00 48.98 86 TYR B C 1
ATOM 2714 O O . TYR B 1 106 ? -78.320 273.810 287.556 1.00 50.17 86 TYR B O 1
ATOM 2723 N N . PRO B 1 107 ? -77.126 272.985 285.822 1.00 44.30 87 PRO B N 1
ATOM 2724 C CA . PRO B 1 107 ? -78.330 272.757 285.034 1.00 43.63 87 PRO B CA 1
ATOM 2725 C C . PRO B 1 107 ? -79.245 271.663 285.561 1.00 41.43 87 PRO B C 1
ATOM 2726 O O . PRO B 1 107 ? -80.391 271.572 285.126 1.00 40.44 87 PRO B O 1
ATOM 2730 N N . SER B 1 108 ? -78.762 270.817 286.473 1.00 37.78 88 SER B N 1
ATOM 2731 C CA . SER B 1 108 ? -79.607 269.790 287.076 1.00 33.98 88 SER B CA 1
ATOM 2732 C C . SER B 1 108 ? -79.074 269.387 288.433 1.00 33.94 88 SER B C 1
ATOM 2733 O O . SER B 1 108 ? -77.922 269.667 288.748 1.00 34.81 88 SER B O 1
ATOM 2736 N N . GLU B 1 109 ? -79.881 268.636 289.170 1.00 33.77 89 GLU B N 1
ATOM 2737 C CA . GLU B 1 109 ? -79.456 268.066 290.436 1.00 39.55 89 GLU B CA 1
ATOM 2738 C C . GLU B 1 109 ? -78.288 267.083 290.230 1.00 36.08 89 GLU B C 1
ATOM 2739 O O . GLU B 1 109 ? -77.364 267.056 291.016 1.00 34.51 89 GLU B O 1
ATOM 2745 N N . THR B 1 110 ? -78.332 266.303 289.154 1.00 32.78 90 THR B N 1
ATOM 2746 C CA . THR B 1 110 ? -77.226 265.397 288.843 1.00 31.59 90 THR B CA 1
ATOM 2747 C C . THR B 1 110 ? -75.956 266.143 288.609 1.00 29.17 90 THR B C 1
ATOM 2748 O O . THR B 1 110 ? -74.931 265.810 289.189 1.00 28.47 90 THR B O 1
ATOM 2752 N N . SER B 1 111 ? -75.996 267.205 287.809 1.00 28.51 91 SER B N 1
ATOM 2753 C CA . SER B 1 111 ? -74.797 267.970 287.535 1.00 30.61 91 SER B CA 1
ATOM 2754 C C . SER B 1 111 ? -74.191 268.549 288.814 1.00 33.59 91 SER B C 1
ATOM 2755 O O . SER B 1 111 ? -72.955 268.564 288.987 1.00 29.46 91 SER B O 1
ATOM 2758 N N . LYS B 1 112 ? -75.064 269.024 289.702 1.00 31.23 92 LYS B N 1
ATOM 2759 C CA . LYS B 1 112 ? -74.655 269.587 290.970 1.00 33.28 92 LYS B CA 1
ATOM 2760 C C . LYS B 1 112 ? -73.944 268.543 291.836 1.00 30.21 92 LYS B C 1
ATOM 2761 O O . LYS B 1 112 ? -72.891 268.837 292.394 1.00 29.93 92 LYS B O 1
ATOM 2767 N N . TRP B 1 113 ? -74.529 267.357 291.944 1.00 28.82 93 TRP B N 1
ATOM 2768 C CA . TRP B 1 113 ? -73.949 266.344 292.815 1.00 30.43 93 TRP B CA 1
ATOM 2769 C C . TRP B 1 113 ? -72.698 265.696 292.222 1.00 29.09 93 TRP B C 1
ATOM 2770 O O . TRP B 1 113 ? -71.793 265.296 292.972 1.00 28.14 93 TRP B O 1
ATOM 2781 N N . VAL B 1 114 ? -72.608 265.649 290.897 1.00 26.80 94 VAL B N 1
ATOM 2782 C CA . VAL B 1 114 ? -71.357 265.229 290.242 1.00 33.00 94 VAL B CA 1
ATOM 2783 C C . VAL B 1 114 ? -70.221 266.161 290.621 1.00 34.22 94 VAL B C 1
ATOM 2784 O O . VAL B 1 114 ? -69.122 265.723 290.991 1.00 32.30 94 VAL B O 1
ATOM 2788 N N . SER B 1 115 ? -70.491 267.462 290.568 1.00 36.12 95 SER B N 1
ATOM 2789 C CA . SER B 1 115 ? -69.484 268.464 290.906 1.00 37.86 95 SER B CA 1
ATOM 2790 C C . SER B 1 115 ? -69.185 268.579 292.398 1.00 34.71 95 SER B C 1
ATOM 2791 O O . SER B 1 115 ? -68.064 268.808 292.756 1.00 40.68 95 SER B O 1
ATOM 2794 N N . ASN B 1 116 ? -70.162 268.432 293.262 1.00 32.07 96 ASN B N 1
ATOM 2795 C CA . ASN B 1 116 ? -69.940 268.660 294.672 1.00 36.61 96 ASN B CA 1
ATOM 2796 C C . ASN B 1 116 ? -69.629 267.402 295.485 1.00 38.03 96 ASN B C 1
ATOM 2797 O O . ASN B 1 116 ? -68.877 267.473 296.458 1.00 44.07 96 ASN B O 1
ATOM 2802 N N . PHE B 1 117 ? -70.197 266.261 295.116 1.00 31.09 97 PHE B N 1
ATOM 2803 C CA . PHE B 1 117 ? -70.002 265.066 295.914 1.00 28.87 97 PHE B CA 1
ATOM 2804 C C . PHE B 1 117 ? -69.100 264.088 295.187 1.00 29.84 97 PHE B C 1
ATOM 2805 O O . PHE B 1 117 ? -68.105 263.608 295.757 1.00 27.46 97 PHE B O 1
ATOM 2813 N N . VAL B 1 118 ? -69.440 263.773 293.949 1.00 27.59 98 VAL B N 1
ATOM 2814 C CA . VAL B 1 118 ? -68.722 262.696 293.236 1.00 30.49 98 VAL B CA 1
ATOM 2815 C C . VAL B 1 118 ? -67.249 263.093 293.090 1.00 39.74 98 VAL B C 1
ATOM 2816 O O . VAL B 1 118 ? -66.343 262.325 293.459 1.00 38.03 98 VAL B O 1
ATOM 2820 N N . ALA B 1 119 ? -67.021 264.314 292.616 1.00 41.14 99 ALA B N 1
ATOM 2821 C CA . ALA B 1 119 ? -65.688 264.779 292.228 1.00 48.94 99 ALA B CA 1
ATOM 2822 C C . ALA B 1 119 ? -64.757 264.770 293.397 1.00 45.00 99 ALA B C 1
ATOM 2823 O O . ALA B 1 119 ? -63.647 264.210 293.358 1.00 46.73 99 ALA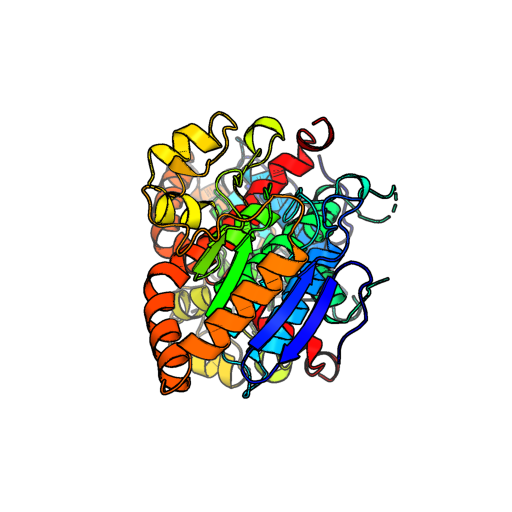 B O 1
ATOM 2825 N N . ARG B 1 120 ? -65.225 265.374 294.459 1.00 39.28 100 ARG B N 1
ATOM 2826 C CA . ARG B 1 120 ? -64.450 265.451 295.644 1.00 40.23 100 ARG B CA 1
ATOM 2827 C C . ARG B 1 120 ? -64.175 264.081 296.330 1.00 38.49 100 ARG B C 1
ATOM 2828 O O . ARG B 1 120 ? -63.056 263.816 296.743 1.00 34.21 100 ARG B O 1
ATOM 2836 N N . ASN B 1 121 ? -65.193 263.233 296.459 1.00 31.29 101 ASN B N 1
ATOM 2837 C CA . ASN B 1 121 ? -64.989 261.945 297.080 1.00 28.14 101 ASN B CA 1
ATOM 2838 C C . ASN B 1 121 ? -64.034 261.088 296.248 1.00 25.29 101 ASN B C 1
ATOM 2839 O O . ASN B 1 121 ? -63.179 260.382 296.838 1.00 25.12 101 ASN B O 1
ATOM 2844 N N . VAL B 1 122 ? -64.170 261.082 294.930 1.00 24.50 102 VAL B N 1
ATOM 2845 C CA . VAL B 1 122 ? -63.328 260.136 294.154 1.00 28.43 102 VAL B CA 1
ATOM 2846 C C . VAL B 1 122 ? -61.877 260.554 294.236 1.00 27.16 102 VAL B C 1
ATOM 2847 O O . VAL B 1 122 ? -60.996 259.701 294.162 1.00 25.91 102 VAL B O 1
ATOM 2851 N N . TYR B 1 123 ? -61.657 261.864 294.281 1.00 27.18 103 TYR B N 1
ATOM 2852 C CA . TYR B 1 123 ? -60.294 262.431 294.276 1.00 26.89 103 TYR B CA 1
ATOM 2853 C C . TYR B 1 123 ? -59.578 262.215 295.604 1.00 26.06 103 TYR B C 1
ATOM 2854 O O . TYR B 1 123 ? -58.457 261.705 295.615 1.00 26.20 103 TYR B O 1
ATOM 2863 N N . VAL B 1 124 ? -60.216 262.551 296.725 1.00 25.63 104 VAL B N 1
ATOM 2864 C CA . VAL B 1 124 ? -59.541 262.395 298.018 1.00 25.56 104 VAL B CA 1
ATOM 2865 C C . VAL B 1 124 ? -59.372 260.913 298.358 1.00 25.56 104 VAL B C 1
ATOM 2866 O O . VAL B 1 124 ? -58.330 260.509 298.877 1.00 23.40 104 VAL B O 1
ATOM 2870 N N . THR B 1 125 ? -60.372 260.091 298.035 1.00 22.78 105 THR B N 1
ATOM 2871 C CA . THR B 1 125 ? -60.242 258.649 298.299 1.00 23.14 105 THR B CA 1
ATOM 2872 C C . THR B 1 125 ? -59.066 258.076 297.483 1.00 22.08 105 THR B C 1
ATOM 2873 O O . THR B 1 125 ? -58.245 257.300 297.996 1.00 22.22 105 THR B O 1
ATOM 2877 N N . ASP B 1 126 ? -58.969 258.459 296.218 1.00 21.73 106 ASP B N 1
ATOM 2878 C CA . ASP B 1 126 ? -57.874 257.972 295.368 1.00 22.70 106 ASP B CA 1
ATOM 2879 C C . ASP B 1 126 ? -56.491 258.411 295.914 1.00 23.62 106 ASP B C 1
ATOM 2880 O O . ASP B 1 126 ? -55.530 257.659 295.842 1.00 21.76 106 ASP B O 1
ATOM 2885 N N . ALA B 1 127 ? -56.407 259.654 296.401 1.00 21.98 107 ALA B N 1
ATOM 2886 C CA . ALA B 1 127 ? -55.179 260.181 296.976 1.00 21.74 107 ALA B CA 1
ATOM 2887 C C . ALA B 1 127 ? -54.720 259.262 298.128 1.00 22.22 107 ALA B C 1
ATOM 2888 O O . ALA B 1 127 ? -53.525 258.961 298.215 1.00 25.23 107 ALA B O 1
ATOM 2890 N N . PHE B 1 128 ? -55.633 258.818 298.990 1.00 20.53 108 PHE B N 1
ATOM 2891 C CA . PHE B 1 128 ? -55.278 257.910 300.060 1.00 21.74 108 PHE B CA 1
ATOM 2892 C C . PHE B 1 128 ? -54.909 256.521 299.553 1.00 23.08 108 PHE B C 1
ATOM 2893 O O . PHE B 1 128 ? -53.916 255.931 299.975 1.00 24.71 108 PHE B O 1
ATOM 2901 N N . ILE B 1 129 ? -55.731 255.987 298.646 1.00 22.43 109 ILE B N 1
ATOM 2902 C CA . ILE B 1 129 ? -55.503 254.643 298.130 1.00 22.59 109 ILE B CA 1
ATOM 2903 C C . ILE B 1 129 ? -54.123 254.517 297.506 1.00 21.68 109 ILE B C 1
ATOM 2904 O O . ILE B 1 129 ? -53.437 253.533 297.730 1.00 22.25 109 ILE B O 1
ATOM 2909 N N . LYS B 1 130 ? -53.716 255.482 296.702 1.00 21.99 110 LYS B N 1
ATOM 2910 C CA . LYS B 1 130 ? -52.503 255.347 295.912 1.00 23.53 110 LYS B CA 1
ATOM 2911 C C . LYS B 1 130 ? -51.228 255.821 296.634 1.00 22.30 110 LYS B C 1
ATOM 2912 O O . LYS B 1 130 ? -50.143 255.628 296.118 1.00 23.05 110 LYS B O 1
ATOM 2918 N N . HIS B 1 131 ? -51.388 256.460 297.780 1.00 21.34 111 HIS B N 1
ATOM 2919 C CA . HIS B 1 131 ? -50.264 257.150 298.453 1.00 21.50 111 HIS B CA 1
ATOM 2920 C C . HIS B 1 131 ? -49.103 256.172 298.696 1.00 21.69 111 HIS B C 1
ATOM 2921 O O . HIS B 1 131 ? -49.321 255.108 299.242 1.00 23.86 111 HIS B O 1
ATOM 2928 N N . SER B 1 132 ? -47.887 256.573 298.329 1.00 21.53 112 SER B N 1
ATOM 2929 C CA . SER B 1 132 ? -46.738 255.669 298.378 1.00 22.65 112 SER B CA 1
ATOM 2930 C C . SER B 1 132 ? -45.947 255.768 299.684 1.00 23.21 112 SER B C 1
ATOM 2931 O O . SER B 1 132 ? -45.124 254.901 299.971 1.00 23.00 112 SER B O 1
ATOM 2934 N N . LYS B 1 133 ? -46.219 256.786 300.505 1.00 23.32 113 LYS B N 1
ATOM 2935 C CA . LYS B 1 133 ? -45.513 256.933 301.774 1.00 23.56 113 LYS B CA 1
ATOM 2936 C C . LYS B 1 133 ? -46.314 256.270 302.883 1.00 23.93 113 LYS B C 1
ATOM 2937 O O . LYS B 1 133 ? -47.529 256.055 302.747 1.00 23.91 113 LYS B O 1
ATOM 2943 N N . VAL B 1 134 ? -45.651 255.908 303.984 1.00 23.18 114 VAL B N 1
ATOM 2944 C CA . VAL B 1 134 ? -46.344 255.229 305.080 1.00 23.61 114 VAL B CA 1
ATOM 2945 C C . VAL B 1 134 ? -47.296 256.208 305.780 1.00 26.77 114 VAL B C 1
ATOM 2946 O O . VAL B 1 134 ? -46.862 257.263 306.241 1.00 24.26 114 VAL B O 1
ATOM 2950 N N . LEU B 1 135 ? -48.585 255.885 305.821 1.00 25.91 115 LEU B N 1
ATOM 2951 C CA . LEU B 1 135 ? -49.601 256.809 306.277 1.00 25.72 115 LEU B CA 1
ATOM 2952 C C . LEU B 1 135 ? -49.989 256.454 307.688 1.00 27.19 115 LEU B C 1
ATOM 2953 O O . LEU B 1 135 ? -50.510 255.339 307.922 1.00 26.64 115 LEU B O 1
ATOM 2958 N N . ILE B 1 136 ? -49.794 257.400 308.615 1.00 26.21 116 ILE B N 1
ATOM 2959 C CA . ILE B 1 136 ? -50.031 257.144 310.016 1.00 25.97 116 ILE B CA 1
ATOM 2960 C C . ILE B 1 136 ? -51.058 258.136 310.545 1.00 27.47 116 ILE B C 1
ATOM 2961 O O . ILE B 1 136 ? -50.938 259.341 310.308 1.00 27.34 116 ILE B O 1
ATOM 2966 N N . CYS B 1 137 ? -52.066 257.631 311.241 1.00 26.81 117 CYS B N 1
ATOM 2967 C CA . CYS B 1 137 ? -53.103 258.466 311.778 1.00 27.79 117 CYS B CA 1
ATOM 2968 C C . CYS B 1 137 ? -52.984 258.515 313.298 1.00 29.46 117 CYS B C 1
ATOM 2969 O O . CYS B 1 137 ? -52.900 257.471 313.976 1.00 28.95 117 CYS B O 1
ATOM 2972 N N . CYS B 1 138 ? -52.976 259.739 313.820 1.00 31.62 118 CYS B N 1
ATOM 2973 C CA . CYS B 1 138 ? -52.956 259.976 315.279 1.00 31.75 118 CYS B CA 1
ATOM 2974 C C . CYS B 1 138 ? -54.363 260.331 315.701 1.00 26.91 118 CYS B C 1
ATOM 2975 O O . CYS B 1 138 ? -54.832 261.449 315.485 1.00 27.32 118 CYS B O 1
ATOM 2978 N N . LEU B 1 139 ? -55.041 259.342 316.245 1.00 28.50 119 LEU B N 1
ATOM 2979 C CA . LEU B 1 139 ? -56.457 2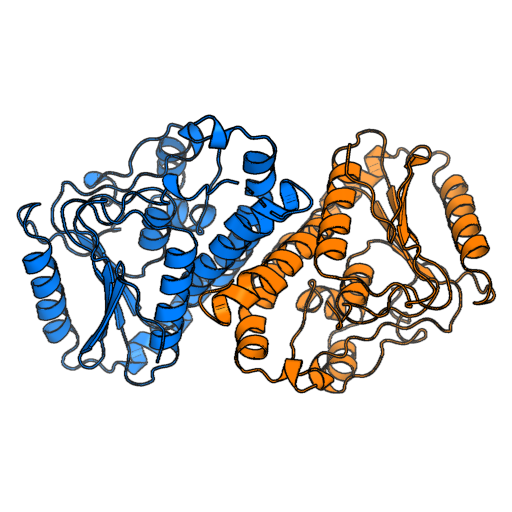59.418 316.517 1.00 30.57 119 LEU B CA 1
ATOM 2980 C C . LEU B 1 139 ? -56.639 260.023 317.941 1.00 33.49 119 LEU B C 1
ATOM 2981 O O . LEU B 1 139 ? -56.515 259.320 318.971 1.00 32.84 119 LEU B O 1
ATOM 2986 N N . ASN B 1 140 ? -56.892 261.325 317.963 1.00 32.49 120 ASN B N 1
ATOM 2987 C CA . ASN B 1 140 ? -57.026 262.074 319.242 1.00 36.49 120 ASN B CA 1
ATOM 2988 C C . ASN B 1 140 ? -58.437 262.083 319.837 1.00 37.99 120 ASN B C 1
ATOM 2989 O O . ASN B 1 140 ? -58.680 262.756 320.821 1.00 36.19 120 ASN B O 1
ATOM 2994 N N . GLY B 1 141 ? -59.369 261.398 319.189 1.00 34.93 121 GLY B N 1
ATOM 2995 C CA . GLY B 1 141 ? -60.776 261.439 319.538 1.00 36.82 121 GLY B CA 1
ATOM 2996 C C . GLY B 1 141 ? -61.551 260.793 318.392 1.00 37.71 121 GLY B C 1
ATOM 2997 O O . GLY B 1 141 ? -60.939 260.244 317.457 1.00 33.58 121 GLY B O 1
ATOM 2998 N N . PRO B 1 142 ? -62.886 260.846 318.453 1.00 39.04 122 PRO B N 1
ATOM 2999 C CA . PRO B 1 142 ? -63.690 260.159 317.438 1.00 36.33 122 PRO B CA 1
ATOM 3000 C C . PRO B 1 142 ? -63.522 260.697 316.026 1.00 33.41 122 PRO B C 1
ATOM 3001 O O . PRO B 1 142 ? -63.195 261.869 315.817 1.00 31.50 122 PRO B O 1
ATOM 3005 N N . ALA B 1 143 ? -63.828 259.839 315.052 1.00 30.35 123 ALA B N 1
ATOM 3006 C CA . ALA B 1 143 ? -63.951 260.261 313.658 1.00 30.20 123 ALA B CA 1
ATOM 3007 C C . ALA B 1 143 ? -65.269 259.734 313.107 1.00 30.34 123 ALA B C 1
ATOM 3008 O O . ALA B 1 143 ? -65.672 258.631 313.438 1.00 28.21 123 ALA B O 1
ATOM 3010 N N . ILE B 1 144 ? -65.890 260.522 312.259 1.00 30.48 124 ILE B N 1
ATOM 3011 C CA . ILE B 1 144 ? -67.197 260.250 311.698 1.00 32.45 124 ILE 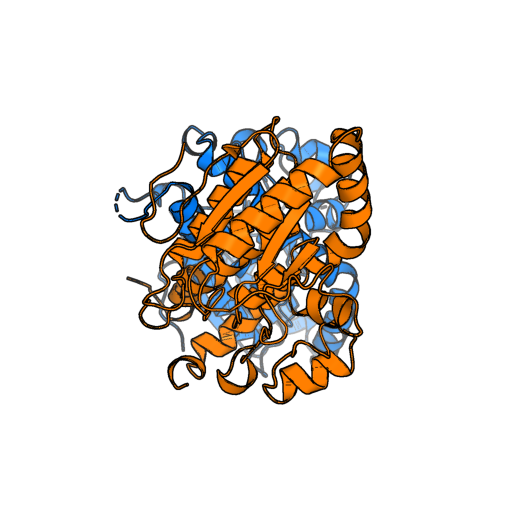B CA 1
ATOM 3012 C C . ILE B 1 144 ? -67.170 260.356 310.179 1.00 32.01 124 ILE B C 1
ATOM 3013 O O . ILE B 1 144 ? -66.471 261.192 309.616 1.00 35.23 124 ILE B O 1
ATOM 3018 N N . GLY B 1 145 ? -67.939 259.495 309.521 1.00 34.00 125 GLY B N 1
ATOM 3019 C CA . GLY B 1 145 ? -68.228 259.673 308.108 1.00 35.02 125 GLY B CA 1
ATOM 3020 C C . GLY B 1 145 ? -67.002 259.591 307.218 1.00 33.20 125 GLY B C 1
ATOM 3021 O O . GLY B 1 145 ? -66.157 258.753 307.426 1.00 31.61 125 GLY B O 1
ATOM 3022 N N . LEU B 1 146 ? -66.912 260.471 306.226 1.00 32.97 126 LEU B N 1
ATOM 3023 C CA . LEU B 1 146 ? -65.792 260.422 305.268 1.00 31.34 126 LEU B CA 1
ATOM 3024 C C . LEU B 1 146 ? -64.449 260.534 305.985 1.00 31.23 126 LEU B C 1
ATOM 3025 O O . LEU B 1 146 ? -63.482 259.886 305.570 1.00 27.79 126 LEU B O 1
ATOM 3030 N N . SER B 1 147 ? -64.376 261.311 307.077 1.00 28.07 127 SER B N 1
ATOM 3031 C CA . SER B 1 147 ? -63.125 261.398 307.838 1.00 28.08 127 SER B CA 1
ATOM 3032 C C . SER B 1 147 ? -62.727 260.088 308.467 1.00 25.88 127 SER B C 1
ATOM 3033 O O . SER B 1 147 ? -61.544 259.717 308.458 1.00 26.43 127 SER B O 1
ATOM 3036 N N . ALA B 1 148 ? -63.692 259.384 309.018 1.00 24.84 128 ALA B N 1
ATOM 3037 C CA . ALA B 1 148 ? -63.463 258.071 309.549 1.00 26.31 128 ALA B CA 1
ATOM 3038 C C . ALA B 1 148 ? -63.106 257.056 308.427 1.00 24.69 128 ALA B C 1
ATOM 3039 O O . ALA B 1 148 ? -62.409 256.086 308.697 1.00 26.31 128 ALA B O 1
ATOM 3041 N N . ALA B 1 149 ? -63.619 257.248 307.217 1.00 25.65 129 ALA B N 1
ATOM 3042 C CA . ALA B 1 149 ? -63.191 256.384 306.068 1.00 24.79 129 ALA B CA 1
ATOM 3043 C C . ALA B 1 149 ? -61.697 256.593 305.805 1.00 25.16 129 ALA B C 1
ATOM 3044 O O . ALA B 1 149 ? -60.933 255.631 305.591 1.00 24.37 129 ALA B O 1
ATOM 3046 N N . LEU B 1 150 ? -61.248 257.833 305.871 1.00 25.79 130 LEU B N 1
ATOM 3047 C CA . LEU B 1 150 ? -59.818 258.117 305.615 1.00 25.94 130 LEU B CA 1
ATOM 3048 C C . LEU B 1 150 ? -58.930 257.517 306.694 1.00 27.80 130 LEU B C 1
ATOM 3049 O O . LEU B 1 150 ? -57.847 256.993 306.392 1.00 28.53 130 LEU B O 1
ATOM 3054 N N . VAL B 1 151 ? -59.382 257.544 307.946 1.00 26.08 131 VAL B N 1
ATOM 3055 C CA . VAL B 1 151 ? -58.673 256.847 309.019 1.00 24.93 131 VAL B CA 1
ATOM 3056 C C . VAL B 1 151 ? -58.502 255.332 308.701 1.00 25.05 131 VAL B C 1
ATOM 3057 O O . VAL B 1 151 ? -57.444 254.778 308.919 1.00 26.49 131 VAL B O 1
ATOM 3061 N N . ALA B 1 152 ? -59.550 254.701 308.179 1.00 22.97 132 ALA B N 1
ATOM 3062 C CA . ALA B 1 152 ? -59.492 253.274 307.832 1.00 24.20 132 ALA B CA 1
ATOM 3063 C C . ALA B 1 152 ? -58.601 252.984 306.617 1.00 22.91 132 ALA B C 1
ATOM 3064 O O . ALA B 1 152 ? -58.213 251.818 306.416 1.00 25.55 132 ALA B O 1
ATOM 3066 N N . LEU B 1 153 ? -58.222 254.017 305.870 1.00 22.47 133 LEU B N 1
ATOM 3067 C CA . LEU B 1 153 ? -57.278 253.876 304.743 1.00 24.34 133 LEU B CA 1
ATOM 3068 C C . LEU B 1 153 ? -55.835 254.046 305.150 1.00 25.36 133 LEU B C 1
ATOM 3069 O O . LEU B 1 153 ? -54.934 253.722 304.369 1.00 26.36 133 LEU B O 1
ATOM 3074 N N . CYS B 1 154 ? -55.586 254.565 306.366 1.00 25.31 134 CYS B N 1
ATOM 3075 C CA . CYS B 1 154 ? -54.218 254.714 306.857 1.00 25.09 134 CYS B CA 1
ATOM 3076 C C . CYS B 1 154 ? -53.544 253.335 307.127 1.00 23.95 134 CYS B C 1
ATOM 3077 O O . CYS B 1 154 ? -54.209 252.299 307.366 1.00 24.93 134 CYS B O 1
ATOM 3080 N N . ASP B 1 155 ? -52.221 253.309 307.046 1.00 23.00 135 ASP B N 1
ATOM 3081 C CA . ASP B 1 155 ? -51.487 252.081 307.250 1.00 24.12 135 ASP B CA 1
ATOM 3082 C C . ASP B 1 155 ? -51.349 251.706 308.733 1.00 26.98 135 ASP B C 1
ATOM 3083 O O . ASP B 1 155 ? -51.319 250.509 309.102 1.00 26.52 135 ASP B O 1
ATOM 3088 N N . ILE B 1 156 ? -51.246 252.731 309.580 1.00 27.03 136 ILE B N 1
ATOM 3089 C CA . ILE B 1 156 ? -51.037 252.542 311.026 1.00 27.16 136 ILE B CA 1
ATOM 3090 C C . ILE B 1 156 ? -51.850 253.617 311.759 1.00 26.14 136 ILE B C 1
ATOM 3091 O O . ILE B 1 156 ? -51.931 254.747 311.301 1.00 28.25 136 ILE B O 1
ATOM 3096 N N . VAL B 1 157 ? -52.486 253.228 312.862 1.00 26.75 137 VAL B N 1
ATOM 3097 C CA . VAL B 1 157 ? -53.320 254.115 313.662 1.00 26.87 137 VAL B CA 1
ATOM 3098 C C . VAL B 1 157 ? -52.899 254.017 315.149 1.00 28.49 137 VAL B C 1
ATOM 3099 O O . VAL B 1 157 ? -52.773 252.913 315.692 1.00 28.81 137 VAL B O 1
ATOM 3103 N N . TYR B 1 158 ? -52.637 255.176 315.751 1.00 29.34 138 TYR B N 1
ATOM 3104 C CA . TYR B 1 158 ? -52.344 255.264 317.192 1.00 29.96 138 TYR B CA 1
ATOM 3105 C C . TYR B 1 158 ? -53.466 256.033 317.869 1.00 28.95 138 TYR B C 1
ATOM 3106 O O . TYR B 1 158 ? -53.978 256.996 317.310 1.00 30.77 138 TYR B O 1
ATOM 3115 N N . SER B 1 159 ? -53.902 255.565 319.042 1.00 29.94 139 SER B N 1
ATOM 3116 C CA . SER B 1 159 ? -54.977 256.233 319.761 1.00 31.91 139 SER B CA 1
ATOM 3117 C C . SER B 1 159 ? -54.493 256.993 321.012 1.00 32.98 139 SER B C 1
ATOM 3118 O O . SER B 1 159 ? -53.565 256.557 321.699 1.00 31.45 139 SER B O 1
ATOM 3121 N N . ILE B 1 160 ? -55.163 258.098 321.294 1.00 34.03 140 ILE B N 1
ATOM 3122 C CA . ILE B 1 160 ? -54.848 258.903 322.501 1.00 37.86 140 ILE B CA 1
ATOM 3123 C C . ILE B 1 160 ? -55.241 258.138 323.777 1.00 39.08 140 ILE B C 1
ATOM 3124 O O . ILE B 1 160 ? -54.449 258.037 324.719 1.00 40.06 140 ILE B O 1
ATOM 3129 N N . ASN B 1 161 ? -56.421 257.535 323.750 1.00 39.71 141 ASN B N 1
ATOM 3130 C CA . ASN B 1 161 ? -56.929 256.752 324.865 1.00 42.41 141 ASN B CA 1
ATOM 3131 C C . ASN B 1 161 ? -58.064 255.848 324.375 1.00 45.30 141 ASN B C 1
ATOM 3132 O O . ASN B 1 161 ? -58.374 255.829 323.163 1.00 42.27 141 ASN B O 1
ATOM 3137 N N . ASP B 1 162 ? -58.683 255.119 325.304 1.00 42.43 142 ASP B N 1
ATOM 3138 C CA . ASP B 1 162 ? -59.700 254.143 324.962 1.00 40.96 142 ASP B CA 1
ATOM 3139 C C . ASP B 1 162 ? -61.086 254.711 324.742 1.00 38.73 142 ASP B C 1
ATOM 3140 O O . ASP B 1 162 ? -62.026 253.941 324.648 1.00 41.39 142 ASP B O 1
ATOM 3145 N N . LYS B 1 163 ? -61.224 256.028 324.606 1.00 39.97 143 LYS B N 1
ATOM 3146 C CA . LYS B 1 163 ? -62.507 256.663 324.339 1.00 44.25 143 LYS B CA 1
ATOM 3147 C C . LYS B 1 163 ? -62.754 256.910 322.858 1.00 44.40 143 LYS B C 1
ATOM 3148 O O . LYS B 1 163 ? -63.838 257.324 322.479 1.00 43.77 143 LYS B O 1
ATOM 3154 N N . VAL B 1 164 ? -61.748 256.674 322.028 1.00 37.84 144 VAL B N 1
ATOM 3155 C CA . VAL B 1 164 ? -61.931 256.853 320.587 1.00 36.06 144 VAL B CA 1
ATOM 3156 C C . VAL B 1 164 ? -62.932 255.867 319.986 1.00 31.26 144 VAL B C 1
ATOM 3157 O O . VAL B 1 164 ? -63.130 254.772 320.507 1.00 30.77 144 VAL B O 1
ATOM 3161 N N . TYR B 1 165 ? -63.598 256.290 318.912 1.00 33.84 145 TYR B N 1
ATOM 3162 C CA . TYR B 1 165 ? -64.431 255.407 318.099 1.00 31.36 145 TYR B CA 1
ATOM 3163 C C . TYR B 1 165 ? -64.520 255.931 316.681 1.00 31.57 145 TYR B C 1
ATOM 3164 O O . TYR B 1 165 ? -64.169 257.075 316.403 1.00 31.61 145 TYR B O 1
ATOM 3173 N N . LEU B 1 166 ? -64.979 255.071 315.775 1.00 29.87 146 LEU B N 1
ATOM 3174 C CA . LEU B 1 166 ? -65.248 255.452 314.392 1.00 29.77 146 LEU B CA 1
ATOM 3175 C C . LEU B 1 166 ? -66.714 255.220 314.109 1.00 27.10 146 LEU B C 1
ATOM 3176 O O . LEU B 1 166 ? -67.258 254.169 314.476 1.00 31.51 146 LEU B O 1
ATOM 3181 N N . LEU B 1 167 ? -67.374 256.193 313.516 1.00 27.07 147 LEU B N 1
ATOM 3182 C CA . LEU B 1 167 ? -68.801 256.045 313.211 1.00 28.40 147 LEU B CA 1
ATOM 3183 C C . LEU B 1 167 ? -69.031 256.332 311.768 1.00 25.04 147 LEU B C 1
ATOM 3184 O O . LEU B 1 167 ? -68.576 257.329 311.233 1.00 26.84 147 LEU B O 1
ATOM 3189 N N . TYR B 1 168 ? -69.767 255.420 311.139 1.00 26.44 148 TYR B N 1
ATOM 3190 C CA . TYR B 1 168 ? -70.129 255.537 309.728 1.00 26.72 148 TYR B CA 1
ATOM 3191 C C . TYR B 1 168 ? -71.643 255.558 309.677 1.00 27.84 148 TYR B C 1
ATOM 3192 O O . TYR B 1 168 ? -72.277 254.506 309.598 1.00 30.43 148 TYR B O 1
ATOM 3201 N N . PRO B 1 169 ? -72.233 256.762 309.729 1.00 30.89 149 PRO B N 1
ATOM 3202 C CA . PRO B 1 169 ? -73.688 256.914 309.942 1.00 32.29 149 PRO B CA 1
ATOM 3203 C C . PRO B 1 169 ? -74.496 256.897 308.631 1.00 31.01 149 PRO B C 1
ATOM 3204 O O . PRO B 1 169 ? -75.545 257.523 308.529 1.00 28.31 149 PRO B O 1
ATOM 3208 N N . PHE B 1 170 ? -74.056 256.100 307.657 1.00 27.44 150 PHE B N 1
ATOM 3209 C CA . PHE B 1 170 ? -74.696 256.099 306.343 1.00 27.02 150 PHE B CA 1
ATOM 3210 C C . PHE B 1 170 ? -76.163 255.702 306.372 1.00 25.61 150 PHE B C 1
ATOM 3211 O O . PHE B 1 170 ? -76.985 256.305 305.676 1.00 28.93 150 PHE B O 1
ATOM 3219 N N . ALA B 1 171 ? -76.510 254.700 307.164 1.00 26.75 151 ALA B N 1
ATOM 3220 C CA . ALA B 1 171 ? -77.915 254.223 307.202 1.00 28.84 151 ALA B CA 1
ATOM 3221 C C . ALA B 1 171 ? -78.874 255.271 307.805 1.00 31.92 151 ALA B C 1
ATOM 3222 O O . ALA B 1 171 ? -80.018 255.341 307.418 1.00 31.01 151 ALA B O 1
ATOM 3224 N N . ASN B 1 172 ? -78.377 256.055 308.749 1.00 29.70 152 ASN B N 1
ATOM 3225 C CA . ASN B 1 172 ? -79.161 257.137 309.382 1.00 33.94 152 ASN B CA 1
ATOM 3226 C C . ASN B 1 172 ? -79.259 258.365 308.473 1.00 35.44 152 ASN B C 1
ATOM 3227 O O . ASN B 1 172 ? -80.274 259.063 308.467 1.00 36.14 152 ASN B O 1
ATOM 3232 N N . LEU B 1 173 ? -78.240 258.587 307.648 1.00 34.19 153 LEU B N 1
ATOM 3233 C CA . LEU B 1 173 ? -78.233 259.706 306.698 1.00 33.50 153 LEU B CA 1
ATOM 3234 C C . LEU B 1 173 ? -78.877 259.424 305.357 1.00 31.82 153 LEU B C 1
ATOM 3235 O O . LEU B 1 173 ? -79.035 260.340 304.548 1.00 32.92 153 LEU B O 1
ATOM 3240 N N . GLY B 1 174 ? -79.199 258.166 305.064 1.00 29.25 154 GLY B N 1
ATOM 3241 C CA . GLY B 1 174 ? -79.765 257.814 303.759 1.00 27.47 154 GLY B CA 1
ATOM 3242 C C . GLY B 1 174 ? -78.711 257.810 302.645 1.00 30.42 154 GLY B C 1
ATOM 3243 O O . GLY B 1 174 ? -78.972 258.234 301.512 1.00 29.47 154 GLY B O 1
ATOM 3244 N N . LEU B 1 175 ? -77.512 257.338 302.996 1.00 27.66 155 LEU B N 1
ATOM 3245 C CA . LEU B 1 175 ? -76.393 257.260 302.058 1.00 28.69 155 LEU B CA 1
ATOM 3246 C C . LEU B 1 175 ? -75.863 255.841 302.005 1.00 27.29 155 LEU B C 1
ATOM 3247 O O . LEU B 1 175 ? -76.431 254.939 302.638 1.00 27.50 155 LEU B O 1
ATOM 3252 N N . ILE B 1 176 ? -74.757 255.637 301.289 1.00 26.17 156 ILE B N 1
ATOM 3253 C CA . ILE B 1 176 ? -74.118 254.307 301.295 1.00 26.85 156 ILE B CA 1
ATOM 3254 C C . ILE B 1 176 ? -72.654 254.428 301.661 1.00 26.73 156 ILE B C 1
ATOM 3255 O O . ILE B 1 176 ? -72.205 255.464 302.111 1.00 27.73 156 ILE B O 1
ATOM 3260 N N . THR B 1 177 ? -71.878 253.372 301.453 1.00 25.29 157 THR B N 1
ATOM 3261 C CA . THR B 1 177 ? -70.466 253.396 301.859 1.00 25.47 157 THR B CA 1
ATOM 3262 C C . THR B 1 177 ? -69.727 254.446 301.045 1.00 25.68 157 THR B C 1
ATOM 3263 O O . THR B 1 177 ? -70.064 254.710 299.880 1.00 27.85 157 THR B O 1
ATOM 3267 N N . GLU B 1 178 ? -68.742 255.084 301.681 1.00 26.01 158 GLU B N 1
ATOM 3268 C CA . GLU B 1 178 ? -67.895 256.052 301.010 1.00 27.87 158 GLU B CA 1
ATOM 3269 C C . GLU B 1 178 ? -66.453 255.891 301.432 1.00 24.81 158 GLU B C 1
ATOM 3270 O O . GLU B 1 178 ? -66.118 255.225 302.431 1.00 25.02 158 GLU B O 1
ATOM 3276 N N . GLY B 1 179 ? -65.590 256.517 300.663 1.00 24.05 159 GLY B N 1
ATOM 3277 C CA . GLY B 1 179 ? -64.171 256.529 300.974 1.00 23.60 159 GLY B CA 1
ATOM 3278 C C . GLY B 1 179 ? -63.498 255.186 301.085 1.00 23.12 159 GLY B C 1
ATOM 3279 O O . GLY B 1 179 ? -62.535 255.031 301.831 1.00 23.18 159 GLY B O 1
ATOM 3280 N N . GLY B 1 180 ? -63.966 254.216 300.284 1.00 21.41 160 GLY B N 1
ATOM 3281 C CA . GLY B 1 180 ? -63.355 252.907 300.244 1.00 21.91 160 GLY B CA 1
ATOM 3282 C C . GLY B 1 180 ? -63.737 251.978 301.380 1.00 22.22 160 GLY B C 1
ATOM 3283 O O . GLY B 1 180 ? -63.176 250.881 301.499 1.00 21.64 160 GLY B O 1
ATOM 3284 N N . THR B 1 181 ? -64.716 252.407 302.198 1.00 21.99 161 THR B N 1
ATOM 3285 C CA . THR B 1 181 ? -65.162 251.596 303.331 1.00 20.64 161 THR B CA 1
ATOM 3286 C C . THR B 1 181 ? -65.765 250.272 302.930 1.00 21.71 161 THR B C 1
ATOM 3287 O O . THR B 1 181 ? -65.750 249.316 303.721 1.00 24.39 161 THR B O 1
ATOM 3291 N N . THR B 1 182 ? -66.290 250.206 301.714 1.00 21.49 162 THR B N 1
ATOM 3292 C CA . THR B 1 182 ? -66.770 248.937 301.155 1.00 21.99 162 THR B CA 1
ATOM 3293 C C . THR B 1 182 ? -65.715 247.840 301.314 1.00 21.24 162 THR B C 1
ATOM 3294 O O . THR B 1 182 ? -66.046 246.698 301.626 1.00 23.69 162 THR B O 1
ATOM 3298 N N . VAL B 1 183 ? -64.453 248.201 301.118 1.00 20.04 163 VAL B N 1
ATOM 3299 C CA . VAL B 1 183 ? -63.321 247.287 301.194 1.00 20.68 163 VAL B CA 1
ATOM 3300 C C . VAL B 1 183 ? -62.628 247.333 302.547 1.00 21.72 163 VAL B C 1
ATOM 3301 O O . VAL B 1 183 ? -62.377 246.288 303.147 1.00 22.16 163 VAL B O 1
ATOM 3305 N N . SER B 1 184 ? -62.339 248.543 303.053 1.00 22.13 164 SER B N 1
ATOM 3306 C CA . SER B 1 184 ? -61.514 248.674 304.244 1.00 21.63 164 SER B CA 1
ATOM 3307 C C . SER B 1 184 ? -62.188 248.093 305.515 1.00 21.58 164 SER B C 1
ATOM 3308 O O . SER B 1 184 ? -61.503 247.528 306.373 1.00 23.57 164 SER B O 1
ATOM 3311 N N . LEU B 1 185 ? -63.486 248.274 305.679 1.00 22.49 165 LEU B N 1
ATOM 3312 C CA . LEU B 1 185 ? -64.116 247.844 306.933 1.00 22.85 165 LEU B CA 1
ATOM 3313 C C . LEU B 1 185 ? -64.161 246.328 307.079 1.00 24.12 165 LEU B C 1
ATOM 3314 O O . LEU B 1 185 ? -63.709 245.777 308.085 1.00 22.09 165 LEU B O 1
ATOM 3319 N N . PRO B 1 186 ? -64.633 245.603 306.037 1.00 25.92 166 PRO B N 1
ATOM 3320 C CA . PRO B 1 186 ? -64.509 244.164 306.179 1.00 25.36 166 PRO B CA 1
ATOM 3321 C C . PRO B 1 186 ? -63.065 243.659 306.306 1.00 25.82 166 PRO B C 1
ATOM 3322 O O . PRO B 1 186 ? -62.810 242.690 307.042 1.00 26.00 166 PRO B O 1
ATOM 3326 N N . LEU B 1 187 ? -62.150 244.285 305.581 1.00 23.31 167 LEU B N 1
ATOM 3327 C CA . LEU B 1 187 ? -60.740 243.914 305.636 1.00 26.46 167 LEU B CA 1
ATOM 3328 C C . LEU B 1 187 ? -60.156 244.072 307.041 1.00 26.89 167 LEU B C 1
ATOM 3329 O O . LEU B 1 187 ? -59.430 243.210 307.517 1.00 28.32 167 LEU B O 1
ATOM 3334 N N . LYS B 1 188 ? -60.474 245.167 307.712 1.00 25.10 168 LYS B N 1
ATOM 3335 C CA . LYS B 1 188 ? -59.829 245.498 308.986 1.00 24.80 168 LYS B CA 1
ATOM 3336 C C . LYS B 1 188 ? -60.662 245.150 310.210 1.00 26.52 168 LYS B C 1
ATOM 3337 O O . LYS B 1 188 ? -60.106 245.043 311.299 1.00 30.00 168 LYS B O 1
ATOM 3343 N N . PHE B 1 189 ? -61.960 244.940 310.048 1.00 25.45 169 PHE B N 1
ATOM 3344 C CA . PHE B 1 189 ? -62.820 244.611 311.206 1.00 27.42 169 PHE B CA 1
ATOM 3345 C C . PHE B 1 189 ? -63.577 243.305 311.067 1.00 30.41 169 PHE B C 1
ATOM 3346 O O . PHE B 1 189 ? -64.227 242.869 312.031 1.00 31.05 169 PHE B O 1
ATOM 3354 N N . GLY B 1 190 ? -63.493 242.655 309.908 1.00 28.28 170 GLY B N 1
ATOM 3355 C CA . GLY B 1 190 ? -64.277 241.456 309.676 1.00 27.80 170 GLY B CA 1
ATOM 3356 C C . GLY B 1 190 ? -65.633 241.763 309.067 1.00 26.51 170 GLY B C 1
ATOM 3357 O O . GLY B 1 190 ? -66.236 242.836 309.316 1.00 25.87 170 GLY B O 1
ATOM 3358 N N A THR B 1 191 ? -66.142 240.819 308.284 0.50 24.56 171 THR B N 1
ATOM 3359 N N B THR B 1 191 ? -66.157 240.844 308.252 0.50 25.17 171 THR B N 1
ATOM 3360 C CA A THR B 1 191 ? -67.391 241.030 307.576 0.50 24.79 171 THR B CA 1
ATOM 3361 C CA B THR B 1 191 ? -67.414 241.128 307.551 0.50 25.67 171 THR B CA 1
ATOM 3362 C C A THR B 1 191 ? -68.622 241.124 308.491 0.50 24.19 171 THR B C 1
ATOM 3363 C C B THR B 1 191 ? -68.645 241.139 308.492 0.50 24.65 171 THR B C 1
ATOM 3364 O O A THR B 1 191 ? -69.425 242.045 308.361 0.50 23.51 171 THR B O 1
ATOM 3365 O O B THR B 1 191 ? -69.457 242.060 308.407 0.50 23.95 171 THR B O 1
ATOM 3372 N N . ASN B 1 192 ? -68.764 240.171 309.402 1.00 22.70 172 ASN B N 1
ATOM 3373 C CA . ASN B 1 192 ? -69.958 240.138 310.296 1.00 24.91 172 ASN B CA 1
ATOM 3374 C C . ASN B 1 192 ? -70.048 241.381 311.188 1.00 25.87 172 ASN B C 1
ATOM 3375 O O . ASN B 1 192 ? -71.093 242.041 311.242 1.00 26.40 172 ASN B O 1
ATOM 3380 N N . THR B 1 193 ? -68.930 241.760 311.796 1.00 25.10 173 THR B N 1
ATOM 3381 C CA . THR B 1 193 ? -68.843 243.014 312.538 1.00 27.41 173 THR B CA 1
ATOM 3382 C C . THR B 1 193 ? -69.216 244.237 311.713 1.00 26.16 173 THR B C 1
ATOM 3383 O O . THR B 1 193 ? -69.983 245.129 312.195 1.00 27.68 173 THR B O 1
ATOM 3387 N N . THR B 1 194 ? -68.691 244.312 310.486 1.00 24.35 174 THR B N 1
ATOM 3388 C CA . THR B 1 194 ? -68.993 245.423 309.588 1.00 24.11 174 THR B CA 1
ATOM 3389 C C . THR B 1 194 ? -70.497 245.540 309.284 1.00 24.65 174 THR B C 1
ATOM 3390 O O . THR B 1 194 ? -71.056 246.638 309.291 1.00 24.49 174 THR B O 1
ATOM 3394 N N . TYR B 1 195 ? -71.155 244.415 309.023 1.00 24.95 175 TYR B N 1
ATOM 3395 C CA . TYR B 1 195 ? -72.602 244.450 308.819 1.00 25.49 175 TYR B CA 1
ATOM 3396 C C . TYR B 1 195 ? -73.373 244.948 310.058 1.00 25.62 175 TYR B C 1
ATOM 3397 O O . TYR B 1 195 ? -74.237 245.784 309.915 1.00 26.18 175 TYR B O 1
ATOM 3406 N N . GLU B 1 196 ? -73.042 244.455 311.238 1.00 26.84 176 GLU B N 1
ATOM 3407 C CA . GLU B 1 196 ? -73.730 244.920 312.468 1.00 29.08 176 GLU B CA 1
ATOM 3408 C C . GLU B 1 196 ? -73.570 246.426 312.618 1.00 31.59 176 GLU B C 1
ATOM 3409 O O . GLU B 1 196 ? -74.574 247.132 312.811 1.00 31.00 176 GLU B O 1
ATOM 3415 N N . CYS B 1 197 ? -72.344 246.934 312.462 1.00 28.87 177 CYS B N 1
ATOM 3416 C CA . CYS B 1 197 ? -72.089 248.373 312.577 1.00 30.25 177 CYS B CA 1
ATOM 3417 C C . CYS B 1 197 ? -72.724 249.236 311.487 1.00 28.99 177 CYS B C 1
ATOM 3418 O O . CYS B 1 197 ? -73.339 250.271 311.792 1.00 28.65 177 CYS B O 1
ATOM 3421 N N . LEU B 1 198 ? -72.599 248.836 310.220 1.00 27.94 178 LEU B N 1
ATOM 3422 C CA . LEU B 1 198 ? -73.110 249.644 309.135 1.00 27.58 178 LEU B CA 1
ATOM 3423 C C . LEU B 1 198 ? -74.622 249.545 308.979 1.00 29.05 178 LEU B C 1
ATOM 3424 O O . LEU B 1 198 ? -75.267 250.555 308.744 1.00 29.17 178 LEU B O 1
ATOM 3429 N N . MET B 1 199 ? -75.186 248.340 309.094 1.00 27.48 179 MET B N 1
ATOM 3430 C CA . MET B 1 199 ? -76.613 248.180 308.858 1.00 28.80 179 MET B CA 1
ATOM 3431 C C . MET B 1 199 ? -77.412 248.933 309.951 1.00 29.52 179 MET B C 1
ATOM 3432 O O . MET B 1 199 ? -78.484 249.446 309.665 1.00 31.48 179 MET B O 1
ATOM 3437 N N . PHE B 1 200 ? -76.875 248.974 311.163 1.00 29.80 180 PHE B N 1
ATOM 3438 C CA . PHE B 1 200 ? -77.614 249.528 312.324 1.00 31.87 180 PHE B CA 1
ATOM 3439 C C . PHE B 1 200 ? -77.042 250.826 312.870 1.00 33.71 180 PHE B C 1
ATOM 3440 O O . PHE B 1 200 ? -77.457 251.279 313.942 1.00 32.70 180 PHE B O 1
ATOM 3448 N N . ASN B 1 201 ? -76.140 251.468 312.124 1.00 30.98 181 ASN B N 1
ATOM 3449 C CA . ASN B 1 201 ? -75.568 252.742 312.521 1.00 32.56 181 ASN B CA 1
ATOM 3450 C C . ASN B 1 201 ? -74.961 252.713 313.927 1.00 33.09 181 ASN B C 1
ATOM 3451 O O . ASN B 1 201 ? -75.236 253.580 314.781 1.00 32.25 181 ASN B O 1
ATOM 3456 N N . LYS B 1 202 ? -74.136 251.718 314.170 1.00 30.05 182 LYS B N 1
ATOM 3457 C CA . LYS B 1 202 ? -73.419 251.584 315.418 1.00 30.33 182 LYS B CA 1
ATOM 3458 C C . LYS B 1 202 ? -71.937 251.864 315.228 1.00 33.29 182 LYS B C 1
ATOM 3459 O O . LYS B 1 202 ? -71.351 251.564 314.169 1.00 31.68 182 LYS B O 1
ATOM 3465 N N . PRO B 1 203 ? -71.309 252.434 316.265 1.00 35.32 183 PRO B N 1
ATOM 3466 C CA . PRO B 1 203 ? -69.883 252.732 316.204 1.00 34.51 183 PRO B CA 1
ATOM 3467 C C . PRO B 1 203 ? -68.954 251.532 316.278 1.00 32.87 183 PRO B C 1
ATOM 3468 O O . PRO B 1 203 ? -69.236 250.555 316.960 1.00 33.70 183 PRO B O 1
ATOM 3472 N N . PHE B 1 204 ? -67.822 251.642 315.595 1.00 31.62 184 PHE B N 1
ATOM 3473 C CA . PHE B 1 204 ? -66.700 250.764 315.814 1.00 30.71 184 PHE B CA 1
ATOM 3474 C C . PHE B 1 204 ? -65.964 251.363 317.007 1.00 32.41 184 PHE B C 1
ATOM 3475 O O . PHE B 1 204 ? -65.181 252.305 316.864 1.00 31.72 184 PHE B O 1
ATOM 3483 N N . LYS B 1 205 ? -66.214 250.791 318.168 1.00 32.47 185 LYS B N 1
ATOM 3484 C CA . LYS B 1 205 ? -65.643 251.292 319.412 1.00 40.28 185 LYS B CA 1
ATOM 3485 C C . LYS B 1 205 ? -64.243 250.787 319.627 1.00 39.17 185 LYS B C 1
ATOM 3486 O O . LYS B 1 205 ? -63.762 249.867 318.950 1.00 37.76 185 LYS B O 1
ATOM 3492 N N . TYR B 1 206 ? -63.596 251.384 320.610 1.00 38.25 186 TYR B N 1
ATOM 3493 C CA . TYR B 1 206 ? -62.250 250.998 320.989 1.00 39.14 186 TYR B CA 1
ATOM 3494 C C . TYR B 1 206 ? -62.006 249.501 321.164 1.00 38.62 186 TYR B C 1
ATOM 3495 O O . TYR B 1 206 ? -61.002 248.999 320.676 1.00 35.90 186 TYR B O 1
ATOM 3504 N N A ASP B 1 207 ? -62.894 248.791 321.856 0.50 38.00 187 ASP B N 1
ATOM 3505 N N B ASP B 1 207 ? -62.923 248.795 321.834 0.50 39.20 187 ASP B N 1
ATOM 3506 C CA A ASP B 1 207 ? -62.690 247.357 322.082 0.50 39.57 187 ASP B CA 1
ATOM 3507 C CA B ASP B 1 207 ? -62.771 247.352 322.066 0.50 41.67 187 ASP B CA 1
ATOM 3508 C C A ASP B 1 207 ? -62.656 246.559 320.761 0.50 38.67 187 ASP B C 1
ATOM 3509 C C B ASP B 1 207 ? -62.671 246.564 320.765 0.50 39.83 187 ASP B C 1
ATOM 3510 O O A ASP B 1 207 ? -61.842 245.651 320.610 0.50 39.53 187 ASP B O 1
ATOM 3511 O O B ASP B 1 207 ? -61.841 245.672 320.634 0.50 40.37 187 ASP B O 1
ATOM 3520 N N . ILE B 1 208 ? -63.544 246.908 319.826 1.00 39.25 188 ILE B N 1
ATOM 3521 C CA . ILE B 1 2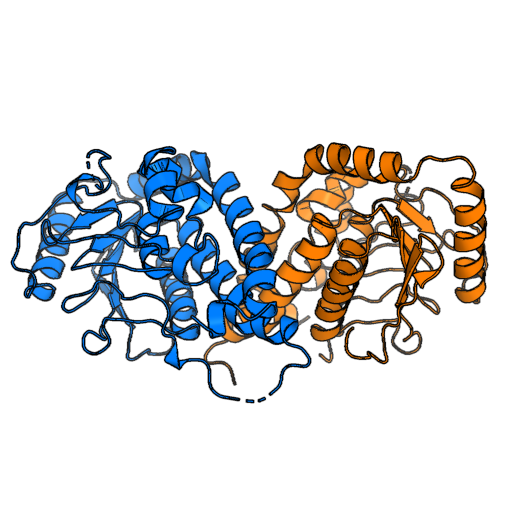08 ? -63.583 246.297 318.481 1.00 39.64 188 ILE B CA 1
ATOM 3522 C C . ILE B 1 208 ? -62.280 246.637 317.716 1.00 35.73 188 ILE B C 1
ATOM 3523 O O . ILE B 1 208 ? -61.701 245.778 317.058 1.00 32.93 188 ILE B O 1
ATOM 3528 N N . MET B 1 209 ? -61.810 247.879 317.834 1.00 35.44 189 MET B N 1
ATOM 3529 C CA . MET B 1 209 ? -60.559 248.283 317.188 1.00 37.35 189 MET B CA 1
ATOM 3530 C C . MET B 1 209 ? -59.407 247.484 317.747 1.00 42.94 189 MET B C 1
ATOM 3531 O O . MET B 1 209 ? -58.603 246.925 317.000 1.00 40.81 189 MET B O 1
ATOM 3546 N N . GLU B 1 211 ? -59.482 244.500 319.438 1.00 43.08 191 GLU B N 1
ATOM 3547 C CA . GLU B 1 211 ? -59.621 243.072 319.121 1.00 49.30 191 GLU B CA 1
ATOM 3548 C C . GLU B 1 211 ? -59.246 242.712 317.671 1.00 43.84 191 GLU B C 1
ATOM 3549 O O . GLU B 1 211 ? -58.997 241.564 317.370 1.00 42.20 191 GLU B O 1
ATOM 3555 N N . ASN B 1 212 ? -59.247 243.685 316.779 1.00 37.35 192 ASN B N 1
ATOM 3556 C CA . ASN B 1 212 ? -58.902 243.439 315.379 1.00 35.71 192 ASN B CA 1
ATOM 3557 C C . ASN B 1 212 ? -57.530 243.953 315.044 1.00 33.88 192 ASN B C 1
ATOM 3558 O O . ASN B 1 212 ? -57.135 243.922 313.893 1.00 31.72 192 ASN B O 1
ATOM 3563 N N . GLY B 1 213 ? -56.808 244.468 316.041 1.00 32.50 193 GLY B N 1
ATOM 3564 C CA . GLY B 1 213 ? -55.502 245.051 315.822 1.00 32.69 193 GLY B CA 1
ATOM 3565 C C . GLY B 1 213 ? -55.492 246.296 314.944 1.00 29.56 193 GLY B C 1
ATOM 3566 O O . GLY B 1 213 ? -54.489 246.593 314.309 1.00 32.76 193 GLY B O 1
ATOM 3567 N N . PHE B 1 214 ? -56.599 247.031 314.893 1.00 27.71 194 PHE B N 1
ATOM 3568 C CA . PHE B 1 214 ? -56.670 248.272 314.116 1.00 29.40 194 PHE B CA 1
ATOM 3569 C C . PHE B 1 214 ? -55.742 249.359 314.693 1.00 30.66 194 PHE B C 1
ATOM 3570 O O . PHE B 1 214 ? -55.134 250.127 313.960 1.00 28.51 194 PHE B O 1
ATOM 3578 N N . ILE B 1 215 ? -55.676 249.427 316.020 1.00 32.92 195 ILE B N 1
ATOM 3579 C CA . ILE B 1 215 ? -54.824 250.381 316.735 1.00 31.05 195 ILE B CA 1
ATOM 3580 C C . ILE B 1 215 ? -53.543 249.686 317.103 1.00 31.84 195 ILE B C 1
ATOM 3581 O O . ILE B 1 215 ? -53.568 248.659 317.790 1.00 33.27 195 ILE B O 1
ATOM 3586 N N . SER B 1 216 ? -52.426 250.243 316.684 1.00 30.14 196 SER B N 1
ATOM 3587 C CA . SER B 1 216 ? -51.143 249.644 316.966 1.00 33.86 196 SER B CA 1
ATOM 3588 C C . SER B 1 216 ? -50.631 250.023 318.377 1.00 36.99 196 SER B C 1
ATOM 3589 O O . SER B 1 216 ? -49.921 249.255 319.008 1.00 36.37 196 SER B O 1
ATOM 3592 N N . LYS B 1 217 ? -50.994 251.195 318.867 1.00 35.90 197 LYS B N 1
ATOM 3593 C CA . LYS B 1 217 ? -50.665 251.558 320.245 1.00 41.36 197 LYS B CA 1
ATOM 3594 C C . LYS B 1 217 ? -51.662 252.561 320.793 1.00 35.95 197 LYS B C 1
ATOM 3595 O O . LYS B 1 217 ? -51.992 253.540 320.123 1.00 32.94 197 LYS B O 1
ATOM 3601 N N . ASN B 1 218 ? -52.120 252.300 322.017 1.00 33.85 198 ASN B N 1
ATOM 3602 C CA . ASN B 1 218 ? -52.930 253.234 322.793 1.00 37.99 198 ASN B CA 1
ATOM 3603 C C . ASN B 1 218 ? -52.023 253.976 323.786 1.00 36.72 198 ASN B C 1
ATOM 3604 O O . ASN B 1 218 ? -51.331 253.351 324.568 1.00 38.18 198 ASN B O 1
ATOM 3609 N N . PHE B 1 219 ? -52.018 255.292 323.731 1.00 37.54 199 PHE B N 1
ATOM 3610 C CA . PHE B 1 219 ? -51.065 256.076 324.506 1.00 40.80 199 PHE B CA 1
ATOM 3611 C C . PHE B 1 219 ? -51.586 256.392 325.922 1.00 44.90 199 PHE B C 1
ATOM 3612 O O . PHE B 1 219 ? -50.823 256.836 326.765 1.00 46.90 199 PHE B O 1
ATOM 3620 N N . ASN B 1 220 ? -52.870 256.144 326.150 1.00 47.12 200 ASN B N 1
ATOM 3621 C CA . ASN B 1 220 ? -53.523 256.306 327.429 1.00 46.10 200 ASN B CA 1
ATOM 3622 C C . ASN B 1 220 ? -53.256 257.665 328.079 1.00 50.40 200 ASN B C 1
ATOM 3623 O O . ASN B 1 220 ? -52.828 257.745 329.232 1.00 50.60 200 ASN B O 1
ATOM 3628 N N . MET B 1 221 ? -53.542 258.718 327.329 1.00 44.33 201 MET B N 1
ATOM 3629 C CA . MET B 1 221 ? -53.343 260.082 327.752 1.00 46.45 201 MET B CA 1
ATOM 3630 C C . MET B 1 221 ? -54.677 260.799 327.857 1.00 48.00 201 MET B C 1
ATOM 3631 O O . MET B 1 221 ? -55.648 260.396 327.225 1.00 45.43 201 MET B O 1
ATOM 3636 N N . PRO B 1 222 ? -54.742 261.871 328.677 1.00 50.99 202 PRO B N 1
ATOM 3637 C CA . PRO B 1 222 ? -56.023 262.587 328.822 1.00 51.48 202 PRO B CA 1
ATOM 3638 C C . PRO B 1 222 ? -56.483 263.284 327.527 1.00 48.48 202 PRO B C 1
ATOM 3639 O O . PRO B 1 222 ? -55.662 263.844 326.792 1.00 47.63 202 PRO B O 1
ATOM 3643 N N . SER B 1 223 ? -57.788 263.295 327.292 1.00 49.98 203 SER B N 1
ATOM 3644 C CA . SER B 1 223 ? -58.363 263.893 326.082 1.00 52.05 203 SER B CA 1
ATOM 3645 C C . SER B 1 223 ? -58.207 265.404 326.008 1.00 54.82 203 SER B C 1
ATOM 3646 O O . SER B 1 223 ? -58.394 265.982 324.952 1.00 59.02 203 SER B O 1
ATOM 3649 N N . SER B 1 224 ? -57.900 266.045 327.133 1.00 59.36 204 SER B N 1
ATOM 3650 C CA . SER B 1 224 ? -57.734 267.496 327.187 1.00 62.87 204 SER B CA 1
ATOM 3651 C C . SER B 1 224 ? -56.410 267.977 326.578 1.00 63.22 204 SER B C 1
ATOM 3652 O O . SER B 1 224 ? -56.172 269.183 326.506 1.00 63.04 204 SER B O 1
ATOM 3655 N N . ASN B 1 225 ? -55.547 267.056 326.141 1.00 61.27 205 ASN B N 1
ATOM 3656 C CA . ASN B 1 225 ? -54.259 267.459 325.555 1.00 59.89 205 ASN B CA 1
ATOM 3657 C C . ASN B 1 225 ? -53.811 266.612 324.354 1.00 54.52 205 ASN B C 1
ATOM 3658 O O . ASN B 1 225 ? -52.878 265.798 324.431 1.00 50.03 205 ASN B O 1
ATOM 3663 N N . ALA B 1 226 ? -54.511 266.825 323.247 1.00 48.94 206 ALA B N 1
ATOM 3664 C CA . ALA B 1 226 ? -54.127 266.257 321.939 1.00 44.91 206 ALA B CA 1
ATOM 3665 C C . ALA B 1 226 ? -52.724 266.722 321.526 1.00 44.06 206 ALA B C 1
ATOM 3666 O O . ALA B 1 226 ? -51.997 265.979 320.887 1.00 41.72 206 ALA B O 1
ATOM 3668 N N . GLU B 1 227 ? -52.338 267.951 321.898 1.00 43.90 207 GLU B N 1
ATOM 3669 C CA . GLU B 1 227 ? -51.010 268.493 321.532 1.00 45.09 207 GLU B CA 1
ATOM 3670 C C . GLU B 1 227 ? -49.896 267.622 322.098 1.00 40.42 207 GLU B C 1
ATOM 3671 O O . GLU B 1 227 ? -48.946 267.308 321.398 1.00 42.85 207 GLU B O 1
ATOM 3677 N N . ALA B 1 228 ? -50.010 267.219 323.362 1.00 38.56 208 ALA B N 1
ATOM 3678 C CA . ALA B 1 228 ? -48.992 266.355 323.975 1.00 41.36 208 ALA B CA 1
ATOM 3679 C C . ALA B 1 228 ? -48.963 264.969 323.335 1.00 37.24 208 ALA B C 1
ATOM 3680 O O . ALA B 1 228 ? -47.901 264.392 323.148 1.00 37.37 208 ALA B O 1
ATOM 3682 N N . PHE B 1 229 ? -50.147 264.415 323.105 1.00 38.03 209 PHE B N 1
ATOM 3683 C CA . PHE B 1 229 ? -50.300 263.140 322.381 1.00 35.48 209 PHE B CA 1
ATOM 3684 C C . PHE B 1 229 ? -49.550 263.188 321.042 1.00 33.89 209 PHE B C 1
ATOM 3685 O O . PHE B 1 229 ? -48.703 262.345 320.770 1.00 35.14 209 PHE B O 1
ATOM 3693 N N . ASN B 1 230 ? -49.853 264.206 320.249 1.00 35.58 210 ASN B N 1
ATOM 3694 C CA . ASN B 1 230 ? -49.221 264.396 318.959 1.00 34.39 210 ASN B CA 1
ATOM 3695 C C . ASN B 1 230 ? -47.726 264.462 319.032 1.00 38.90 210 ASN B C 1
ATOM 3696 O O . ASN B 1 230 ? -47.029 263.856 318.191 1.00 34.19 210 ASN B O 1
ATOM 3701 N N . ALA B 1 231 ? -47.205 265.186 320.028 1.00 33.23 211 ALA B N 1
ATOM 3702 C CA . ALA B 1 231 ? -45.760 265.274 320.202 1.00 35.94 211 ALA B CA 1
ATOM 3703 C C . ALA B 1 231 ? -45.159 263.949 320.647 1.00 31.77 211 ALA B C 1
ATOM 3704 O O . ALA B 1 231 ? -44.082 263.581 320.221 1.00 35.17 211 ALA B O 1
ATOM 3706 N N . LYS B 1 232 ? -45.856 263.219 321.494 1.00 33.95 212 LYS B N 1
ATOM 3707 C CA . LYS B 1 232 ? -45.363 261.945 321.986 1.00 35.56 212 LYS B CA 1
ATOM 3708 C C . LYS B 1 232 ? -45.280 260.914 320.853 1.00 33.62 212 LYS B C 1
ATOM 3709 O O . LYS B 1 232 ? -44.329 260.153 320.768 1.00 33.70 212 LYS B O 1
ATOM 3715 N N . VAL B 1 233 ? -46.285 260.905 319.972 1.00 32.73 213 VAL B N 1
ATOM 3716 C CA . VAL B 1 233 ? -46.253 259.970 318.845 1.00 33.20 213 VAL B CA 1
ATOM 3717 C C . VAL B 1 233 ? -45.026 260.247 317.995 1.00 30.75 213 VAL B C 1
ATOM 3718 O O . VAL B 1 233 ? -44.317 259.334 317.626 1.00 32.29 213 VAL B O 1
ATOM 3722 N N . LEU B 1 234 ? -44.774 261.507 317.678 1.00 32.40 214 LEU B N 1
ATOM 3723 C CA . LEU B 1 234 ? -43.625 261.854 316.850 1.00 35.02 214 LEU B CA 1
ATOM 3724 C C . LEU B 1 234 ? -42.299 261.477 317.521 1.00 38.15 214 LEU B C 1
ATOM 3725 O O . LEU B 1 234 ? -41.351 261.068 316.845 1.00 34.76 214 LEU B O 1
ATOM 3730 N N . GLU B 1 235 ? -42.227 261.675 318.836 1.00 36.34 215 GLU B N 1
ATOM 3731 C CA . GLU B 1 235 ? -41.039 261.294 319.602 1.00 43.45 215 GLU B CA 1
ATOM 3732 C C . GLU B 1 235 ? -40.774 259.793 319.487 1.00 37.12 215 GLU B C 1
ATOM 3733 O O . GLU B 1 235 ? -39.664 259.366 319.202 1.00 37.31 215 GLU B O 1
ATOM 3739 N N . GLU B 1 236 ? -41.799 258.987 319.693 1.00 39.02 216 GLU B N 1
ATOM 3740 C CA . GLU B 1 236 ? -41.649 257.536 319.538 1.00 41.69 216 GLU B CA 1
ATOM 3741 C C . GLU B 1 236 ? -41.338 257.096 318.106 1.00 37.18 216 GLU B C 1
ATOM 3742 O O . GLU B 1 236 ? -40.552 256.180 317.912 1.00 35.38 216 GLU B O 1
ATOM 3748 N N . LEU B 1 237 ? -41.904 257.780 317.117 1.00 36.28 217 LEU B N 1
ATOM 3749 C CA . LEU B 1 237 ? -41.549 257.489 315.717 1.00 36.82 217 LEU B CA 1
ATOM 3750 C C . LEU B 1 237 ? -40.094 257.757 315.428 1.00 35.00 217 LEU B C 1
ATOM 3751 O O . LEU B 1 237 ? -39.428 256.990 314.746 1.00 31.67 217 LEU B O 1
ATOM 3756 N N . ARG B 1 238 ? -39.590 258.866 315.936 1.00 35.97 218 ARG B N 1
ATOM 3757 C CA . ARG B 1 238 ? -38.170 259.176 315.801 1.00 38.84 218 ARG B CA 1
ATOM 3758 C C . ARG B 1 238 ? -37.271 258.058 316.323 1.00 36.10 218 ARG B C 1
ATOM 3759 O O . ARG B 1 238 ? -36.272 257.729 315.708 1.00 39.32 218 ARG B O 1
ATOM 3767 N N . GLU B 1 239 ? -37.644 257.496 317.457 1.00 38.93 219 GLU B N 1
ATOM 3768 C CA . GLU B 1 239 ? -36.882 256.415 318.068 1.00 44.69 219 GLU B CA 1
ATOM 3769 C C . GLU B 1 239 ? -36.972 255.171 317.206 1.00 43.93 219 GLU B C 1
ATOM 3770 O O . GLU B 1 239 ? -35.978 254.498 316.984 1.00 39.13 219 GLU B O 1
ATOM 3776 N N . LYS B 1 240 ? -38.192 254.865 316.742 1.00 40.71 220 LYS B N 1
ATOM 3777 C CA . LYS B 1 240 ? -38.435 253.604 316.049 1.00 40.07 220 LYS B CA 1
ATOM 3778 C C . LYS B 1 240 ? -37.733 253.540 314.703 1.00 35.67 220 LYS B C 1
ATOM 3779 O O . LYS B 1 240 ? -37.376 252.472 314.257 1.00 38.83 220 LYS B O 1
ATOM 3785 N N . VAL B 1 241 ? -37.515 254.675 314.047 1.00 34.73 221 VAL B N 1
ATOM 3786 C CA . VAL B 1 241 ? -36.870 254.652 312.732 1.00 34.82 221 VAL B CA 1
ATOM 3787 C C . VAL B 1 241 ? -35.354 254.582 312.796 1.00 37.34 221 VAL B C 1
ATOM 3788 O O . VAL B 1 241 ? -34.706 254.411 311.768 1.00 34.81 221 VAL B O 1
ATOM 3792 N N . LYS B 1 242 ? -34.774 254.782 313.977 1.00 38.14 222 LYS B N 1
ATOM 3793 C CA . LYS B 1 242 ? -33.300 254.726 314.082 1.00 43.03 222 LYS B CA 1
ATOM 3794 C C . LYS B 1 242 ? -32.729 253.399 313.607 1.00 37.04 222 LYS B C 1
ATOM 3795 O O . LYS B 1 242 ? -33.168 252.332 314.040 1.00 40.37 222 LYS B O 1
ATOM 3801 N N . GLY B 1 243 ? -31.745 253.460 312.712 1.00 37.19 223 GLY B N 1
ATOM 3802 C CA . GLY B 1 243 ? -31.080 252.262 312.243 1.00 39.21 223 GLY B CA 1
ATOM 3803 C C . GLY B 1 243 ? -31.776 251.566 311.065 1.00 39.97 223 GLY B C 1
ATOM 3804 O O . GLY B 1 243 ? -31.238 250.617 310.516 1.00 42.26 223 GLY B O 1
ATOM 3805 N N . LEU B 1 244 ? -32.953 252.039 310.658 1.00 35.88 224 LEU B N 1
ATOM 3806 C CA . LEU B 1 244 ? -33.686 251.434 309.538 1.00 35.04 224 LEU B CA 1
ATOM 3807 C C . LEU B 1 244 ? -33.283 252.029 308.209 1.00 33.65 224 LEU B C 1
ATOM 3808 O O . LEU B 1 244 ? -32.956 253.198 308.120 1.00 33.03 224 LEU B O 1
ATOM 3813 N N . TYR B 1 245 ? -33.336 251.218 307.150 1.00 30.45 225 TYR B N 1
ATOM 3814 C CA . TYR B 1 245 ? -33.168 251.710 305.814 1.00 29.56 225 TYR B CA 1
ATOM 3815 C C . TYR B 1 245 ? -34.549 252.120 305.318 1.00 32.06 225 TYR B C 1
ATOM 3816 O O . TYR B 1 245 ? -35.368 251.253 304.910 1.00 28.15 225 TYR B O 1
ATOM 3825 N N . LEU B 1 246 ? -34.806 253.422 305.301 1.00 29.73 226 LEU B N 1
ATOM 3826 C CA . LEU B 1 246 ? -36.171 253.894 305.004 1.00 30.41 226 LEU B CA 1
ATOM 3827 C C . LEU B 1 246 ? -36.694 253.535 303.594 1.00 29.53 226 LEU B C 1
ATOM 3828 O O . LEU B 1 246 ? -37.900 253.334 303.440 1.00 29.24 226 LEU B O 1
ATOM 3833 N N . PRO B 1 247 ? -35.821 253.487 302.569 1.00 28.25 227 PRO B N 1
ATOM 3834 C CA . PRO B 1 247 ? -36.351 252.989 301.288 1.00 28.85 227 PRO B CA 1
ATOM 3835 C C . PRO B 1 247 ? -36.951 251.576 301.342 1.00 29.38 227 PRO B C 1
ATOM 3836 O O . PRO B 1 247 ? -37.849 251.286 300.547 1.00 29.03 227 PRO B O 1
ATOM 3840 N N . SER B 1 248 ? -36.496 250.729 302.260 1.00 27.06 228 SER B N 1
ATOM 3841 C CA . SER B 1 248 ? -37.116 249.389 302.480 1.00 27.86 228 SER B CA 1
ATOM 3842 C C . SER B 1 248 ? -38.565 249.536 302.926 1.00 27.18 228 SER B C 1
ATOM 3843 O O . SER B 1 248 ? -39.422 248.757 302.505 1.00 26.94 228 SER B O 1
ATOM 3846 N N . CYS B 1 249 ? -38.857 250.522 303.778 1.00 23.98 229 CYS B N 1
ATOM 3847 C CA . CYS B 1 249 ? -40.226 250.773 304.199 1.00 25.38 229 CYS B CA 1
ATOM 3848 C C . CYS B 1 249 ? -41.119 251.024 302.985 1.00 25.45 229 CYS B C 1
ATOM 3849 O O . CYS B 1 249 ? -42.219 250.456 302.884 1.00 25.25 229 CYS B O 1
ATOM 3852 N N . LEU B 1 250 ? -40.660 251.895 302.087 1.00 24.29 230 LEU B N 1
ATOM 3853 C CA . LEU B 1 250 ? -41.436 252.208 300.901 1.00 25.16 230 LEU B CA 1
ATOM 3854 C C . LEU B 1 250 ? -41.539 251.030 299.918 1.00 25.18 230 LEU B C 1
ATOM 3855 O O . LEU B 1 250 ? -42.591 250.839 299.296 1.00 24.44 230 LEU B O 1
ATOM 3860 N N . GLY B 1 251 ? -40.461 250.261 299.783 1.00 24.88 231 GLY B N 1
ATOM 3861 C CA . GLY B 1 251 ? -40.432 249.093 298.914 1.00 24.54 231 GLY B CA 1
ATOM 3862 C C . GLY B 1 251 ? -41.394 248.036 299.402 1.00 24.31 231 GLY B C 1
ATOM 3863 O O . GLY B 1 251 ? -42.153 247.440 298.598 1.00 23.01 231 GLY B O 1
ATOM 3864 N N . MET B 1 252 ? -41.429 247.835 300.717 1.00 23.60 232 MET B N 1
ATOM 3865 C CA . MET B 1 252 ? -42.403 246.918 301.311 1.00 24.59 232 MET B CA 1
ATOM 3866 C C . MET B 1 252 ? -43.840 247.401 301.167 1.00 24.58 232 MET B C 1
ATOM 3867 O O . MET B 1 252 ? -44.725 246.609 300.799 1.00 23.67 232 MET B O 1
ATOM 3872 N N . LYS B 1 253 ? -44.087 248.689 301.413 1.00 22.00 233 LYS B N 1
ATOM 3873 C CA . LYS B 1 253 ? -45.435 249.225 301.222 1.00 23.87 233 LYS B CA 1
ATOM 3874 C C . LYS B 1 253 ? -45.902 249.019 299.772 1.00 24.02 233 LYS B C 1
ATOM 3875 O O . LYS B 1 253 ? -47.054 248.666 299.524 1.00 23.25 233 LYS B O 1
ATOM 3881 N N . LYS B 1 254 ? -45.014 249.254 298.815 1.00 23.62 234 LYS B N 1
ATOM 3882 C CA . LYS B 1 254 ? -45.371 249.126 297.405 1.00 25.32 234 LYS B CA 1
ATOM 3883 C C . LYS B 1 254 ? -45.898 247.707 297.101 1.00 26.26 234 LYS B C 1
ATOM 3884 O O . LYS B 1 254 ? -46.900 247.542 296.394 1.00 23.82 234 LYS B O 1
ATOM 3890 N N . LEU B 1 255 ? -45.233 246.692 297.642 1.00 25.03 235 LEU B N 1
ATOM 3891 C CA . LEU B 1 255 ? -45.708 245.311 297.509 1.00 25.85 235 LEU B CA 1
ATOM 3892 C C . LEU B 1 255 ? -46.973 245.019 298.303 1.00 24.05 235 LEU B C 1
ATOM 3893 O O . LEU B 1 255 ? -47.920 244.442 297.754 1.00 22.81 235 LEU B O 1
ATOM 3898 N N . LEU B 1 256 ? -47.031 245.454 299.559 1.00 21.15 236 LEU B N 1
ATOM 3899 C CA . LEU B 1 256 ? -48.221 245.223 300.381 1.00 23.58 236 LEU B CA 1
ATOM 3900 C C . LEU B 1 256 ? -49.476 245.851 299.776 1.00 25.05 236 LEU B C 1
ATOM 3901 O O . LEU B 1 256 ? -50.564 245.253 299.846 1.00 24.51 236 LEU B O 1
ATOM 3906 N N . LYS B 1 257 ? -49.326 247.050 299.202 1.00 24.03 237 LYS B N 1
ATOM 3907 C CA . LYS B 1 257 ? -50.450 247.777 298.610 1.00 25.74 237 LYS B CA 1
ATOM 3908 C C . LYS B 1 257 ? -51.059 246.956 297.471 1.00 25.08 237 LYS B C 1
ATOM 3909 O O . LYS B 1 257 ? -52.275 247.018 297.226 1.00 23.93 237 LYS B O 1
ATOM 3915 N N . SER B 1 258 ? -50.227 246.204 296.761 1.00 22.96 238 SER B N 1
ATOM 3916 C CA . SER B 1 258 ? -50.739 245.404 295.614 1.00 24.57 238 SER B CA 1
ATOM 3917 C C . SER B 1 258 ? -51.734 244.338 296.002 1.00 26.49 238 SER B C 1
ATOM 3918 O O . SER B 1 258 ? -52.446 243.856 295.147 1.00 28.64 238 SER B O 1
ATOM 3921 N N . ASN B 1 259 ? -51.848 243.964 297.276 1.00 26.72 239 ASN B N 1
ATOM 3922 C CA . ASN B 1 259 ? -52.820 242.948 297.675 1.00 27.28 239 ASN B CA 1
ATOM 3923 C C . ASN B 1 259 ? -54.264 243.403 297.410 1.00 28.35 239 ASN B C 1
ATOM 3924 O O . ASN B 1 259 ? -55.093 242.621 296.983 1.00 27.27 239 ASN B O 1
ATOM 3929 N N . HIS B 1 260 ? -54.569 244.660 297.687 1.00 24.98 240 HIS B N 1
ATOM 3930 C CA . HIS B 1 260 ? -55.947 245.160 297.584 1.00 26.44 240 HIS B CA 1
ATOM 3931 C C . HIS B 1 260 ? -56.153 246.394 296.719 1.00 24.91 240 HIS B C 1
ATOM 3932 O O . HIS B 1 260 ? -57.236 246.928 296.706 1.00 22.12 240 HIS B O 1
ATOM 3939 N N . ILE B 1 261 ? -55.145 246.798 295.964 1.00 24.78 241 ILE B N 1
ATOM 3940 C CA . ILE B 1 261 ? -55.244 248.034 295.213 1.00 23.87 241 ILE B CA 1
ATOM 3941 C C . ILE B 1 261 ? -56.353 247.976 294.172 1.00 23.82 241 ILE B C 1
ATOM 3942 O O . ILE B 1 261 ? -57.128 248.937 294.044 1.00 23.37 241 ILE B O 1
ATOM 3947 N N . ASP B 1 262 ? -56.489 246.843 293.484 1.00 23.90 242 ASP B N 1
ATOM 3948 C CA . ASP B 1 262 ? -57.557 246.699 292.484 1.00 25.51 242 ASP B CA 1
ATOM 3949 C C . ASP B 1 262 ? -58.960 246.830 293.115 1.00 23.48 242 ASP B C 1
ATOM 3950 O O . ASP B 1 262 ? -59.840 247.516 292.581 1.00 23.95 242 ASP B O 1
ATOM 3955 N N . ALA B 1 263 ? -59.148 246.173 294.250 1.00 21.75 243 ALA B N 1
ATOM 3956 C CA . ALA B 1 263 ? -60.412 246.214 294.972 1.00 21.71 243 ALA B CA 1
ATOM 3957 C C . ALA B 1 263 ? -60.746 247.635 295.417 1.00 21.50 243 ALA B C 1
ATOM 3958 O O . ALA B 1 263 ? -61.877 248.090 295.280 1.00 18.55 243 ALA B O 1
ATOM 3960 N N . PHE B 1 264 ? -59.758 248.363 295.931 1.00 21.17 244 PHE B N 1
ATOM 3961 C CA . PHE B 1 264 ? -59.999 249.733 296.340 1.00 20.23 244 PHE B CA 1
ATOM 3962 C C . PHE B 1 264 ? -60.330 250.641 295.172 1.00 20.82 244 PHE B C 1
ATOM 3963 O O . PHE B 1 264 ? -61.239 251.451 295.249 1.00 22.04 244 PHE B O 1
ATOM 3971 N N . ASN B 1 265 ? -59.629 250.494 294.055 1.00 20.15 245 ASN B N 1
ATOM 3972 C CA . ASN B 1 265 ? -59.927 251.350 292.920 1.00 22.71 245 ASN B CA 1
ATOM 3973 C C . ASN B 1 265 ? -61.325 251.102 292.329 1.00 22.01 245 ASN B C 1
ATOM 3974 O O . ASN B 1 265 ? -62.051 252.049 291.980 1.00 24.34 245 ASN B O 1
ATOM 3979 N N A LYS B 1 266 ? -61.700 249.826 292.234 0.50 21.92 246 LYS B N 1
ATOM 3980 N N B LYS B 1 266 ? -61.705 249.836 292.253 0.50 22.28 246 LYS B N 1
ATOM 3981 C CA A LYS B 1 266 ? -63.041 249.433 291.792 0.50 24.78 246 LYS B CA 1
ATOM 3982 C CA B LYS B 1 266 ? -63.020 249.454 291.773 0.50 25.45 246 LYS B CA 1
ATOM 3983 C C A LYS B 1 266 ? -64.091 250.006 292.737 0.50 24.58 246 LYS B C 1
ATOM 3984 C C B LYS B 1 266 ? -64.096 249.986 292.737 0.50 24.97 246 LYS B C 1
ATOM 3985 O O A LYS B 1 266 ? -65.069 250.617 292.306 0.50 25.10 246 LYS B O 1
ATOM 3986 O O B LYS B 1 266 ? -65.072 250.609 292.319 0.50 25.33 246 LYS B O 1
ATOM 3997 N N . ALA B 1 267 ? -63.876 249.825 294.031 1.00 23.66 247 ALA B N 1
ATOM 3998 C CA . ALA B 1 267 ? -64.841 250.329 295.041 1.00 23.58 247 ALA B CA 1
ATOM 3999 C C . ALA B 1 267 ? -65.026 251.831 294.979 1.00 24.20 247 ALA B C 1
ATOM 4000 O O . ALA B 1 267 ? -66.142 252.311 295.134 1.00 26.05 247 ALA B O 1
ATOM 4002 N N . ASN B 1 268 ? -63.945 252.575 294.750 1.00 24.03 248 ASN B N 1
ATOM 4003 C CA . ASN B 1 268 ? -64.003 254.023 294.707 1.00 25.16 248 ASN B CA 1
ATOM 4004 C C . ASN B 1 268 ? -64.969 254.505 293.595 1.00 27.14 248 ASN B C 1
ATOM 4005 O O . ASN B 1 268 ? -65.890 255.250 293.902 1.00 25.48 248 ASN B O 1
ATOM 4010 N N . SER B 1 269 ? -64.812 254.003 292.356 1.00 24.88 249 SER B N 1
ATOM 4011 C CA . SER B 1 269 ? -65.683 254.387 291.231 1.00 27.13 249 SER B CA 1
ATOM 4012 C C . SER B 1 269 ? -67.117 253.997 291.506 1.00 23.61 249 SER B C 1
ATOM 4013 O O . SER B 1 269 ? -68.027 254.759 291.231 1.00 25.03 249 SER B O 1
ATOM 4016 N N . VAL B 1 270 ? -67.321 252.805 292.029 1.00 22.84 250 VAL B N 1
ATOM 4017 C CA . VAL B 1 270 ? -68.672 252.298 292.221 1.00 26.10 250 VAL B CA 1
ATOM 4018 C C . VAL B 1 270 ? -69.379 253.030 293.380 1.00 25.14 250 VAL B C 1
ATOM 4019 O O . VAL B 1 270 ? -70.537 253.445 293.241 1.00 25.80 250 VAL B O 1
ATOM 4023 N N . GLU B 1 271 ? -68.669 253.237 294.484 1.00 24.57 251 GLU B N 1
ATOM 4024 C CA . GLU B 1 271 ? -69.238 253.983 295.618 1.00 23.58 251 GLU B CA 1
ATOM 4025 C C . GLU B 1 271 ? -69.718 255.386 295.224 1.00 24.72 251 GLU B C 1
ATOM 4026 O O . GLU B 1 271 ? -70.851 255.780 295.551 1.00 27.02 251 GLU B O 1
ATOM 4032 N N . VAL B 1 272 ? -68.876 256.169 294.555 1.00 24.43 252 VAL B N 1
ATOM 4033 C CA . VAL B 1 272 ? -69.233 257.543 294.244 1.00 25.02 252 VAL B CA 1
ATOM 4034 C C . VAL B 1 272 ? -70.414 257.588 293.273 1.00 27.25 252 VAL B C 1
ATOM 4035 O O . VAL B 1 272 ? -71.323 258.404 293.444 1.00 27.90 252 VAL B O 1
ATOM 4039 N N . ASN B 1 273 ? -70.431 256.689 292.294 1.00 25.19 253 ASN B N 1
ATOM 4040 C CA . ASN B 1 273 ? -71.511 256.699 291.295 1.00 24.87 253 ASN B CA 1
ATOM 4041 C C . ASN B 1 273 ? -72.821 256.159 291.834 1.00 25.38 253 ASN B C 1
ATOM 4042 O O . ASN B 1 273 ? -73.894 256.665 291.488 1.00 26.95 253 ASN B O 1
ATOM 4047 N N . GLU B 1 274 ? -72.754 255.141 292.678 1.00 26.15 254 GLU B N 1
ATOM 4048 C CA . GLU B 1 274 ? -73.981 254.583 293.257 1.00 30.79 254 GLU B CA 1
ATOM 4049 C C . GLU B 1 274 ? -74.615 255.505 294.330 1.00 28.27 254 GLU B C 1
ATOM 4050 O O . GLU B 1 274 ? -75.799 255.425 294.568 1.00 32.04 254 GLU B O 1
ATOM 4056 N N . SER B 1 275 ? -73.844 256.395 294.929 1.00 26.30 255 SER B N 1
ATOM 4057 C CA . SER B 1 275 ? -74.387 257.371 295.869 1.00 31.84 255 SER B CA 1
ATOM 4058 C C . SER B 1 275 ? -75.331 258.387 295.211 1.00 37.65 255 SER B C 1
ATOM 4059 O O . SER B 1 275 ? -76.214 258.953 295.868 1.00 31.01 255 SER B O 1
ATOM 4062 N N . LEU B 1 276 ? -75.128 258.639 293.922 1.00 42.53 256 LEU B N 1
ATOM 4063 C CA . LEU B 1 276 ? -75.835 259.706 293.242 1.00 46.24 256 LEU B CA 1
ATOM 4064 C C . LEU B 1 276 ? -77.350 259.552 293.391 1.00 44.42 256 LEU B C 1
ATOM 4065 O O . LEU B 1 276 ? -78.023 260.519 293.716 1.00 42.70 256 LEU B O 1
ATOM 4070 N N . LYS B 1 277 ? -77.879 258.351 293.242 1.00 40.31 257 LYS B N 1
ATOM 4071 C CA . LYS B 1 277 ? -79.312 258.169 293.398 1.00 45.17 257 LYS B CA 1
ATOM 4072 C C . LYS B 1 277 ? -79.831 258.519 294.793 1.00 44.39 257 LYS B C 1
ATOM 4073 O O . LYS B 1 277 ? -80.964 258.961 294.924 1.00 42.28 257 LYS B O 1
ATOM 4079 N N . TYR B 1 278 ? -78.987 258.379 295.818 1.00 37.09 258 TYR B N 1
ATOM 4080 C CA . TYR B 1 278 ? -79.333 258.753 297.173 1.00 35.25 258 TYR B CA 1
ATOM 4081 C C . TYR B 1 278 ? -79.359 260.276 297.302 1.00 39.91 258 TYR B C 1
ATOM 4082 O O . TYR B 1 278 ? -80.300 260.818 297.869 1.00 44.01 258 TYR B O 1
ATOM 4091 N N . TRP B 1 279 ? -78.394 260.984 296.713 1.00 36.68 259 TRP B N 1
ATOM 4092 C CA . TRP B 1 279 ? -78.403 262.464 296.726 1.00 37.90 259 TRP B CA 1
ATOM 4093 C C . TRP B 1 279 ? -79.489 263.085 295.843 1.00 39.49 259 TRP B C 1
ATOM 4094 O O . TRP B 1 279 ? -80.126 264.064 296.235 1.00 39.55 259 TRP B O 1
ATOM 4105 N N . VAL B 1 280 ? -79.686 262.527 294.662 1.00 38.57 260 VAL B N 1
ATOM 4106 C CA . VAL B 1 280 ? -80.613 263.079 293.683 1.00 48.33 260 VAL B CA 1
ATOM 4107 C C . VAL B 1 280 ? -82.064 262.783 294.118 1.00 56.61 260 VAL B C 1
ATOM 4108 O O . VAL B 1 280 ? -82.927 263.646 293.996 1.00 57.61 260 VAL B O 1
ATOM 4112 N N . ASP B 1 281 ? -82.323 261.591 294.653 1.00 66.15 261 ASP B N 1
ATOM 4113 C CA . ASP B 1 281 ? -83.582 261.340 295.402 1.00 76.43 261 ASP B CA 1
ATOM 4114 C C . ASP B 1 281 ? -83.938 262.426 296.405 1.00 80.66 261 ASP B C 1
ATOM 4115 O O . ASP B 1 281 ? -85.112 262.774 296.551 1.00 87.11 261 ASP B O 1
ATOM 4120 N N . GLY B 1 282 ? -82.924 262.894 297.135 1.00 80.65 262 GLY B N 1
ATOM 4121 C CA . GLY B 1 282 ? -83.077 263.980 298.103 1.00 79.80 262 GLY B CA 1
ATOM 4122 C C . GLY B 1 282 ? -83.056 263.519 299.553 1.00 77.89 262 GLY B C 1
ATOM 4123 O O . GLY B 1 282 ? -82.993 264.338 300.470 1.00 71.82 262 GLY B O 1
ATOM 4124 N N . GLU B 1 283 ? -83.096 262.204 299.766 1.00 77.31 263 GLU B N 1
ATOM 4125 C CA . GLU B 1 283 ? -83.221 261.639 301.126 1.00 80.61 263 GLU B CA 1
ATOM 4126 C C . GLU B 1 283 ? -82.176 262.147 302.176 1.00 77.50 263 GLU B C 1
ATOM 4127 O O . GLU B 1 283 ? -82.566 262.448 303.305 1.00 72.86 263 GLU B O 1
ATOM 4133 N N . PRO B 1 284 ? -80.871 262.271 301.803 1.00 73.25 264 PRO B N 1
ATOM 4134 C CA . PRO B 1 284 ? -79.832 262.833 302.699 1.00 69.49 264 PRO B CA 1
ATOM 4135 C C . PRO B 1 284 ? -80.053 264.293 303.132 1.00 70.08 264 PRO B C 1
ATOM 4136 O O . PRO B 1 284 ? -79.707 264.661 304.269 1.00 63.24 264 PRO B O 1
ATOM 4140 N N . LEU B 1 285 ? -80.614 265.099 302.228 1.00 72.01 265 LEU B N 1
ATOM 4141 C CA . LEU B 1 285 ? -80.920 266.515 302.499 1.00 79.26 265 LEU B CA 1
ATOM 4142 C C . LEU B 1 285 ? -81.948 266.594 303.628 1.00 75.08 265 LEU B C 1
ATOM 4143 O O . LEU B 1 285 ? -81.814 267.381 304.572 1.00 74.69 265 LEU B O 1
ATOM 4148 N N . LYS B 1 286 ? -82.946 265.722 303.543 0.50 66.82 266 LYS B N 1
ATOM 4149 C CA . LYS B 1 286 ? -83.936 265.528 304.586 0.50 68.22 266 LYS B CA 1
ATOM 4150 C C . LYS B 1 286 ? -83.416 265.011 305.953 0.50 60.70 266 LYS B C 1
ATOM 4151 O O . LYS B 1 286 ? -84.119 265.162 306.947 0.50 60.90 266 LYS B O 1
ATOM 4157 N N . ARG B 1 287 ? -82.203 264.451 306.027 0.50 55.39 267 ARG B N 1
ATOM 4158 C CA . ARG B 1 287 ? -81.708 263.841 307.288 0.50 52.97 267 ARG B CA 1
ATOM 4159 C C . ARG B 1 287 ? -80.531 264.537 307.994 0.50 51.11 267 ARG B C 1
ATOM 4160 O O . ARG B 1 287 ? -79.481 264.788 307.410 0.50 51.09 267 ARG B O 1
#